Protein AF-A0AAQ5Z0P2-F1 (afdb_monomer_lite)

Secondary structure (DSSP, 8-state):
-EE--HHHHHHHHHHHT---TT--EEBP-TTSSTT---SSB-HHHHTTBTTBSS---TTT-B--HHHHHHHHHTTS----GGGPPPP-TTTT--TTTTSTTTTTSS--TTS--SS-EEE-TTSSBEEEEE--GGGTT--EEEEPSSS-BTT-GGGGGS--S--TT----STTEEEEEE--EETTTTTTS------EEEEEEEEEEETTEEEEE-TT---EEEETTSEE--TTEES-EEPPSSSTTT-TT--PPPSS---------------------------------HHHHHHHTT----EEEE-SHHHHHHHHHHTTTSEEEEEEE-TT-HHHHHHHHHHHHHHT-GGGTTEEEEEEETTT-HHHHHHHT--SSSEEEEEETTEEEEEEES--HHHHHHHHHHH-

Radius of gyration: 27.28 Å; chains: 1; bounding box: 62×67×81 Å

Organism: Amphiprion ocellaris (NCBI:txid80972)

pLDDT: mean 81.14, std 20.78, range [21.95, 98.06]

Foldseek 3Di:
DFAQDPQLQVQLCQFLVHPDNVLGFAFFQPPDDVPDTDQAGQCQRQPQEPRHPDDADPLSHWVASNVQSVVVVVVPDDGDSVPGADRQRNGNNYSCGLPPCCLPVVSDPQWDDDWAWFAHSLQQFIFIFDDDPSSVPTTGGGHDPPLGGLADQVSLPVPPDDPQVQAHRHQQKGWWFWLKGFPVCCVPDPDDSDGHTGIWGWDAPDQQWIWTDGFQFDTDTARAQAWDDTPRIPTITGHHHRRHRHGPSSGDDDPDDDDDDDDDDDDDDDDDDDDDDDDDDDDDDDDDDCVVVVVVVVQPLAEAEGQEDVVVQVCLQVLAQAKEKEWAAEPPDPLRVVQVVVLVVCSNDPVCSRYHYYYYHCVRYVNVCVVVVPDAPGKMWIHGNSDTPDIDHTNDSVVVVVVSVVRD

Structure (mmCIF, N/CA/C/O backbone):
data_AF-A0AAQ5Z0P2-F1
#
_entry.id   AF-A0AAQ5Z0P2-F1
#
loop_
_atom_site.group_PDB
_atom_site.id
_atom_site.type_symbol
_atom_site.label_atom_id
_atom_site.label_alt_id
_atom_site.label_comp_id
_atom_site.label_asym_id
_atom_site.label_entity_id
_atom_site.label_seq_id
_atom_site.pdbx_PDB_ins_code
_atom_site.Cartn_x
_atom_site.Cartn_y
_atom_site.Cartn_z
_atom_site.occupancy
_atom_site.B_iso_or_equiv
_atom_site.auth_seq_id
_atom_site.auth_comp_id
_atom_site.auth_asym_id
_atom_site.auth_atom_id
_atom_site.pdbx_PDB_model_num
ATOM 1 N N . MET A 1 1 ? 23.571 -8.687 -24.416 1.00 83.44 1 MET A N 1
ATOM 2 C CA . MET A 1 1 ? 23.560 -7.846 -25.648 1.00 83.44 1 MET A CA 1
ATOM 3 C C . MET A 1 1 ? 22.705 -6.617 -25.358 1.00 83.44 1 MET A C 1
ATOM 5 O O . MET A 1 1 ? 21.957 -6.670 -24.390 1.00 83.44 1 MET A O 1
ATOM 9 N N . ARG A 1 2 ? 22.802 -5.527 -26.126 1.00 90.94 2 ARG A N 1
ATOM 10 C CA . ARG A 1 2 ? 21.995 -4.315 -25.911 1.00 90.94 2 ARG A CA 1
ATOM 11 C C . ARG A 1 2 ? 21.384 -3.803 -27.215 1.00 90.94 2 ARG A C 1
ATOM 13 O O . ARG A 1 2 ? 22.027 -3.902 -28.257 1.00 90.94 2 ARG A O 1
ATOM 20 N N . ILE A 1 3 ? 20.170 -3.257 -27.141 1.00 92.81 3 ILE A N 1
ATOM 21 C CA . ILE A 1 3 ? 19.520 -2.519 -28.232 1.00 92.81 3 ILE A CA 1
ATOM 22 C C . ILE A 1 3 ? 19.803 -1.025 -28.041 1.00 92.81 3 ILE A C 1
ATOM 24 O O . ILE A 1 3 ? 19.466 -0.452 -27.006 1.00 92.81 3 ILE A O 1
ATOM 28 N N . TYR A 1 4 ? 20.420 -0.402 -29.044 1.00 94.44 4 TYR A N 1
ATOM 29 C CA . TYR A 1 4 ? 20.822 1.005 -29.028 1.00 94.44 4 TYR A CA 1
ATOM 30 C C . TYR A 1 4 ? 19.985 1.811 -30.021 1.00 94.44 4 TYR A C 1
ATOM 32 O O . TYR A 1 4 ? 20.430 2.115 -31.127 1.00 94.44 4 TYR A O 1
ATOM 40 N N . THR A 1 5 ? 18.756 2.138 -29.632 1.00 94.38 5 THR A N 1
ATOM 41 C CA . THR A 1 5 ? 17.872 3.032 -30.389 1.00 94.38 5 THR A CA 1
ATOM 42 C C . THR A 1 5 ? 17.560 4.292 -29.573 1.00 94.38 5 THR A C 1
ATOM 44 O O . THR A 1 5 ? 17.575 4.234 -28.338 1.00 94.38 5 THR A O 1
ATOM 47 N N . PRO A 1 6 ? 17.289 5.447 -30.218 1.00 92.94 6 PRO A N 1
ATOM 48 C CA . PRO A 1 6 ? 17.128 6.716 -29.507 1.00 92.94 6 PRO A CA 1
ATOM 49 C C . PRO A 1 6 ? 16.011 6.707 -28.457 1.00 92.94 6 PRO A C 1
ATOM 51 O O . PRO A 1 6 ? 16.208 7.235 -27.362 1.00 92.94 6 PRO A O 1
ATOM 54 N N . SER A 1 7 ? 14.865 6.082 -28.752 1.00 94.69 7 SER A N 1
ATOM 55 C CA . SER A 1 7 ? 13.728 6.064 -27.828 1.00 94.69 7 SER A CA 1
ATOM 56 C C . SER A 1 7 ? 14.004 5.164 -26.623 1.00 94.69 7 SER A C 1
ATOM 58 O O . SER A 1 7 ? 13.716 5.565 -25.497 1.00 94.69 7 SER A O 1
ATOM 60 N N . ILE A 1 8 ? 14.618 3.989 -26.827 1.00 95.69 8 ILE A N 1
ATOM 61 C CA . ILE A 1 8 ? 15.030 3.089 -25.731 1.00 95.69 8 ILE A CA 1
ATOM 62 C C . ILE A 1 8 ? 16.040 3.774 -24.805 1.00 95.69 8 ILE A C 1
ATOM 64 O O . ILE A 1 8 ? 15.852 3.756 -23.588 1.00 95.69 8 ILE A O 1
ATOM 68 N N . ILE A 1 9 ? 17.088 4.393 -25.365 1.00 95.94 9 ILE A N 1
ATOM 69 C CA . ILE A 1 9 ? 18.114 5.093 -24.575 1.00 95.94 9 ILE A CA 1
ATOM 70 C C . ILE A 1 9 ? 17.463 6.227 -23.776 1.00 95.94 9 ILE A C 1
ATOM 72 O O . ILE A 1 9 ? 17.666 6.310 -22.570 1.00 95.94 9 ILE A O 1
ATOM 76 N N . SER A 1 10 ? 16.613 7.048 -24.404 1.00 95.31 10 SER A N 1
ATOM 77 C CA . SER A 1 10 ? 15.912 8.140 -23.717 1.00 95.31 10 SER A CA 1
ATOM 78 C C . SER A 1 10 ? 14.973 7.644 -22.606 1.00 95.31 10 SER A C 1
ATOM 80 O O . SER A 1 10 ? 14.955 8.218 -21.514 1.00 95.31 10 SER A O 1
ATOM 82 N N . ALA A 1 11 ? 14.231 6.557 -22.844 1.00 95.75 11 ALA A N 1
ATOM 83 C CA . ALA A 1 11 ? 13.345 5.956 -21.849 1.00 95.75 11 ALA A CA 1
ATOM 84 C C . ALA A 1 11 ? 14.124 5.418 -20.637 1.00 95.75 11 ALA A C 1
ATOM 86 O O . ALA A 1 11 ? 13.735 5.681 -19.499 1.00 95.75 11 ALA A O 1
ATOM 87 N N . LEU A 1 12 ? 15.242 4.722 -20.864 1.00 96.31 12 LEU A N 1
ATOM 88 C CA . LEU A 1 12 ? 16.081 4.180 -19.793 1.00 96.31 12 LEU A CA 1
ATOM 89 C C . LEU A 1 12 ? 16.891 5.248 -19.050 1.00 96.31 12 LEU A C 1
ATOM 91 O O . LEU A 1 12 ? 17.013 5.164 -17.832 1.00 96.31 12 LEU A O 1
ATOM 95 N N . GLN A 1 13 ? 17.408 6.261 -19.748 1.00 96.25 13 GLN A N 1
ATOM 96 C CA . GLN A 1 13 ? 18.054 7.428 -19.136 1.00 96.25 13 GLN A CA 1
ATOM 97 C C . GLN A 1 13 ? 17.099 8.141 -18.177 1.00 96.25 13 GLN A C 1
ATOM 99 O O . GLN A 1 13 ? 17.458 8.424 -17.034 1.00 96.25 13 GLN A O 1
ATOM 104 N N . LYS A 1 14 ? 15.852 8.366 -18.613 1.00 95.44 14 LYS A N 1
ATOM 105 C CA . LYS A 1 14 ? 14.799 8.941 -17.771 1.00 95.44 14 LYS A CA 1
ATOM 106 C C . LYS A 1 14 ? 14.469 8.046 -16.573 1.00 95.44 14 LYS A C 1
ATOM 108 O O . LYS A 1 14 ? 14.323 8.570 -15.476 1.00 95.44 14 LYS A O 1
ATOM 113 N N . HIS A 1 15 ? 14.350 6.734 -16.789 1.00 95.25 15 HIS A N 1
ATOM 114 C CA . HIS A 1 15 ? 13.998 5.750 -15.759 1.00 95.25 15 HIS A CA 1
ATOM 115 C C . HIS A 1 15 ? 15.087 5.593 -14.687 1.00 95.25 15 HIS A C 1
ATOM 117 O O . HIS A 1 15 ? 14.839 5.808 -13.508 1.00 95.25 15 HIS A O 1
ATOM 123 N N . LEU A 1 16 ? 16.331 5.307 -15.077 1.00 95.25 16 LEU A N 1
ATOM 124 C CA . LEU A 1 16 ? 17.438 5.149 -14.124 1.00 95.25 16 LEU A CA 1
ATOM 125 C C . LEU A 1 16 ? 18.011 6.491 -13.627 1.00 95.25 16 LEU A C 1
ATOM 127 O O . LEU A 1 16 ? 18.981 6.489 -12.877 1.00 95.25 16 LEU A O 1
ATOM 131 N N . GLY A 1 17 ? 17.475 7.643 -14.048 1.00 95.19 17 GLY A N 1
ATOM 132 C CA . GLY A 1 17 ? 17.998 8.962 -13.666 1.00 95.19 17 GLY A CA 1
ATOM 133 C C . GLY A 1 17 ? 19.436 9.218 -14.141 1.00 95.19 17 GLY A C 1
ATOM 134 O O . GLY A 1 17 ? 20.233 9.816 -13.421 1.00 95.19 17 GLY A O 1
ATOM 135 N N . SER A 1 18 ? 19.785 8.740 -15.338 1.00 94.38 18 SER A N 1
ATOM 136 C CA . SER A 1 18 ? 21.147 8.737 -15.886 1.00 94.38 18 SER A CA 1
ATOM 137 C C . SER A 1 18 ? 21.255 9.541 -17.185 1.00 94.38 18 SER A C 1
ATOM 139 O O . SER A 1 18 ? 20.306 9.621 -17.957 1.00 94.38 18 SER A O 1
ATOM 141 N N . THR A 1 19 ? 22.436 10.097 -17.459 1.00 93.62 19 THR A N 1
ATOM 142 C CA . THR A 1 19 ? 22.782 10.768 -18.728 1.00 93.62 19 THR A CA 1
ATOM 143 C C . THR A 1 19 ? 23.712 9.944 -19.626 1.00 93.62 19 THR A C 1
ATOM 145 O O . THR A 1 19 ? 24.118 10.418 -20.685 1.00 93.62 19 THR A O 1
ATOM 148 N N . ASP A 1 20 ? 24.058 8.720 -19.219 1.00 91.50 20 ASP A N 1
ATOM 149 C CA . ASP A 1 20 ? 24.951 7.822 -19.959 1.00 91.50 20 ASP A CA 1
ATOM 150 C C . ASP A 1 20 ? 24.360 7.451 -21.341 1.00 91.50 20 ASP A C 1
ATOM 152 O O . ASP A 1 20 ? 23.259 6.891 -21.398 1.00 91.50 20 ASP A O 1
ATOM 156 N N . PRO A 1 21 ? 25.034 7.764 -22.466 1.00 83.50 21 PRO A N 1
ATOM 157 C CA . PRO A 1 21 ? 24.560 7.420 -23.806 1.00 83.50 21 PRO A CA 1
ATOM 158 C C . PRO A 1 21 ? 24.718 5.929 -24.152 1.00 83.50 21 PRO A C 1
ATOM 160 O O . PRO A 1 21 ? 24.073 5.462 -25.092 1.00 83.50 21 PRO A O 1
ATOM 163 N N . GLU A 1 22 ? 25.529 5.159 -23.417 1.00 85.81 22 GLU A N 1
ATOM 164 C CA . GLU A 1 22 ? 25.741 3.720 -23.654 1.00 85.81 22 GLU A CA 1
ATOM 165 C C . GLU A 1 22 ? 24.705 2.823 -22.944 1.00 85.81 22 GLU A C 1
ATOM 167 O O . GLU A 1 22 ? 24.773 1.585 -22.976 1.00 85.81 22 GLU A O 1
ATOM 172 N N . LEU A 1 23 ? 23.685 3.448 -22.357 1.00 88.62 23 LEU A N 1
ATOM 173 C CA . LEU A 1 23 ? 22.624 2.841 -21.561 1.00 88.62 23 LEU A CA 1
ATOM 174 C C . LEU A 1 23 ? 21.513 2.234 -22.455 1.00 88.62 23 LEU A C 1
ATOM 176 O O . LEU A 1 23 ? 20.321 2.493 -22.309 1.00 88.62 23 LEU A O 1
ATOM 180 N N . GLY A 1 24 ? 21.926 1.417 -23.429 1.00 91.31 24 GLY A N 1
ATOM 181 C CA . GLY A 1 24 ? 21.034 0.683 -24.331 1.00 91.31 24 GLY A CA 1
ATOM 182 C C . GLY A 1 24 ? 20.252 -0.436 -23.629 1.00 91.31 24 GLY A C 1
ATOM 183 O O . GLY A 1 24 ? 20.694 -0.982 -22.613 1.00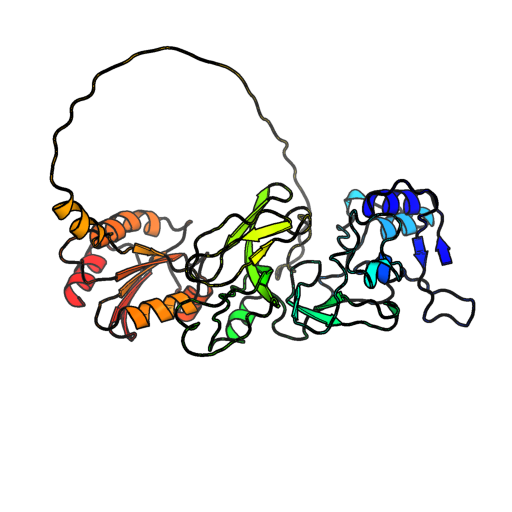 91.31 24 GLY A O 1
ATOM 184 N N . GLY A 1 25 ? 19.110 -0.815 -24.208 1.00 93.00 25 GLY A N 1
ATOM 185 C CA . GLY A 1 25 ? 18.169 -1.803 -23.667 1.00 93.00 25 GLY A CA 1
ATOM 186 C C . GLY A 1 25 ? 18.795 -3.189 -23.521 1.00 93.00 25 GLY A C 1
ATOM 187 O O . GLY A 1 25 ? 19.085 -3.813 -24.544 1.00 93.00 25 GLY A O 1
ATOM 188 N N . PRO A 1 26 ? 19.047 -3.681 -22.293 1.00 92.75 26 PRO A N 1
ATOM 189 C CA . PRO A 1 26 ? 19.775 -4.924 -22.081 1.00 92.75 26 PRO A CA 1
ATOM 190 C C . PRO A 1 26 ? 18.879 -6.134 -22.354 1.00 92.75 26 PRO A C 1
ATOM 192 O O . PRO A 1 26 ? 17.824 -6.298 -21.745 1.00 92.75 26 PRO A O 1
ATOM 195 N N . LEU A 1 27 ? 19.319 -6.990 -23.275 1.00 92.12 27 LEU A N 1
ATOM 196 C CA . LEU A 1 27 ? 18.655 -8.247 -23.605 1.00 92.12 27 LEU A CA 1
ATOM 197 C C . LEU A 1 27 ? 19.203 -9.390 -22.762 1.00 92.12 27 LEU A C 1
ATOM 199 O O . LEU A 1 27 ? 20.426 -9.557 -22.654 1.00 92.12 27 LEU A O 1
ATOM 203 N N . GLU A 1 28 ? 18.276 -10.194 -22.254 1.00 89.25 28 GLU A N 1
ATOM 204 C CA . GLU A 1 28 ? 18.535 -11.393 -21.472 1.00 89.25 28 GLU A CA 1
ATOM 205 C C . GLU A 1 28 ? 19.438 -12.377 -22.238 1.00 89.25 28 GLU A C 1
ATOM 207 O O . GLU A 1 28 ? 19.264 -12.630 -23.437 1.00 89.25 28 GLU A O 1
ATOM 212 N N . ASN A 1 29 ? 20.423 -12.935 -21.536 1.00 82.38 29 ASN A N 1
ATOM 213 C CA . ASN A 1 29 ? 21.439 -13.818 -22.100 1.00 82.38 29 ASN A CA 1
ATOM 214 C C . ASN A 1 29 ? 21.124 -15.313 -21.885 1.00 82.38 29 ASN A C 1
ATOM 216 O O . ASN A 1 29 ? 21.598 -16.156 -22.650 1.00 82.38 29 ASN A O 1
ATOM 220 N N . LEU A 1 30 ? 20.267 -15.645 -20.917 1.00 73.62 30 LEU A N 1
ATOM 221 C CA . LEU A 1 30 ? 19.877 -17.016 -20.602 1.00 73.62 30 LEU A CA 1
ATOM 222 C C . LEU A 1 30 ? 18.688 -17.503 -21.443 1.00 73.62 30 LEU A C 1
ATOM 224 O O . LEU A 1 30 ? 17.660 -16.840 -21.576 1.00 73.62 30 LEU A O 1
ATOM 228 N N . GLY A 1 31 ? 18.804 -18.727 -21.964 1.00 60.34 31 GLY A N 1
ATOM 229 C CA . GLY A 1 31 ? 17.761 -19.394 -22.759 1.00 60.34 31 GLY A CA 1
ATOM 230 C C . GLY A 1 31 ? 17.980 -19.356 -24.275 1.00 60.34 31 GLY A C 1
ATOM 231 O O . GLY A 1 31 ? 17.275 -20.055 -25.000 1.00 60.34 31 GLY A O 1
ATOM 232 N N . GLY A 1 32 ? 18.977 -18.613 -24.761 1.00 56.69 32 GLY A N 1
ATOM 233 C CA . GLY A 1 32 ? 19.493 -18.774 -26.120 1.00 56.69 32 GLY A CA 1
ATOM 234 C C . GLY A 1 32 ? 20.443 -19.974 -26.243 1.00 56.69 32 GLY A C 1
ATOM 235 O O . GLY A 1 32 ? 21.021 -20.440 -25.262 1.00 56.69 32 GLY A O 1
ATOM 236 N N . SER A 1 33 ? 20.655 -20.463 -27.470 1.00 52.47 33 SER A N 1
ATOM 237 C CA . SER A 1 33 ? 21.843 -21.277 -27.784 1.00 52.47 33 SER A CA 1
ATOM 238 C C . SER A 1 33 ? 23.120 -20.476 -27.472 1.00 52.47 33 SER A C 1
ATOM 240 O O . SER A 1 33 ? 23.062 -19.248 -27.545 1.00 52.47 33 SER A O 1
ATOM 242 N N . PRO A 1 34 ? 24.281 -21.102 -27.196 1.00 51.50 34 PRO A N 1
ATOM 243 C CA . PRO A 1 34 ? 25.523 -20.368 -26.941 1.00 51.50 34 PRO A CA 1
ATOM 244 C C . PRO A 1 34 ? 25.802 -19.312 -28.025 1.00 51.50 34 PRO A C 1
ATOM 246 O O . PRO A 1 34 ? 25.868 -19.637 -29.210 1.00 51.50 34 PRO A O 1
ATOM 249 N N . GLY A 1 35 ? 25.909 -18.041 -27.625 1.00 54.97 35 GLY A N 1
ATOM 250 C CA . GLY A 1 35 ? 26.066 -16.900 -28.540 1.00 54.97 35 GLY A CA 1
ATOM 251 C C . GLY A 1 35 ? 24.767 -16.264 -29.069 1.00 54.97 35 GLY A C 1
ATOM 252 O O . GLY A 1 35 ? 24.844 -15.327 -29.861 1.00 54.97 35 GLY A O 1
ATOM 253 N N . ARG A 1 36 ? 23.581 -16.715 -28.641 1.00 57.00 36 ARG A N 1
ATOM 254 C CA . ARG A 1 36 ? 22.281 -16.069 -28.914 1.00 57.00 36 ARG A CA 1
ATOM 255 C C . ARG A 1 36 ? 21.691 -15.476 -27.637 1.00 57.00 36 ARG A C 1
ATOM 257 O O . ARG A 1 36 ? 21.812 -16.067 -26.572 1.00 57.00 36 ARG A O 1
ATOM 264 N N . VAL A 1 37 ? 21.012 -14.339 -27.769 1.00 65.00 37 VAL A N 1
ATOM 265 C CA . VAL A 1 37 ? 20.215 -13.728 -26.694 1.00 65.00 37 VAL A CA 1
ATOM 266 C C . VAL A 1 37 ? 18.734 -14.053 -26.834 1.00 65.00 37 VAL A C 1
ATOM 268 O O . VAL A 1 37 ? 18.266 -14.462 -27.898 1.00 65.00 37 VAL A O 1
ATOM 271 N N . SER A 1 38 ? 18.016 -13.865 -25.735 1.00 75.69 38 SER A N 1
ATOM 272 C CA . SER A 1 38 ? 16.562 -13.921 -25.652 1.00 75.69 38 SER A CA 1
ATOM 273 C C . SER A 1 38 ? 15.911 -12.701 -26.321 1.00 75.69 38 SER A C 1
ATOM 275 O O . SER A 1 38 ? 16.529 -11.647 -26.470 1.00 75.69 38 SER A O 1
ATOM 277 N N . SER A 1 39 ? 14.629 -12.825 -26.666 1.00 85.88 39 SER A N 1
ATOM 278 C CA . SER A 1 39 ? 13.761 -11.713 -27.094 1.00 85.88 39 SER A CA 1
ATOM 279 C C . SER A 1 39 ? 13.186 -10.900 -25.921 1.00 85.88 39 SER A C 1
ATOM 281 O O . SER A 1 39 ? 12.260 -10.122 -26.120 1.00 85.88 39 SER A O 1
ATOM 283 N N . HIS A 1 40 ? 13.707 -11.108 -24.710 1.00 91.44 40 HIS A N 1
ATOM 284 C CA . HIS A 1 40 ? 13.240 -10.500 -23.466 1.00 91.44 40 HIS A CA 1
ATOM 285 C C . HIS A 1 40 ? 14.308 -9.585 -22.864 1.00 91.44 40 HIS A C 1
ATOM 287 O O . HIS A 1 40 ? 15.509 -9.765 -23.097 1.00 91.44 40 HIS A O 1
ATOM 293 N N . TRP A 1 41 ? 13.871 -8.643 -22.038 1.00 94.00 41 TRP A N 1
ATOM 294 C CA . TRP A 1 41 ? 14.753 -7.812 -21.236 1.00 94.00 41 TRP A CA 1
ATOM 295 C C . TRP A 1 41 ? 15.467 -8.611 -20.143 1.00 94.00 41 TRP A C 1
ATOM 297 O O . TRP A 1 41 ? 14.900 -9.523 -19.536 1.00 94.00 41 TRP A O 1
ATOM 307 N N . GLU A 1 42 ? 16.705 -8.204 -19.877 1.00 92.31 42 GLU A N 1
ATOM 308 C CA . GLU A 1 42 ? 17.522 -8.609 -18.732 1.00 92.31 42 GLU A CA 1
ATOM 309 C C . GLU A 1 42 ? 16.782 -8.319 -17.415 1.00 92.31 42 GLU A C 1
ATOM 311 O O . GLU A 1 42 ? 16.509 -7.161 -17.071 1.00 92.31 42 GLU A O 1
ATOM 316 N N . SER A 1 43 ? 16.461 -9.383 -16.673 1.00 90.75 43 SER A N 1
ATOM 317 C CA . SER A 1 43 ? 15.574 -9.290 -15.504 1.00 90.75 43 SER A CA 1
ATOM 318 C C . SER A 1 43 ? 16.176 -8.467 -14.365 1.00 90.75 43 SER A C 1
ATOM 320 O O . SER A 1 43 ? 15.432 -7.828 -13.628 1.00 90.75 43 SER A O 1
ATOM 322 N N . ARG A 1 44 ? 17.508 -8.385 -14.229 1.00 91.94 44 ARG A N 1
ATOM 323 C CA . ARG A 1 44 ? 18.126 -7.536 -13.191 1.00 91.94 44 ARG A CA 1
ATOM 324 C C . ARG A 1 44 ? 17.876 -6.043 -13.400 1.00 91.94 44 ARG A C 1
ATOM 326 O O . ARG A 1 44 ? 17.873 -5.306 -12.419 1.00 91.94 44 ARG A O 1
ATOM 333 N N . VAL A 1 45 ? 17.662 -5.593 -14.639 1.00 93.50 45 VAL A N 1
ATOM 334 C CA . VAL A 1 45 ? 17.501 -4.164 -14.975 1.00 93.50 45 VAL A CA 1
ATOM 335 C C . VAL A 1 45 ? 16.033 -3.780 -15.164 1.00 93.50 45 VAL A C 1
ATOM 337 O O . VAL A 1 45 ? 15.648 -2.682 -14.779 1.00 93.50 45 VAL A O 1
ATOM 340 N N . LEU A 1 46 ? 15.205 -4.668 -15.728 1.00 93.88 46 LEU A N 1
ATOM 341 C CA . LEU A 1 46 ? 13.821 -4.364 -16.129 1.00 93.88 46 LEU A CA 1
ATOM 342 C C . LEU A 1 46 ? 12.783 -5.314 -15.498 1.00 93.88 46 LEU A C 1
ATOM 344 O O . LEU A 1 46 ? 11.783 -5.668 -16.125 1.00 93.88 46 LEU A O 1
ATOM 348 N N . GLN A 1 47 ? 12.996 -5.727 -14.245 1.00 92.06 47 GLN A N 1
ATOM 349 C CA . GLN A 1 47 ? 12.051 -6.577 -13.514 1.00 92.06 47 GLN A CA 1
ATOM 350 C C . GLN A 1 47 ? 10.659 -5.935 -13.418 1.00 92.06 47 GLN A C 1
ATOM 352 O O . GLN A 1 47 ? 10.511 -4.752 -13.117 1.00 92.06 47 GLN A O 1
ATOM 357 N N . GLY A 1 48 ? 9.618 -6.737 -13.646 1.00 90.38 48 GLY A N 1
ATOM 358 C CA . GLY A 1 48 ? 8.233 -6.257 -13.687 1.00 90.38 48 GLY A CA 1
ATOM 359 C C . GLY A 1 48 ? 7.818 -5.654 -15.033 1.00 90.38 48 GLY A C 1
ATOM 360 O O . GLY A 1 48 ? 6.635 -5.405 -15.230 1.00 90.38 48 GLY A O 1
ATOM 361 N N . SER A 1 49 ? 8.730 -5.484 -15.994 1.00 94.00 49 SER A N 1
ATOM 362 C CA . SER A 1 49 ? 8.347 -5.250 -17.390 1.00 94.00 49 SER A CA 1
ATOM 363 C C . SER A 1 49 ? 7.578 -6.448 -17.963 1.00 94.00 49 SER A C 1
ATOM 365 O O . SER A 1 49 ? 7.931 -7.601 -17.713 1.00 94.00 49 SER A O 1
ATOM 367 N N . ILE A 1 50 ? 6.571 -6.188 -18.800 1.00 92.62 50 ILE A N 1
ATOM 368 C CA . ILE A 1 50 ? 5.856 -7.215 -19.579 1.00 92.62 50 ILE A CA 1
ATOM 369 C C . ILE A 1 50 ? 6.767 -8.008 -20.530 1.00 92.62 50 ILE A C 1
ATOM 371 O O . ILE A 1 50 ? 6.454 -9.147 -20.864 1.00 92.62 50 ILE A O 1
ATOM 375 N N . MET A 1 51 ? 7.907 -7.435 -20.925 1.00 92.94 51 MET A N 1
ATOM 376 C CA . MET A 1 51 ? 8.917 -8.086 -21.766 1.00 92.94 51 MET A CA 1
ATOM 377 C C . MET A 1 51 ? 10.116 -8.624 -20.965 1.00 92.94 51 MET A C 1
ATOM 379 O O . MET A 1 51 ? 11.116 -9.010 -21.568 1.00 92.94 51 MET A O 1
ATOM 383 N N . ALA A 1 52 ? 10.058 -8.669 -19.628 1.00 91.44 52 ALA A N 1
ATOM 384 C CA . ALA A 1 52 ? 11.090 -9.313 -18.810 1.00 91.44 52 ALA A CA 1
ATOM 385 C C . ALA A 1 52 ? 11.113 -10.840 -19.013 1.00 91.44 52 ALA A C 1
ATOM 387 O O . ALA A 1 52 ? 10.097 -11.463 -19.322 1.00 91.44 52 ALA A O 1
ATOM 388 N N . ALA A 1 53 ? 12.272 -11.471 -18.801 1.00 85.12 53 ALA A N 1
ATOM 389 C CA . ALA A 1 53 ? 12.433 -12.918 -18.995 1.00 85.12 53 ALA A CA 1
ATOM 390 C C . ALA A 1 53 ? 11.684 -13.789 -17.962 1.00 85.12 53 ALA A C 1
ATOM 392 O O . ALA A 1 53 ? 11.531 -14.998 -18.162 1.00 85.12 53 ALA A O 1
ATOM 393 N N . VAL A 1 54 ? 11.203 -13.180 -16.874 1.00 79.88 54 VAL A N 1
ATOM 394 C CA . VAL A 1 54 ? 10.315 -13.789 -15.880 1.00 79.88 54 VAL A CA 1
ATOM 395 C C . VAL A 1 54 ? 8.983 -13.052 -15.879 1.00 79.88 54 VAL A C 1
ATOM 397 O O . VAL A 1 54 ? 8.892 -11.922 -15.400 1.00 79.88 54 VAL A O 1
ATOM 400 N N . LEU A 1 55 ? 7.923 -13.726 -16.329 1.00 69.19 55 LEU A N 1
ATOM 401 C CA . LEU A 1 55 ? 6.561 -13.290 -16.035 1.00 69.19 55 LEU A CA 1
ATOM 402 C C . LEU A 1 55 ? 6.303 -13.501 -14.539 1.00 69.19 55 LEU A C 1
ATOM 404 O O . LEU A 1 55 ? 6.248 -14.633 -14.054 1.00 69.19 55 LEU A O 1
ATOM 408 N N . GLY A 1 56 ? 6.223 -12.389 -13.809 1.00 70.00 56 GLY A N 1
ATOM 409 C CA . GLY A 1 56 ? 5.902 -12.367 -12.388 1.00 70.00 56 GLY A CA 1
ATOM 410 C C . GLY A 1 56 ? 4.408 -12.544 -12.117 1.00 70.00 56 GLY A C 1
ATOM 411 O O . GLY A 1 56 ? 3.624 -12.918 -12.989 1.00 70.00 56 GLY A O 1
ATOM 412 N N . ASP A 1 57 ? 4.008 -12.229 -10.887 1.00 75.19 57 ASP A N 1
ATOM 413 C CA . ASP A 1 57 ? 2.595 -12.091 -10.544 1.00 75.19 57 ASP A CA 1
ATOM 414 C C . ASP A 1 57 ? 1.917 -11.030 -11.451 1.00 75.19 57 ASP A C 1
ATOM 416 O O . ASP A 1 57 ? 2.506 -9.961 -11.650 1.00 75.19 57 ASP A O 1
ATOM 420 N N . PRO A 1 58 ? 0.701 -11.263 -11.992 1.00 75.31 58 PRO A N 1
ATOM 421 C CA . PRO A 1 58 ? 0.056 -10.343 -12.937 1.00 75.31 58 PRO A CA 1
ATOM 422 C C . PRO A 1 58 ? -0.132 -8.911 -12.419 1.00 75.31 58 PRO A C 1
ATOM 424 O O . PRO A 1 58 ? -0.201 -7.979 -13.215 1.00 75.31 58 PRO A O 1
ATOM 427 N N . THR A 1 59 ? -0.196 -8.708 -11.101 1.00 76.38 59 THR A N 1
ATOM 428 C CA . THR A 1 59 ? -0.334 -7.379 -10.476 1.00 76.38 59 THR A CA 1
ATOM 429 C C . THR A 1 59 ? 0.987 -6.592 -10.455 1.00 76.38 59 THR A C 1
ATOM 431 O O . THR A 1 59 ? 0.999 -5.360 -10.316 1.00 76.38 59 THR A O 1
ATOM 434 N N . ALA A 1 60 ? 2.107 -7.305 -10.616 1.00 79.81 60 ALA A N 1
ATOM 435 C CA . ALA A 1 60 ? 3.461 -6.771 -10.644 1.00 79.81 60 ALA A CA 1
ATOM 436 C C . ALA A 1 60 ? 4.010 -6.534 -12.061 1.00 79.81 60 ALA A C 1
ATOM 438 O O . ALA A 1 60 ? 5.045 -5.882 -12.195 1.00 79.81 60 ALA A O 1
ATOM 439 N N . VAL A 1 61 ? 3.328 -7.027 -13.100 1.00 88.19 61 VAL A N 1
ATOM 440 C CA . VAL A 1 61 ? 3.701 -6.815 -14.507 1.00 88.19 61 VAL A CA 1
ATOM 441 C C . VAL A 1 61 ? 3.201 -5.451 -15.007 1.00 88.19 61 VAL A C 1
ATOM 443 O O . VAL A 1 61 ? 2.110 -5.008 -14.645 1.00 88.19 61 VAL A O 1
ATOM 446 N N . ARG A 1 62 ? 4.011 -4.766 -15.823 1.00 89.81 62 ARG A N 1
ATOM 447 C CA . ARG A 1 62 ? 3.785 -3.399 -16.317 1.00 89.81 62 ARG A CA 1
ATOM 448 C C . ARG A 1 62 ? 4.103 -3.282 -17.808 1.00 89.81 62 ARG A C 1
ATOM 450 O O . ARG A 1 62 ? 5.140 -3.757 -18.269 1.00 89.81 62 ARG A O 1
ATOM 457 N N . ILE A 1 63 ? 3.241 -2.592 -18.552 1.00 93.12 63 ILE A N 1
ATOM 458 C CA . ILE A 1 63 ? 3.527 -2.104 -19.908 1.00 93.12 63 ILE A CA 1
ATOM 459 C C . ILE A 1 63 ? 4.322 -0.801 -19.763 1.00 93.12 63 ILE A C 1
ATOM 461 O O . ILE A 1 63 ? 3.763 0.295 -19.704 1.00 93.12 63 ILE A O 1
ATOM 465 N N . ASP A 1 64 ? 5.632 -0.948 -19.606 1.00 94.75 64 ASP A N 1
ATOM 466 C CA . ASP A 1 64 ? 6.551 0.118 -19.212 1.00 94.75 64 ASP A CA 1
ATOM 467 C C . ASP A 1 64 ? 7.024 1.010 -20.388 1.00 94.75 64 ASP A C 1
ATOM 469 O O . ASP A 1 64 ? 6.932 0.610 -21.556 1.00 94.75 64 ASP A O 1
ATOM 473 N N . PRO A 1 65 ? 7.589 2.207 -20.112 1.00 95.62 65 PRO A N 1
ATOM 474 C CA . PRO A 1 65 ? 8.064 3.119 -21.152 1.00 95.62 65 PRO A CA 1
ATOM 475 C C . PRO A 1 65 ? 9.188 2.562 -22.035 1.00 95.62 65 PRO A C 1
ATOM 477 O O . PRO A 1 65 ? 9.290 2.973 -23.188 1.00 95.62 65 PRO A O 1
ATOM 480 N N . VAL A 1 66 ? 10.031 1.651 -21.534 1.00 95.94 66 VAL A N 1
ATOM 481 C CA . VAL A 1 66 ? 11.178 1.096 -22.278 1.00 95.94 66 VAL A CA 1
ATOM 482 C C . VAL A 1 66 ? 10.699 0.058 -23.290 1.00 95.94 66 VAL A C 1
ATOM 484 O O . VAL A 1 66 ? 11.098 0.098 -24.454 1.00 95.94 66 VAL A O 1
ATOM 487 N N . THR A 1 67 ? 9.772 -0.813 -22.889 1.00 95.56 67 THR A N 1
ATOM 488 C CA . THR A 1 67 ? 9.069 -1.728 -23.800 1.00 95.56 67 THR A CA 1
ATOM 489 C C . THR A 1 67 ? 8.304 -0.964 -24.872 1.00 95.56 67 THR A C 1
ATOM 491 O O . THR A 1 67 ? 8.414 -1.282 -26.055 1.00 95.56 67 THR A O 1
ATOM 494 N N . LEU A 1 68 ? 7.556 0.070 -24.483 1.00 96.50 68 LEU A N 1
ATOM 495 C CA . LEU A 1 68 ? 6.803 0.891 -25.429 1.00 96.50 68 LEU A CA 1
ATOM 496 C C . LEU A 1 68 ? 7.718 1.644 -26.408 1.00 96.50 68 LEU A C 1
ATOM 498 O O . LEU A 1 68 ? 7.427 1.674 -27.603 1.00 96.50 68 LEU A O 1
ATOM 502 N N . ALA A 1 69 ? 8.852 2.171 -25.941 1.00 95.44 69 ALA A N 1
ATOM 503 C CA . ALA A 1 69 ? 9.875 2.764 -26.799 1.00 95.44 69 ALA A CA 1
ATOM 504 C C . ALA A 1 69 ? 10.472 1.746 -27.788 1.00 95.44 69 ALA A C 1
ATOM 506 O O . ALA A 1 69 ? 10.611 2.049 -28.971 1.00 95.44 69 ALA A O 1
ATOM 507 N N . ALA A 1 70 ? 10.758 0.519 -27.342 1.00 94.88 70 ALA A N 1
ATOM 508 C CA . ALA A 1 70 ? 11.254 -0.540 -28.219 1.00 94.88 70 ALA A CA 1
ATOM 509 C C . ALA A 1 70 ? 10.237 -0.933 -29.302 1.00 94.88 70 ALA A C 1
ATOM 511 O O . ALA A 1 70 ? 10.615 -1.109 -30.459 1.00 94.88 70 ALA A O 1
ATOM 512 N N . LEU A 1 71 ? 8.946 -1.020 -28.956 1.00 94.88 71 LEU A N 1
ATOM 513 C CA . LEU A 1 71 ? 7.870 -1.265 -29.922 1.00 94.88 71 LEU A CA 1
ATOM 514 C C . LEU A 1 71 ? 7.745 -0.118 -30.934 1.00 94.88 71 LEU A C 1
ATOM 516 O O . LEU A 1 71 ? 7.607 -0.381 -32.128 1.00 94.88 71 LEU A O 1
ATOM 520 N N . GLN A 1 72 ? 7.847 1.135 -30.486 1.00 94.44 72 GLN A N 1
ATOM 521 C CA . GLN A 1 72 ? 7.839 2.312 -31.359 1.00 94.44 72 GLN A CA 1
ATOM 522 C C . GLN A 1 72 ? 9.009 2.284 -32.357 1.00 94.44 72 GLN A C 1
ATOM 524 O O . GLN A 1 72 ? 8.804 2.488 -33.554 1.00 94.44 72 GLN A O 1
ATOM 529 N N . ASP A 1 73 ? 10.215 1.963 -31.884 1.00 94.75 73 ASP A N 1
ATOM 530 C CA . ASP A 1 73 ? 11.435 1.932 -32.700 1.00 94.75 73 ASP A CA 1
ATOM 531 C C . ASP A 1 73 ? 11.447 0.794 -33.747 1.00 94.75 73 ASP A C 1
ATOM 533 O O . ASP A 1 73 ? 12.231 0.848 -34.694 1.00 94.75 73 ASP A O 1
ATOM 537 N N . THR A 1 74 ? 10.552 -0.203 -33.653 1.00 93.56 74 THR A N 1
ATOM 538 C CA . THR A 1 74 ? 10.351 -1.200 -34.733 1.00 93.56 74 THR A CA 1
ATOM 539 C C . THR A 1 74 ? 9.688 -0.626 -35.989 1.00 93.56 74 THR A C 1
ATOM 541 O O . THR A 1 74 ? 9.761 -1.234 -37.057 1.00 93.56 74 THR A O 1
ATOM 544 N N . GLY A 1 75 ? 8.984 0.504 -35.866 1.00 93.75 75 GLY A N 1
ATOM 545 C CA . GLY A 1 75 ? 8.145 1.069 -36.926 1.00 93.75 75 GLY A CA 1
ATOM 546 C C . GLY A 1 75 ? 6.854 0.290 -37.225 1.00 93.75 75 GLY A C 1
ATOM 547 O O . GLY A 1 75 ? 6.103 0.699 -38.107 1.00 93.75 75 GLY A O 1
ATOM 548 N N . TRP A 1 76 ? 6.563 -0.810 -36.518 1.00 93.81 76 TRP A N 1
ATOM 549 C CA . TRP A 1 76 ? 5.340 -1.608 -36.718 1.00 93.81 76 TRP A CA 1
ATOM 550 C C . TRP A 1 76 ? 4.127 -1.073 -35.946 1.00 93.81 76 TRP A C 1
ATOM 552 O O . TRP A 1 76 ? 2.992 -1.431 -36.261 1.00 93.81 76 TRP A O 1
ATOM 562 N N . TYR A 1 77 ? 4.351 -0.223 -34.940 1.00 91.69 77 TYR A N 1
ATOM 563 C CA . TYR A 1 77 ? 3.323 0.246 -34.014 1.00 91.69 77 TYR A CA 1
ATOM 564 C C . TYR A 1 77 ? 3.343 1.770 -33.874 1.00 91.69 77 TYR A C 1
ATOM 566 O O . TYR A 1 77 ? 4.399 2.382 -33.731 1.00 91.69 77 TYR A O 1
ATOM 574 N N . THR A 1 78 ? 2.161 2.385 -33.822 1.00 91.31 78 THR A N 1
ATOM 575 C CA . THR A 1 78 ? 1.998 3.739 -33.278 1.00 91.31 78 THR A CA 1
ATOM 576 C C . THR A 1 78 ? 1.743 3.621 -31.780 1.00 91.31 78 THR A C 1
ATOM 578 O O . THR A 1 78 ? 0.765 3.003 -31.365 1.00 91.31 78 THR A O 1
ATOM 581 N N . VAL A 1 79 ? 2.633 4.187 -30.966 1.00 92.06 79 VAL A N 1
ATOM 582 C CA . VAL A 1 79 ? 2.660 3.970 -29.514 1.00 92.06 79 VAL A CA 1
ATOM 583 C C . VAL A 1 79 ? 2.256 5.233 -28.755 1.00 92.06 79 VAL A C 1
ATOM 585 O O . VAL A 1 79 ? 2.739 6.326 -29.041 1.00 92.06 79 VAL A O 1
ATOM 588 N N . SER A 1 80 ? 1.393 5.079 -27.747 1.00 92.25 80 SER A N 1
ATOM 589 C CA . SER A 1 80 ? 0.975 6.164 -26.854 1.00 92.25 80 SER A CA 1
ATOM 590 C C . SER A 1 80 ? 1.752 6.103 -25.537 1.00 92.25 80 SER A C 1
ATOM 592 O O . SER A 1 80 ? 1.290 5.503 -24.570 1.00 92.25 80 SER A O 1
ATOM 594 N N . LEU A 1 81 ? 2.918 6.756 -25.465 1.00 88.19 81 LEU A N 1
ATOM 595 C CA . LEU A 1 81 ? 3.751 6.789 -24.246 1.00 88.19 81 LEU A CA 1
ATOM 596 C C . LEU A 1 81 ? 3.043 7.402 -23.018 1.00 88.19 81 LEU A C 1
ATOM 598 O O . LEU A 1 81 ? 3.439 7.138 -21.889 1.00 88.19 81 LEU A O 1
ATOM 602 N N . SER A 1 82 ? 1.972 8.175 -23.213 1.00 89.25 82 SER A N 1
ATOM 603 C CA . SER A 1 82 ? 1.097 8.670 -22.136 1.00 89.25 82 SER A CA 1
ATOM 604 C C . SER A 1 82 ? 0.253 7.584 -21.453 1.00 89.25 82 SER A C 1
ATOM 606 O O . SER A 1 82 ? -0.318 7.847 -20.400 1.00 89.25 82 SER A O 1
ATOM 608 N N . GLN A 1 83 ? 0.162 6.384 -22.038 1.00 90.19 83 GLN A N 1
ATOM 609 C CA . GLN A 1 83 ? -0.496 5.207 -21.454 1.00 90.19 83 GLN A CA 1
ATOM 610 C C . GLN A 1 83 ? 0.513 4.218 -20.844 1.00 90.19 83 GLN A C 1
ATOM 612 O O . GLN A 1 83 ? 0.121 3.137 -20.408 1.00 90.19 83 GLN A O 1
ATOM 617 N N . ALA A 1 84 ? 1.807 4.565 -20.819 1.00 92.81 84 ALA A N 1
ATOM 618 C CA . ALA A 1 84 ? 2.825 3.754 -20.167 1.00 92.81 84 ALA A CA 1
ATOM 619 C C . ALA A 1 84 ? 2.536 3.639 -18.664 1.00 92.81 84 ALA A C 1
ATOM 621 O O . ALA A 1 84 ? 2.278 4.640 -17.995 1.00 92.81 84 ALA A O 1
ATOM 622 N N . GLN A 1 85 ? 2.612 2.422 -18.135 1.00 93.31 85 GLN A N 1
ATOM 623 C CA . GLN A 1 85 ? 2.539 2.174 -16.699 1.00 93.31 85 GLN A CA 1
ATOM 624 C C . GLN A 1 85 ? 3.896 2.455 -16.055 1.00 93.31 85 GLN A C 1
ATOM 626 O O . GLN A 1 85 ? 4.942 2.272 -16.683 1.00 93.31 85 GLN A O 1
ATOM 631 N N . SER A 1 86 ? 3.894 2.873 -14.793 1.00 92.25 86 SER A N 1
ATOM 632 C CA . SER A 1 86 ? 5.128 3.218 -14.093 1.00 92.25 86 SER A CA 1
ATOM 633 C C . SER A 1 86 ? 5.963 1.969 -13.823 1.00 92.25 86 SER A C 1
ATOM 635 O O . SER A 1 86 ? 5.515 1.025 -13.164 1.00 92.25 86 SER A O 1
ATOM 637 N N . LEU A 1 87 ? 7.203 1.976 -14.308 1.00 92.69 87 LEU A N 1
ATOM 638 C CA . LEU A 1 87 ? 8.221 1.017 -13.908 1.00 92.69 87 LEU A CA 1
ATOM 639 C C . LEU A 1 87 ? 8.885 1.544 -12.637 1.00 92.69 87 LEU A C 1
ATOM 641 O O . LEU A 1 87 ? 9.445 2.630 -12.644 1.00 92.69 87 LEU A O 1
ATOM 645 N N . VAL A 1 88 ? 8.804 0.788 -11.543 1.00 92.50 88 VAL A N 1
ATOM 646 C CA . VAL A 1 88 ? 9.432 1.181 -10.267 1.00 92.50 88 VAL A CA 1
ATOM 647 C C . VAL A 1 88 ? 10.834 0.611 -10.143 1.00 92.50 88 VAL A C 1
ATOM 649 O O . VAL A 1 88 ? 11.710 1.239 -9.569 1.00 92.50 88 VAL A O 1
ATOM 652 N N . TRP A 1 89 ? 11.043 -0.606 -10.646 1.00 93.56 89 TRP A N 1
ATOM 653 C CA . TRP A 1 89 ? 12.282 -1.348 -10.461 1.00 93.56 89 TRP A CA 1
ATOM 654 C C . TRP A 1 89 ? 13.473 -0.611 -11.082 1.00 93.56 89 TRP A C 1
ATOM 656 O O . TRP A 1 89 ? 13.530 -0.451 -12.300 1.00 93.56 89 TRP A O 1
ATOM 666 N N . GLY A 1 90 ? 14.416 -0.166 -10.252 1.00 92.94 90 GLY A N 1
ATOM 667 C CA . GLY A 1 90 ? 15.588 0.592 -10.696 1.00 92.94 90 GLY A CA 1
ATOM 668 C C . GLY A 1 90 ? 15.394 2.104 -10.839 1.00 92.94 90 GLY A C 1
ATOM 669 O O . GLY A 1 90 ? 16.349 2.776 -11.221 1.00 92.94 90 GLY A O 1
ATOM 670 N N . ASP A 1 91 ? 14.202 2.648 -10.558 1.00 93.12 91 ASP A N 1
ATOM 671 C CA . ASP A 1 91 ? 13.929 4.086 -10.714 1.00 93.12 91 ASP A CA 1
ATOM 672 C C . ASP A 1 91 ? 14.952 4.943 -9.948 1.00 93.12 91 ASP A C 1
ATOM 674 O O . ASP A 1 91 ? 15.124 4.798 -8.736 1.00 93.12 91 ASP A O 1
ATOM 678 N N . GLY A 1 92 ? 15.659 5.809 -10.677 1.00 92.44 92 GLY A N 1
ATOM 679 C CA . GLY A 1 92 ? 16.679 6.712 -10.134 1.00 92.44 92 GLY A CA 1
ATOM 680 C C . GLY A 1 92 ? 17.990 6.076 -9.637 1.00 92.44 92 GLY A C 1
ATOM 681 O O . GLY A 1 92 ? 18.820 6.799 -9.090 1.00 92.44 92 GLY A O 1
ATOM 682 N N . GLU A 1 93 ? 18.217 4.769 -9.815 1.00 92.69 93 GLU A N 1
ATOM 683 C CA . GLU A 1 93 ? 19.385 4.051 -9.254 1.00 92.69 93 GLU A CA 1
ATOM 684 C C . GLU A 1 93 ? 20.682 4.189 -10.095 1.00 92.69 93 GLU A C 1
ATOM 686 O O . GLU A 1 93 ? 21.741 3.683 -9.717 1.00 92.69 93 GLU A O 1
ATOM 691 N N . GLY A 1 94 ? 20.634 4.886 -11.233 1.00 93.25 94 GLY A N 1
ATOM 692 C CA . GLY A 1 94 ? 21.786 5.184 -12.088 1.00 93.25 94 GLY A CA 1
ATOM 693 C C . GLY A 1 94 ? 22.183 4.077 -13.077 1.00 93.25 94 GLY A C 1
ATOM 694 O O . GLY A 1 94 ? 21.666 2.962 -13.075 1.00 93.25 94 GLY A O 1
ATOM 695 N N . ALA A 1 95 ? 23.153 4.388 -13.947 1.00 92.50 95 ALA A N 1
ATOM 696 C CA . ALA A 1 95 ? 23.581 3.532 -15.067 1.00 92.50 95 ALA A CA 1
ATOM 697 C C . ALA A 1 95 ? 24.067 2.122 -14.678 1.00 92.50 95 ALA A C 1
ATOM 699 O O . ALA A 1 95 ? 23.997 1.197 -15.487 1.00 92.50 95 ALA A O 1
ATOM 700 N N . MET A 1 96 ? 24.576 1.963 -13.453 1.00 91.38 96 MET A N 1
ATOM 701 C CA . MET A 1 96 ? 25.147 0.707 -12.960 1.00 91.38 96 MET A CA 1
ATOM 702 C C . MET A 1 96 ? 24.106 -0.253 -12.374 1.00 91.38 96 MET A C 1
ATOM 704 O O . MET A 1 96 ? 24.461 -1.384 -12.027 1.00 91.38 96 MET A O 1
ATOM 708 N N . PHE A 1 97 ? 22.845 0.167 -12.249 1.00 93.50 97 PHE A N 1
ATOM 709 C CA . PHE A 1 97 ? 21.782 -0.656 -11.684 1.00 93.50 97 PHE A CA 1
ATOM 710 C C . PHE A 1 97 ? 21.595 -1.974 -12.456 1.00 93.50 97 PHE A C 1
ATOM 712 O O . PHE A 1 97 ? 21.650 -2.020 -13.686 1.00 93.50 97 PHE A O 1
ATOM 719 N N . GLY A 1 98 ? 21.408 -3.070 -11.716 1.00 89.56 98 GLY A N 1
ATOM 720 C CA . GLY A 1 98 ? 21.315 -4.429 -12.258 1.00 89.56 98 GLY A CA 1
ATOM 721 C C . GLY A 1 98 ? 22.665 -5.093 -12.563 1.00 89.56 98 GLY A C 1
ATOM 722 O O . GLY A 1 98 ? 22.698 -6.262 -12.946 1.00 89.56 98 GLY A O 1
ATOM 723 N N . SER A 1 99 ? 23.791 -4.404 -12.351 1.00 89.88 99 SER A N 1
ATOM 724 C CA . SER A 1 99 ? 25.116 -5.036 -12.356 1.00 89.88 99 SER A CA 1
ATOM 725 C C . SER A 1 99 ? 25.320 -5.937 -11.129 1.00 89.88 99 SER A C 1
ATOM 727 O O . SER A 1 99 ? 24.765 -5.700 -10.053 1.00 89.88 99 SER A O 1
ATOM 729 N N . LEU A 1 100 ? 26.180 -6.955 -11.261 1.00 86.62 100 LEU A N 1
ATOM 730 C CA . LEU A 1 100 ? 26.485 -7.887 -10.166 1.00 86.62 100 LEU A CA 1
ATOM 731 C C . LEU A 1 100 ? 27.129 -7.222 -8.939 1.00 86.62 100 LEU A C 1
ATOM 733 O O . LEU A 1 100 ? 27.085 -7.817 -7.866 1.00 86.62 100 LEU A O 1
ATOM 737 N N . SER A 1 101 ? 27.719 -6.028 -9.063 1.00 84.69 101 SER A N 1
ATOM 738 C CA . SER A 1 101 ? 28.132 -5.229 -7.903 1.00 84.69 101 SER A CA 1
ATOM 739 C C . SER A 1 101 ? 26.911 -4.696 -7.155 1.00 84.69 101 SER A C 1
ATOM 741 O O . SER A 1 101 ? 26.747 -5.039 -5.987 1.00 84.69 101 SER A O 1
ATOM 743 N N . THR A 1 102 ? 25.999 -3.995 -7.847 1.00 84.31 102 THR A N 1
ATOM 744 C CA . THR A 1 102 ? 24.845 -3.312 -7.217 1.00 84.31 102 THR A CA 1
ATOM 745 C C . THR A 1 102 ? 23.892 -4.216 -6.432 1.00 84.31 102 THR A C 1
ATOM 747 O O . THR A 1 102 ? 23.181 -3.751 -5.545 1.00 84.31 102 THR A O 1
ATOM 750 N N . CYS A 1 103 ? 23.871 -5.520 -6.726 1.00 83.88 103 CYS A N 1
ATOM 751 C CA . CYS A 1 103 ? 23.049 -6.488 -5.997 1.00 83.88 103 CYS A CA 1
ATOM 752 C C . CYS A 1 103 ? 23.790 -7.254 -4.885 1.00 83.88 103 CYS A C 1
ATOM 754 O O . CYS A 1 103 ? 23.184 -8.098 -4.223 1.00 83.88 103 CYS A O 1
ATOM 756 N N . ARG A 1 104 ? 25.097 -7.014 -4.696 1.00 81.56 104 ARG A N 1
ATOM 757 C CA . ARG A 1 104 ? 25.956 -7.720 -3.721 1.00 81.56 104 ARG A CA 1
ATOM 758 C C . ARG A 1 104 ? 26.524 -6.816 -2.630 1.00 81.56 104 ARG A C 1
ATOM 760 O O . ARG A 1 104 ? 26.915 -7.327 -1.586 1.00 81.56 104 ARG A O 1
ATOM 767 N N . ASP A 1 105 ? 26.579 -5.511 -2.863 1.00 79.50 105 ASP A N 1
ATOM 768 C CA . ASP A 1 105 ? 27.169 -4.508 -1.966 1.00 79.50 105 ASP A CA 1
ATOM 769 C C . ASP A 1 105 ? 26.141 -3.765 -1.086 1.00 79.50 105 ASP A C 1
ATOM 771 O O . ASP A 1 105 ? 26.516 -2.857 -0.349 1.00 79.50 105 ASP A O 1
ATOM 775 N N . ASN A 1 106 ? 24.859 -4.156 -1.137 1.00 78.44 106 ASN A N 1
ATOM 776 C CA . ASN A 1 106 ? 23.729 -3.451 -0.508 1.00 78.44 106 ASN A CA 1
ATOM 777 C C . ASN A 1 106 ? 23.571 -1.977 -0.954 1.00 78.44 106 ASN A C 1
ATOM 779 O O . ASN A 1 106 ? 22.914 -1.202 -0.261 1.00 78.44 106 ASN A O 1
ATOM 783 N N . SER A 1 107 ? 24.121 -1.578 -2.109 1.00 81.69 107 SER A N 1
ATOM 784 C CA . SER A 1 107 ? 23.968 -0.207 -2.633 1.00 81.69 107 SER A CA 1
ATOM 785 C C . SER A 1 107 ? 22.538 0.140 -3.056 1.00 81.69 107 SER A C 1
ATOM 787 O O . SER A 1 107 ? 22.178 1.314 -3.057 1.00 81.69 107 SER A O 1
ATOM 789 N N . SER A 1 108 ? 21.719 -0.866 -3.378 1.00 88.00 108 SER A N 1
ATOM 790 C CA . SER A 1 108 ? 20.344 -0.697 -3.846 1.00 88.00 108 SER A CA 1
ATOM 791 C C . SER A 1 108 ? 19.328 -1.388 -2.941 1.00 88.00 108 SER A C 1
ATOM 793 O O . SER A 1 108 ? 19.451 -2.571 -2.622 1.00 88.00 108 SER A O 1
ATOM 795 N N . SER A 1 109 ? 18.251 -0.672 -2.611 1.00 88.06 109 SER A N 1
ATOM 796 C CA . SER A 1 109 ? 17.117 -1.190 -1.830 1.00 88.06 109 SER A CA 1
ATOM 797 C C . SER A 1 109 ? 16.082 -1.966 -2.664 1.00 88.06 109 SER A C 1
ATOM 799 O O . SER A 1 109 ? 15.016 -2.313 -2.154 1.00 88.06 109 SER A O 1
ATOM 801 N N . PHE A 1 110 ? 16.358 -2.218 -3.949 1.00 92.19 110 PHE A N 1
ATOM 802 C CA . PHE A 1 110 ? 15.595 -3.161 -4.777 1.00 92.19 110 PHE A CA 1
ATOM 803 C C . PHE A 1 110 ? 16.062 -4.610 -4.588 1.00 92.19 110 PHE A C 1
ATOM 805 O O . PHE A 1 110 ? 15.258 -5.543 -4.680 1.00 92.19 110 PHE A O 1
ATOM 812 N N . PHE A 1 111 ? 17.349 -4.798 -4.289 1.00 92.62 111 PHE A N 1
ATOM 813 C CA . PHE A 1 111 ? 17.918 -6.100 -3.970 1.00 92.62 111 PHE A CA 1
ATOM 814 C C . PHE A 1 111 ? 17.865 -6.370 -2.463 1.00 92.62 111 PHE A C 1
ATOM 816 O O . PHE A 1 111 ? 17.761 -5.462 -1.641 1.00 92.62 111 PHE A O 1
ATOM 823 N N . CYS A 1 112 ? 17.923 -7.646 -2.095 1.00 91.88 112 CYS A N 1
ATOM 824 C CA . CYS A 1 112 ? 17.949 -8.089 -0.706 1.00 91.88 112 CYS A CA 1
ATOM 825 C C . CYS A 1 112 ? 19.145 -9.010 -0.461 1.00 91.88 112 CYS A C 1
ATOM 827 O O . CYS A 1 112 ? 19.584 -9.738 -1.352 1.00 91.88 112 CYS A O 1
ATOM 829 N N . THR A 1 113 ? 19.664 -9.014 0.764 1.00 84.31 113 THR A N 1
ATOM 830 C CA . THR A 1 113 ? 20.740 -9.916 1.184 1.00 84.31 113 THR A CA 1
ATOM 831 C C . THR A 1 113 ? 20.285 -10.802 2.341 1.00 84.31 113 THR A C 1
ATOM 833 O O . THR A 1 113 ? 19.477 -10.407 3.176 1.00 84.31 113 THR A O 1
ATOM 836 N N . GLY A 1 114 ? 20.782 -12.043 2.368 1.00 76.81 114 GLY A N 1
ATOM 837 C CA . GLY A 1 114 ? 20.410 -13.046 3.371 1.00 76.81 114 GLY A CA 1
ATOM 838 C C . GLY A 1 114 ? 19.145 -13.847 3.037 1.00 76.81 114 GLY A C 1
ATOM 839 O O . GLY A 1 114 ? 18.845 -14.117 1.870 1.00 76.81 114 GLY A O 1
ATOM 840 N N . SER A 1 115 ? 18.453 -14.286 4.087 1.00 71.69 115 SER A N 1
ATOM 841 C CA . SER A 1 115 ? 17.222 -15.085 4.063 1.00 71.69 115 SER A CA 1
ATOM 842 C C . SER A 1 115 ? 16.261 -14.513 5.100 1.00 71.69 115 SER A C 1
ATOM 844 O O . SER A 1 115 ? 16.576 -14.528 6.289 1.00 71.69 115 SER A O 1
ATOM 846 N N . GLY A 1 116 ? 15.120 -13.993 4.659 1.00 81.75 116 GLY A N 1
ATOM 847 C CA . GLY A 1 116 ? 14.178 -13.303 5.532 1.00 81.75 116 GLY A CA 1
ATOM 848 C C . GLY A 1 116 ? 12.938 -12.823 4.789 1.00 81.75 116 GLY A C 1
ATOM 849 O O . GLY A 1 116 ? 12.898 -12.821 3.550 1.00 81.75 116 GLY A O 1
ATOM 850 N N . LEU A 1 117 ? 11.936 -12.425 5.570 1.00 91.25 117 LEU A N 1
ATOM 851 C CA . LEU A 1 117 ? 10.702 -11.821 5.086 1.00 91.25 117 LEU A CA 1
ATOM 852 C C . LEU A 1 117 ? 10.870 -10.308 4.950 1.00 91.25 117 LEU A C 1
ATOM 854 O O . LEU A 1 117 ? 11.511 -9.658 5.767 1.00 91.25 117 LEU A O 1
ATOM 858 N N . GLY A 1 118 ? 10.259 -9.735 3.926 1.00 93.69 118 GLY A N 1
ATOM 859 C CA . GLY A 1 118 ? 10.343 -8.316 3.613 1.00 93.69 118 GLY A CA 1
ATOM 860 C C . GLY A 1 118 ? 9.222 -7.891 2.686 1.00 93.69 118 GLY A C 1
ATOM 861 O O . GLY A 1 118 ? 8.206 -8.575 2.565 1.00 93.69 118 GLY A O 1
ATOM 862 N N . CYS A 1 119 ? 9.408 -6.764 2.012 1.00 94.31 119 CYS A N 1
ATOM 863 C CA . CYS A 1 119 ? 8.409 -6.213 1.108 1.00 94.31 119 CYS A CA 1
ATOM 864 C C . CYS A 1 119 ? 8.841 -6.329 -0.346 1.00 94.31 119 CYS A C 1
ATOM 866 O O . CYS A 1 119 ? 9.947 -5.929 -0.709 1.00 94.31 119 CYS A O 1
ATOM 868 N N . HIS A 1 120 ? 7.935 -6.821 -1.192 1.00 93.50 120 HIS A N 1
ATOM 869 C CA . HIS A 1 120 ? 8.070 -6.687 -2.639 1.00 93.50 120 HIS A CA 1
ATOM 870 C C . HIS A 1 120 ? 8.206 -5.200 -3.004 1.00 93.50 120 HIS A C 1
ATOM 872 O O . HIS A 1 120 ? 7.555 -4.362 -2.383 1.00 93.50 120 HIS A O 1
ATOM 878 N N . PHE A 1 121 ? 8.981 -4.857 -4.036 1.00 91.69 121 PHE A N 1
ATOM 879 C CA . PHE A 1 121 ? 9.322 -3.462 -4.374 1.00 91.69 121 PHE A CA 1
ATOM 880 C C . PHE A 1 121 ? 8.120 -2.552 -4.717 1.00 91.69 121 PHE A C 1
ATOM 882 O O . PHE A 1 121 ? 8.233 -1.332 -4.678 1.00 91.69 121 PHE A O 1
ATOM 889 N N . LEU A 1 122 ? 6.960 -3.141 -5.032 1.00 91.69 122 LEU A N 1
ATOM 890 C CA . LEU A 1 122 ? 5.682 -2.435 -5.233 1.00 91.69 122 LEU A CA 1
ATOM 891 C C . LEU A 1 122 ? 4.886 -2.206 -3.936 1.00 91.69 122 LEU A C 1
ATOM 893 O O . LEU A 1 122 ? 3.798 -1.642 -3.976 1.00 91.69 122 LEU A O 1
ATOM 897 N N . HIS A 1 123 ? 5.362 -2.720 -2.801 1.00 93.31 123 HIS A N 1
ATOM 898 C CA . HIS A 1 123 ? 4.715 -2.678 -1.485 1.00 93.31 123 HIS A CA 1
ATOM 899 C C . HIS A 1 123 ? 3.284 -3.256 -1.420 1.00 93.31 123 HIS A C 1
ATOM 901 O O . HIS A 1 123 ? 2.615 -3.139 -0.400 1.00 93.31 123 HIS A O 1
ATOM 907 N N . LEU A 1 124 ? 2.806 -3.939 -2.464 1.00 92.19 124 LEU A N 1
ATOM 908 C CA . LEU A 1 124 ? 1.527 -4.664 -2.454 1.00 92.19 124 LEU A CA 1
ATOM 909 C C . LEU A 1 124 ? 1.603 -5.996 -1.683 1.00 92.19 124 LEU A C 1
ATOM 911 O O . LEU A 1 124 ? 0.579 -6.484 -1.205 1.00 92.19 124 LEU A O 1
ATOM 915 N N . HIS A 1 125 ? 2.805 -6.569 -1.555 1.00 92.56 125 HIS A N 1
ATOM 916 C CA . HIS A 1 125 ? 3.020 -7.929 -1.060 1.00 92.56 125 HIS A CA 1
ATOM 917 C C . HIS A 1 125 ? 4.134 -8.010 -0.012 1.00 92.56 125 HIS A C 1
ATOM 919 O O . HIS A 1 125 ? 5.220 -7.457 -0.223 1.00 92.56 125 HIS A O 1
ATOM 925 N N . LYS A 1 126 ? 3.900 -8.792 1.048 1.00 93.56 126 LYS A N 1
ATOM 926 C CA . LYS A 1 126 ? 4.968 -9.450 1.815 1.00 93.56 126 LYS A CA 1
ATOM 927 C C . LYS A 1 126 ? 5.688 -10.454 0.911 1.00 93.56 126 LYS A C 1
ATOM 929 O O . LYS A 1 126 ? 5.068 -11.092 0.056 1.00 93.56 126 LYS A O 1
ATOM 934 N N . GLY A 1 127 ? 6.992 -10.602 1.077 1.00 92.81 127 GLY A N 1
ATOM 935 C CA . GLY A 1 127 ? 7.808 -11.455 0.225 1.00 92.81 127 GLY A CA 1
ATOM 936 C C . GLY A 1 127 ? 9.002 -12.064 0.937 1.00 92.81 127 GLY A C 1
ATOM 937 O O . GLY A 1 127 ? 9.405 -11.600 1.998 1.00 92.81 127 GLY A O 1
ATOM 938 N N . GLU A 1 128 ? 9.583 -13.093 0.334 1.00 93.25 128 GLU A N 1
ATOM 939 C CA . GLU A 1 128 ? 10.802 -13.749 0.809 1.00 93.25 128 GLU A CA 1
ATOM 940 C C . GLU A 1 128 ? 11.985 -13.346 -0.075 1.00 93.25 128 GLU A C 1
ATOM 942 O O . GLU A 1 128 ? 11.843 -13.236 -1.297 1.00 93.25 128 GLU A O 1
ATOM 947 N N . CYS A 1 129 ? 13.154 -13.130 0.531 1.00 93.75 129 CYS A N 1
ATOM 948 C CA . CYS A 1 129 ? 14.376 -12.808 -0.202 1.00 93.75 129 CYS A CA 1
ATOM 949 C C . CYS A 1 129 ? 14.869 -14.005 -1.042 1.00 93.75 129 CYS A C 1
ATOM 951 O O . CYS A 1 129 ? 15.558 -14.899 -0.546 1.00 93.75 129 CYS A O 1
ATOM 953 N N . GLN A 1 130 ? 14.529 -14.015 -2.333 1.00 92.25 130 GLN A N 1
ATOM 954 C CA . GLN A 1 130 ? 14.750 -15.138 -3.247 1.00 92.25 130 GLN A CA 1
ATOM 955 C C . GLN A 1 130 ? 15.467 -14.708 -4.537 1.00 92.25 130 GLN A C 1
ATOM 957 O O . GLN A 1 130 ? 15.354 -13.575 -5.002 1.00 92.25 130 GLN A O 1
ATOM 962 N N . THR A 1 131 ? 16.174 -15.655 -5.158 1.00 91.38 131 THR A N 1
ATOM 963 C CA . THR A 1 131 ? 16.768 -15.513 -6.500 1.00 91.38 131 THR A CA 1
ATOM 964 C C . THR A 1 131 ? 15.949 -16.284 -7.547 1.00 91.38 131 THR A C 1
ATOM 966 O O . THR A 1 131 ? 14.939 -16.917 -7.232 1.00 91.38 131 THR A O 1
ATOM 969 N N . ASP A 1 132 ? 16.354 -16.222 -8.808 1.00 88.56 132 ASP A N 1
ATOM 970 C CA . ASP A 1 132 ? 16.068 -17.225 -9.838 1.00 88.56 132 ASP A CA 1
ATOM 971 C C . ASP A 1 132 ? 17.219 -17.228 -10.856 1.00 88.56 132 ASP A C 1
ATOM 973 O O . ASP A 1 132 ? 18.206 -16.509 -10.688 1.00 88.56 132 ASP A O 1
ATOM 977 N N . ARG A 1 133 ? 17.110 -18.050 -11.906 1.00 88.38 133 ARG A N 1
ATOM 978 C CA . ARG A 1 133 ? 18.164 -18.183 -12.920 1.00 88.38 133 ARG A CA 1
ATOM 979 C C . ARG A 1 133 ? 18.527 -16.855 -13.599 1.00 88.38 133 ARG A C 1
ATOM 981 O O . ARG A 1 133 ? 19.706 -16.629 -13.834 1.00 88.38 133 ARG A O 1
ATOM 988 N N . TYR A 1 134 ? 17.552 -15.986 -13.855 1.00 88.88 134 TYR A N 1
ATOM 989 C CA . TYR A 1 134 ? 17.696 -14.719 -14.581 1.00 88.88 134 TYR A CA 1
ATOM 990 C C . TYR A 1 134 ? 18.193 -13.560 -13.712 1.00 88.88 134 TYR A C 1
ATOM 992 O O . TYR A 1 134 ? 18.551 -12.506 -14.221 1.00 88.88 134 TYR A O 1
ATOM 1000 N N . LEU A 1 135 ? 18.263 -13.750 -12.393 1.00 89.75 135 LEU A N 1
ATOM 1001 C CA . LEU A 1 135 ? 18.877 -12.779 -11.490 1.00 89.75 135 LEU A CA 1
ATOM 1002 C C . LEU A 1 135 ? 20.391 -13.008 -11.306 1.00 89.75 135 LEU A C 1
ATOM 1004 O O . LEU A 1 135 ? 21.021 -12.260 -10.566 1.00 89.75 135 LEU A O 1
ATOM 1008 N N . GLU A 1 136 ? 20.993 -14.026 -11.938 1.00 88.62 136 GLU A N 1
ATOM 1009 C CA . GLU A 1 136 ? 22.431 -14.370 -11.836 1.00 88.62 136 GLU A CA 1
ATOM 1010 C C . GLU A 1 136 ? 22.978 -14.383 -10.382 1.00 88.62 136 GLU A C 1
ATOM 1012 O O . GLU A 1 136 ? 24.106 -13.976 -10.085 1.00 88.62 136 GLU A O 1
ATOM 1017 N N . GLY A 1 137 ? 22.153 -14.854 -9.440 1.00 88.38 137 GLY A N 1
ATOM 1018 C CA . GLY A 1 137 ? 22.476 -14.925 -8.011 1.00 88.38 137 GLY A CA 1
ATOM 1019 C C . GLY A 1 137 ? 22.164 -13.660 -7.199 1.00 88.38 137 GLY A C 1
ATOM 1020 O O . GLY A 1 137 ? 22.207 -13.728 -5.968 1.00 88.38 137 GLY A O 1
ATOM 1021 N N . CYS A 1 138 ? 21.786 -12.547 -7.837 1.00 92.00 138 CYS A N 1
ATOM 1022 C CA . CYS A 1 138 ? 21.104 -11.437 -7.166 1.00 92.00 138 CYS A CA 1
ATOM 1023 C C . CYS A 1 138 ? 19.776 -11.926 -6.554 1.00 92.00 138 CYS A C 1
ATOM 1025 O O . CYS A 1 138 ? 19.181 -12.902 -7.026 1.00 92.00 138 CYS A O 1
ATOM 1027 N N . ARG A 1 139 ? 19.288 -11.260 -5.505 1.00 92.62 139 ARG A N 1
ATOM 1028 C CA . ARG A 1 139 ? 18.033 -11.621 -4.825 1.00 92.62 139 ARG A CA 1
ATOM 1029 C C . ARG A 1 139 ? 17.124 -10.411 -4.686 1.00 92.62 139 ARG A C 1
ATOM 1031 O O . ARG A 1 139 ? 17.605 -9.295 -4.521 1.00 92.62 139 ARG A O 1
ATOM 1038 N N . MET A 1 140 ? 15.821 -10.653 -4.698 1.00 93.12 140 MET A N 1
ATOM 1039 C CA . MET A 1 140 ? 14.783 -9.663 -4.409 1.00 93.12 140 MET A CA 1
ATOM 1040 C C . MET A 1 140 ? 13.698 -10.293 -3.531 1.00 93.12 140 MET A C 1
ATOM 1042 O O . MET A 1 140 ? 13.551 -11.517 -3.504 1.00 93.12 140 MET A O 1
ATOM 1046 N N . TYR A 1 141 ? 12.901 -9.475 -2.847 1.00 93.38 141 TYR A N 1
ATOM 1047 C CA . TYR A 1 141 ? 11.721 -9.968 -2.136 1.00 93.38 141 TYR A CA 1
ATOM 1048 C C . TYR A 1 141 ? 10.630 -10.358 -3.132 1.00 93.38 141 TYR A C 1
ATOM 1050 O O . TYR A 1 141 ? 10.007 -9.486 -3.738 1.00 93.38 141 TYR A O 1
ATOM 1058 N N . LYS A 1 142 ? 10.396 -11.661 -3.309 1.00 91.75 142 LYS A N 1
ATOM 1059 C CA . LYS A 1 142 ? 9.342 -12.204 -4.183 1.00 91.75 142 LYS A CA 1
ATOM 1060 C C . LYS A 1 142 ? 8.068 -12.484 -3.384 1.00 91.75 142 LYS A C 1
ATOM 1062 O O . LYS A 1 142 ? 8.203 -12.932 -2.247 1.00 91.75 142 LYS A O 1
ATOM 1067 N N . PRO A 1 143 ? 6.854 -12.259 -3.927 1.00 91.62 143 PRO A N 1
ATOM 1068 C CA . PRO A 1 143 ? 5.614 -12.439 -3.170 1.00 91.62 143 PRO A CA 1
ATOM 1069 C C . PRO A 1 143 ? 5.465 -13.866 -2.621 1.00 91.62 143 PRO A C 1
ATOM 1071 O O . PRO A 1 143 ? 5.739 -14.837 -3.330 1.00 91.62 143 PRO A O 1
ATOM 1074 N N . LEU A 1 144 ? 5.015 -14.002 -1.368 1.00 88.25 144 LEU A N 1
ATOM 1075 C CA . LEU A 1 144 ? 4.716 -15.321 -0.787 1.00 88.25 144 LEU A CA 1
ATOM 1076 C C . LEU A 1 144 ? 3.460 -15.920 -1.438 1.00 88.25 144 LEU A C 1
ATOM 1078 O O . LEU A 1 144 ? 2.541 -15.193 -1.814 1.00 88.25 144 LEU A O 1
ATOM 1082 N N . LYS A 1 145 ? 3.396 -17.255 -1.520 1.00 78.38 145 LYS A N 1
ATOM 1083 C CA . LYS A 1 145 ? 2.359 -17.989 -2.273 1.00 78.38 145 LYS A CA 1
ATOM 1084 C C . LYS A 1 145 ? 0.936 -17.963 -1.689 1.00 78.38 145 LYS A C 1
ATOM 1086 O O . LYS A 1 145 ? 0.048 -18.491 -2.340 1.00 78.38 145 LYS A O 1
ATOM 1091 N N . ASN A 1 146 ? 0.732 -17.408 -0.495 1.00 79.38 146 ASN A N 1
ATOM 1092 C CA . ASN A 1 146 ? -0.565 -17.142 0.145 1.00 79.38 146 ASN A CA 1
ATOM 1093 C C . ASN A 1 146 ? -0.353 -16.081 1.237 1.00 79.38 146 ASN A C 1
ATOM 1095 O O . ASN A 1 146 ? 0.728 -16.042 1.830 1.00 79.38 146 ASN A O 1
ATOM 1099 N N . GLY A 1 147 ? -1.363 -15.262 1.543 1.00 78.31 147 GLY A N 1
ATOM 1100 C CA . GLY A 1 147 ? -1.318 -14.337 2.684 1.00 78.31 147 GLY A CA 1
ATOM 1101 C C . GLY A 1 147 ? -0.324 -13.178 2.545 1.00 78.31 147 GLY A C 1
ATOM 1102 O O . GLY A 1 147 ? -0.051 -12.474 3.519 1.00 78.31 147 GLY A O 1
ATOM 1103 N N . SER A 1 148 ? 0.261 -12.991 1.358 1.00 89.25 148 SER A N 1
ATOM 1104 C CA . SER A 1 148 ? 1.239 -11.935 1.098 1.00 89.25 148 SER A CA 1
ATOM 1105 C C . SER A 1 148 ? 0.579 -10.604 0.785 1.00 89.25 148 SER A C 1
ATOM 1107 O O . SER A 1 148 ? 1.163 -9.558 1.062 1.00 89.25 148 SER A O 1
ATOM 1109 N N . GLU A 1 149 ? -0.610 -10.631 0.192 1.00 92.56 149 GLU A N 1
ATOM 1110 C CA . GLU A 1 149 ? -1.333 -9.466 -0.293 1.00 92.56 149 GLU A CA 1
ATOM 1111 C C . GLU A 1 149 ? -1.789 -8.603 0.883 1.00 92.56 149 GLU A C 1
ATOM 1113 O O . GLU A 1 149 ? -2.825 -8.869 1.491 1.00 92.56 149 GLU A O 1
ATOM 1118 N N . CYS A 1 150 ? -1.062 -7.521 1.171 1.00 93.00 150 CYS A N 1
ATOM 1119 C CA . CYS A 1 150 ? -1.491 -6.548 2.178 1.00 93.00 150 CYS A CA 1
ATOM 1120 C C . CYS A 1 150 ? -2.842 -5.915 1.820 1.00 93.00 150 CYS A C 1
ATOM 1122 O O . CYS A 1 150 ? -3.556 -5.422 2.688 1.00 93.00 150 CYS A O 1
ATOM 1124 N N . TRP A 1 151 ? -3.203 -5.946 0.536 1.00 91.38 151 TRP A N 1
ATOM 1125 C CA . TRP A 1 151 ? -4.412 -5.338 0.008 1.00 91.38 151 TRP A CA 1
ATOM 1126 C C . TRP A 1 151 ? -5.683 -6.203 0.108 1.00 91.38 151 TRP A C 1
ATOM 1128 O O . TRP A 1 151 ? -6.776 -5.674 -0.102 1.00 91.38 151 TRP A O 1
ATOM 1138 N N . LYS A 1 152 ? -5.572 -7.500 0.441 1.00 89.50 152 LYS A N 1
ATOM 1139 C CA . LYS A 1 152 ? -6.722 -8.417 0.570 1.00 89.50 152 LYS A CA 1
ATOM 1140 C C . LYS A 1 152 ? -7.178 -8.553 2.017 1.00 89.50 152 LYS A C 1
ATOM 1142 O O . LYS A 1 152 ? -6.435 -9.045 2.860 1.00 89.50 152 LYS A O 1
ATOM 1147 N N . LYS A 1 153 ? -8.435 -8.200 2.291 1.00 82.88 153 LYS A N 1
ATOM 1148 C CA . LYS A 1 153 ? -9.039 -8.273 3.634 1.00 82.88 153 LYS A CA 1
ATOM 1149 C C . LYS A 1 153 ? -9.182 -9.707 4.149 1.00 82.88 153 LYS A C 1
ATOM 1151 O O . LYS A 1 153 ? -9.153 -9.914 5.358 1.00 82.88 153 LYS A O 1
ATOM 1156 N N . GLU A 1 154 ? -9.290 -10.698 3.260 1.00 83.50 154 GLU A N 1
ATOM 1157 C CA . GLU A 1 154 ? -9.306 -12.116 3.656 1.00 83.50 154 GLU A CA 1
ATOM 1158 C C . GLU A 1 154 ? -8.049 -12.526 4.453 1.00 83.50 154 GLU A C 1
ATOM 1160 O O . GLU A 1 154 ? -8.124 -13.397 5.321 1.00 83.50 154 GLU A O 1
ATOM 1165 N N . ASN A 1 155 ? -6.908 -11.866 4.215 1.00 84.62 155 ASN A N 1
ATOM 1166 C CA . ASN A 1 155 ? -5.633 -12.195 4.855 1.00 84.62 155 ASN A CA 1
ATOM 1167 C C . ASN A 1 155 ? -5.576 -11.816 6.351 1.00 84.62 155 ASN A C 1
ATOM 1169 O O . ASN A 1 155 ? -4.792 -12.415 7.086 1.00 84.62 155 ASN A O 1
ATOM 1173 N N . THR A 1 156 ? -6.469 -10.942 6.844 1.00 71.62 156 THR A N 1
ATOM 1174 C CA . THR A 1 156 ? -6.623 -10.613 8.282 1.00 71.62 156 THR A CA 1
ATOM 1175 C C . THR A 1 156 ? -6.916 -11.851 9.149 1.00 71.62 156 THR A C 1
ATOM 1177 O O . THR A 1 156 ? -6.705 -11.840 10.359 1.00 71.62 156 THR A O 1
ATOM 1180 N N . GLY A 1 157 ? -7.424 -12.936 8.549 1.00 58.16 157 GLY A N 1
ATOM 1181 C CA . GLY A 1 157 ? -7.752 -14.190 9.234 1.00 58.16 157 GLY A CA 1
ATOM 1182 C C . GLY A 1 157 ? -6.649 -15.254 9.256 1.00 58.16 157 GLY A C 1
ATOM 1183 O O . GLY A 1 157 ? -6.895 -16.328 9.800 1.00 58.16 157 GLY A O 1
ATOM 1184 N N . LEU A 1 158 ? -5.470 -15.010 8.670 1.00 54.69 158 LEU A N 1
ATOM 1185 C CA . LEU A 1 158 ? -4.393 -16.014 8.588 1.00 54.69 158 LEU A CA 1
ATOM 1186 C C . LEU A 1 158 ? -3.423 -15.996 9.783 1.00 54.69 158 LEU A C 1
ATOM 1188 O O . LEU A 1 158 ? -2.659 -16.943 9.952 1.00 54.69 158 LEU A O 1
ATOM 1192 N N . SER A 1 159 ? -3.499 -14.974 10.638 1.00 50.81 159 SER A N 1
ATOM 1193 C CA . SER A 1 159 ? -2.785 -14.888 11.922 1.00 50.81 159 SER A CA 1
ATOM 1194 C C . SER A 1 159 ? -3.680 -14.307 13.040 1.00 50.81 159 SER A C 1
ATOM 1196 O O . SER A 1 159 ? -3.420 -13.203 13.516 1.00 50.81 159 SER A O 1
ATOM 1198 N N . PRO A 1 160 ? -4.782 -14.983 13.445 1.00 44.94 160 PRO A N 1
ATOM 1199 C CA . PRO A 1 160 ? -5.730 -14.445 14.434 1.00 44.94 160 PRO A CA 1
ATOM 1200 C C . PRO A 1 160 ? -5.265 -14.581 15.887 1.00 44.94 160 PRO A C 1
ATOM 1202 O O . PRO A 1 160 ? -5.874 -13.991 16.778 1.00 44.94 160 PRO A O 1
ATOM 1205 N N . GLU A 1 161 ? -4.249 -15.408 16.112 1.00 46.84 161 GLU A N 1
ATOM 1206 C CA . GLU A 1 161 ? -3.607 -15.664 17.394 1.00 46.84 161 GLU A CA 1
ATOM 1207 C C . GLU A 1 161 ? -2.193 -15.068 17.277 1.00 46.84 161 GLU A C 1
ATOM 1209 O O . GLU A 1 161 ? -1.470 -15.376 16.331 1.00 46.84 161 GLU A O 1
ATOM 1214 N N . ASP A 1 162 ? -1.863 -14.149 18.188 1.00 53.28 162 ASP A N 1
ATOM 1215 C CA . ASP A 1 162 ? -0.557 -13.486 18.336 1.00 53.28 162 ASP A CA 1
ATOM 1216 C C . ASP A 1 162 ? -0.064 -12.564 17.189 1.00 53.28 162 ASP A C 1
ATOM 1218 O O . ASP A 1 162 ? 1.136 -12.485 16.918 1.00 53.28 162 ASP A O 1
ATOM 1222 N N . ASP A 1 163 ? -0.942 -11.755 16.569 1.00 67.31 163 ASP A N 1
ATOM 1223 C CA . ASP A 1 163 ? -0.477 -10.556 15.837 1.00 67.31 163 ASP A CA 1
ATOM 1224 C C . ASP A 1 163 ? -0.102 -9.398 16.786 1.00 67.31 163 ASP A C 1
ATOM 1226 O O . ASP A 1 163 ? -0.776 -8.364 16.910 1.00 67.31 163 ASP A O 1
ATOM 1230 N N . ASP A 1 164 ? 1.041 -9.576 17.441 1.00 79.56 164 ASP A N 1
ATOM 1231 C CA . ASP A 1 164 ? 1.726 -8.526 18.192 1.00 79.56 164 ASP A CA 1
ATOM 1232 C C . ASP A 1 164 ? 2.426 -7.496 17.291 1.00 79.56 164 ASP A C 1
ATOM 1234 O O . ASP A 1 164 ? 2.887 -6.475 17.798 1.00 79.56 164 ASP A O 1
ATOM 1238 N N . SER A 1 165 ? 2.471 -7.712 15.971 1.00 86.81 165 SER A N 1
ATOM 1239 C CA . SER A 1 165 ? 3.062 -6.774 15.004 1.00 86.81 165 SER A CA 1
ATOM 1240 C C . SER A 1 165 ? 2.080 -5.719 14.482 1.00 86.81 165 SER A C 1
ATOM 1242 O O . SER A 1 165 ? 2.500 -4.717 13.893 1.00 86.81 165 SER A O 1
ATOM 1244 N N . GLY A 1 166 ? 0.784 -5.905 14.751 1.00 88.75 166 GLY A N 1
ATOM 1245 C CA . GLY A 1 166 ? -0.267 -4.915 14.543 1.00 88.75 166 GLY A CA 1
ATOM 1246 C C . GLY A 1 166 ? -0.668 -4.714 13.083 1.00 88.75 166 GLY A C 1
ATOM 1247 O O . GLY A 1 166 ? -0.988 -3.584 12.695 1.00 88.75 166 GLY A O 1
ATOM 1248 N N . GLU A 1 167 ? -0.613 -5.766 12.271 1.00 91.19 167 GLU A N 1
ATOM 1249 C CA . GLU A 1 167 ? -0.932 -5.704 10.850 1.00 91.19 167 GLU A CA 1
ATOM 1250 C C . GLU A 1 167 ? -2.403 -5.314 10.608 1.00 91.19 167 GLU A C 1
ATOM 1252 O O . GLU A 1 167 ? -3.315 -5.625 11.376 1.00 91.19 167 GLU A O 1
ATOM 1257 N N . ILE A 1 168 ? -2.644 -4.607 9.505 1.00 90.06 168 ILE A N 1
ATOM 1258 C CA . ILE A 1 168 ? -3.982 -4.324 8.982 1.00 90.06 168 ILE A CA 1
ATOM 1259 C C . ILE A 1 168 ? -3.971 -4.623 7.486 1.00 90.06 168 ILE A C 1
ATOM 1261 O O . ILE A 1 168 ? -3.108 -4.124 6.758 1.00 90.06 168 ILE A O 1
ATOM 1265 N N . PHE A 1 169 ? -4.965 -5.371 7.008 1.00 90.19 169 PHE A N 1
ATOM 1266 C CA . PHE A 1 169 ? -5.140 -5.691 5.592 1.00 90.19 169 PHE A CA 1
ATOM 1267 C C . PHE A 1 169 ? -6.373 -4.983 5.018 1.00 90.19 169 PHE A C 1
ATOM 1269 O O . PHE A 1 169 ? -7.435 -4.946 5.637 1.00 90.19 169 PHE A O 1
ATOM 1276 N N . GLY A 1 170 ? -6.241 -4.427 3.815 1.00 88.75 170 GLY A N 1
ATOM 1277 C CA . GLY A 1 170 ? -7.268 -3.599 3.177 1.00 88.75 170 GLY A CA 1
ATOM 1278 C C . GLY A 1 170 ? -6.733 -2.895 1.933 1.00 88.75 170 GLY A C 1
ATOM 1279 O O . GLY A 1 170 ? -5.528 -2.823 1.737 1.00 88.75 170 GLY A O 1
ATOM 1280 N N . SER A 1 171 ? -7.591 -2.355 1.067 1.00 89.44 171 SER A N 1
ATOM 1281 C CA . SER A 1 171 ? -7.171 -1.751 -0.215 1.00 89.44 171 SER A CA 1
ATOM 1282 C C . SER A 1 171 ? -6.140 -0.615 -0.073 1.00 89.44 171 SER A C 1
ATOM 1284 O O . SER A 1 171 ? -5.311 -0.388 -0.963 1.00 89.44 171 SER A O 1
ATOM 1286 N N . ASP A 1 172 ? -6.167 0.078 1.062 1.00 90.81 172 ASP A N 1
ATOM 1287 C CA . ASP A 1 172 ? -5.234 1.121 1.481 1.00 90.81 172 ASP A CA 1
ATOM 1288 C C . ASP A 1 172 ? -4.083 0.597 2.361 1.00 90.81 172 ASP A C 1
ATOM 1290 O O . ASP A 1 172 ? -3.319 1.395 2.893 1.00 90.81 172 ASP A O 1
ATOM 1294 N N . SER A 1 173 ? -3.886 -0.715 2.480 1.00 93.50 173 SER A N 1
ATOM 1295 C CA . SER A 1 173 ? -2.729 -1.318 3.146 1.00 93.50 173 SER A CA 1
ATOM 1296 C C . SER A 1 173 ? -1.598 -1.666 2.186 1.00 93.50 173 SER A C 1
ATOM 1298 O O . SER A 1 173 ? -1.801 -2.028 1.021 1.00 93.50 173 SER A O 1
ATOM 1300 N N . ARG A 1 174 ? -0.370 -1.533 2.685 1.00 94.31 174 ARG A N 1
ATOM 1301 C CA . ARG A 1 174 ? 0.889 -1.794 1.982 1.00 94.31 174 ARG A CA 1
ATOM 1302 C C . ARG A 1 174 ? 1.881 -2.463 2.929 1.00 94.31 174 ARG A C 1
ATOM 1304 O O . ARG A 1 174 ? 1.742 -2.376 4.144 1.00 94.31 174 ARG A O 1
ATOM 1311 N N . CYS A 1 175 ? 2.874 -3.133 2.363 1.00 95.00 175 CYS A N 1
ATOM 1312 C CA . CYS A 1 175 ? 3.962 -3.743 3.108 1.00 95.00 175 CYS A CA 1
ATOM 1313 C C . CYS A 1 175 ? 5.009 -2.689 3.484 1.00 95.00 175 CYS A C 1
ATOM 1315 O O . CYS A 1 175 ? 5.528 -1.984 2.614 1.00 95.00 175 CYS A O 1
ATOM 1317 N N . PHE A 1 176 ? 5.369 -2.648 4.761 1.00 95.38 176 PHE A N 1
ATOM 1318 C CA . PHE A 1 176 ? 6.472 -1.877 5.326 1.00 95.38 176 PHE A CA 1
ATOM 1319 C C . PHE A 1 176 ? 7.454 -2.821 6.016 1.00 95.38 176 PHE A C 1
ATOM 1321 O O . PHE A 1 176 ? 7.050 -3.859 6.535 1.00 95.38 176 PHE A O 1
ATOM 1328 N N . PHE A 1 177 ? 8.734 -2.458 6.060 1.00 94.62 177 PHE A N 1
ATOM 1329 C CA . PHE A 1 177 ? 9.664 -3.136 6.960 1.00 94.62 177 PHE A CA 1
ATOM 1330 C C . PHE A 1 177 ? 9.392 -2.668 8.389 1.00 94.62 177 PHE A C 1
ATOM 1332 O O . PHE A 1 177 ? 9.223 -1.471 8.632 1.00 94.62 177 PHE A O 1
ATOM 1339 N N . SER A 1 178 ? 9.318 -3.607 9.324 1.00 94.81 178 SER A N 1
ATOM 1340 C CA . SER A 1 178 ? 8.871 -3.356 10.689 1.00 94.81 178 SER A CA 1
ATOM 1341 C C . SER A 1 178 ? 9.520 -4.320 11.667 1.00 94.81 178 SER A C 1
ATOM 1343 O O . SER A 1 178 ? 9.645 -5.507 11.372 1.00 94.81 178 SER A O 1
ATOM 1345 N N . SER A 1 179 ? 9.890 -3.811 12.838 1.00 93.38 179 SER A N 1
ATOM 1346 C CA . SER A 1 179 ? 10.256 -4.603 14.018 1.00 93.38 179 SER A CA 1
ATOM 1347 C C . SER A 1 179 ? 9.263 -4.421 15.172 1.00 93.38 179 SER A C 1
ATOM 1349 O O . SER A 1 179 ? 9.620 -4.653 16.327 1.00 93.38 179 SER A O 1
ATOM 1351 N N . LEU A 1 180 ? 8.038 -3.958 14.877 1.00 91.62 180 LEU A N 1
ATOM 1352 C CA . LEU A 1 180 ? 7.041 -3.666 15.905 1.00 91.62 180 LEU A CA 1
ATOM 1353 C C . LEU A 1 180 ? 6.590 -4.917 16.666 1.00 91.62 180 LEU A C 1
ATOM 1355 O O . LEU A 1 180 ? 6.198 -5.913 16.059 1.00 91.62 180 LEU A O 1
ATOM 1359 N N . ILE A 1 181 ? 6.570 -4.806 17.995 1.00 88.50 181 ILE A N 1
ATOM 1360 C CA . ILE A 1 181 ? 6.000 -5.783 18.930 1.00 88.50 181 ILE A CA 1
ATOM 1361 C C . ILE A 1 181 ? 5.156 -5.033 19.969 1.00 88.50 181 ILE A C 1
ATOM 1363 O O . ILE A 1 181 ? 5.582 -4.016 20.517 1.00 88.50 181 ILE A O 1
ATOM 1367 N N . ARG A 1 182 ? 3.941 -5.506 20.249 1.00 85.31 182 ARG A N 1
ATOM 1368 C CA . ARG A 1 182 ? 3.006 -4.879 21.194 1.00 85.31 182 ARG A CA 1
ATOM 1369 C C . ARG A 1 182 ? 3.542 -4.931 22.634 1.00 85.31 182 ARG A C 1
ATOM 1371 O O . ARG A 1 182 ? 3.825 -6.003 23.167 1.00 85.31 182 ARG A O 1
ATOM 1378 N N . GLN A 1 183 ? 3.582 -3.780 23.313 1.00 79.50 183 GLN A N 1
ATOM 1379 C CA . GLN A 1 183 ? 4.179 -3.623 24.659 1.00 79.50 183 GLN A CA 1
ATOM 1380 C C . GLN A 1 183 ? 3.564 -4.512 25.756 1.00 79.50 183 GLN A C 1
ATOM 1382 O O . GLN A 1 183 ? 4.212 -4.807 26.754 1.00 79.50 183 GLN A O 1
ATOM 1387 N N . ASN A 1 184 ? 2.316 -4.962 25.594 1.00 67.06 184 ASN A N 1
ATOM 1388 C CA . ASN A 1 184 ? 1.667 -5.840 26.574 1.00 67.06 184 ASN A CA 1
ATOM 1389 C C . ASN A 1 184 ? 2.140 -7.306 26.499 1.00 67.06 184 ASN A C 1
ATOM 1391 O O . ASN A 1 184 ? 1.837 -8.071 27.413 1.00 67.06 184 ASN A O 1
ATOM 139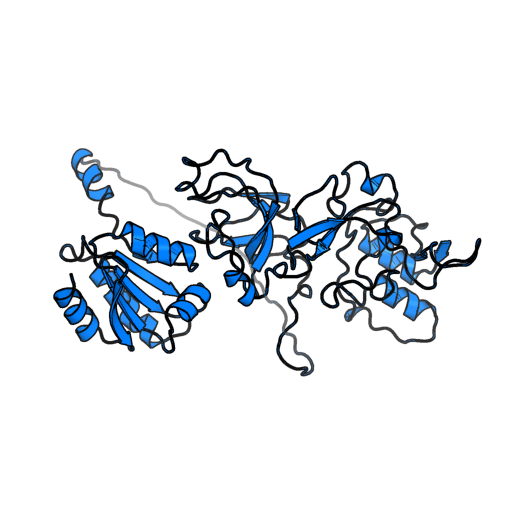5 N N . HIS A 1 185 ? 2.849 -7.707 25.438 1.00 60.59 185 HIS A N 1
ATOM 1396 C CA . HIS A 1 185 ? 3.347 -9.075 25.234 1.00 60.59 185 HIS A CA 1
ATOM 1397 C C . HIS A 1 185 ? 4.886 -9.186 25.298 1.00 60.59 185 HIS A C 1
ATOM 1399 O O . HIS A 1 185 ? 5.402 -10.274 25.565 1.00 60.59 185 HIS A O 1
ATOM 1405 N N . SER A 1 186 ? 5.631 -8.076 25.168 1.00 52.47 186 SER A N 1
ATOM 1406 C CA . SER A 1 186 ? 7.109 -8.058 25.192 1.00 52.47 186 SER A CA 1
ATOM 1407 C C . SER A 1 186 ? 7.736 -8.605 26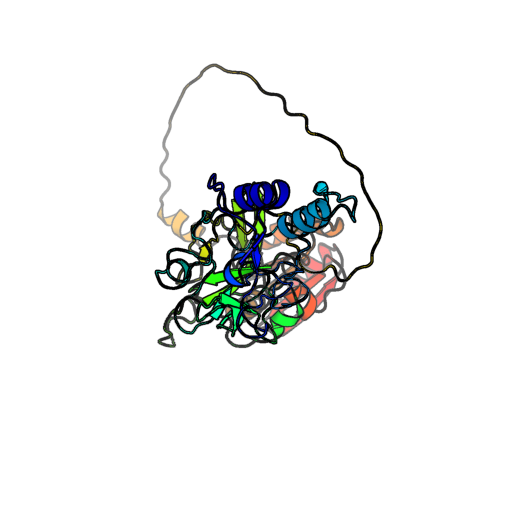.486 1.00 52.47 186 SER A C 1
ATOM 1409 O O . SER A 1 186 ? 8.873 -9.071 26.476 1.00 52.47 186 SER A O 1
ATOM 1411 N N . GLN A 1 187 ? 6.999 -8.619 27.604 1.00 51.75 187 GLN A N 1
ATOM 1412 C CA . GLN A 1 187 ? 7.501 -9.105 28.897 1.00 51.75 187 GLN A CA 1
ATOM 1413 C C . GLN A 1 187 ? 7.519 -10.635 29.067 1.00 51.75 187 GLN A C 1
ATOM 1415 O O . GLN A 1 187 ? 8.133 -11.111 30.022 1.00 51.75 187 GLN A O 1
ATOM 1420 N N . PHE A 1 188 ? 6.855 -11.414 28.202 1.00 50.06 188 PHE A N 1
ATOM 1421 C CA . PHE A 1 188 ? 6.665 -12.858 28.437 1.00 50.06 188 PHE A CA 1
ATOM 1422 C C . PHE A 1 188 ? 7.543 -13.794 27.601 1.00 50.06 188 PHE A C 1
ATOM 1424 O O . PHE A 1 188 ? 7.727 -14.946 27.997 1.00 50.06 188 PHE A O 1
ATOM 1431 N N . ILE A 1 189 ? 8.088 -13.343 26.469 1.00 49.22 189 ILE A N 1
ATOM 1432 C CA . ILE A 1 189 ? 8.881 -14.190 25.568 1.00 49.22 189 ILE A CA 1
ATOM 1433 C C . ILE A 1 189 ? 10.060 -13.383 25.022 1.00 49.22 189 ILE A C 1
ATOM 1435 O O . ILE A 1 189 ? 9.882 -12.275 24.528 1.00 49.22 189 ILE A O 1
ATOM 1439 N N . GLY A 1 190 ? 11.264 -13.962 25.067 1.00 45.22 190 GLY A N 1
ATOM 1440 C CA . GLY A 1 190 ? 12.485 -13.382 24.496 1.00 45.22 190 GLY A CA 1
ATOM 1441 C C . GLY A 1 190 ? 12.515 -13.424 22.965 1.00 45.22 190 GLY A C 1
ATOM 1442 O O . GLY A 1 190 ? 13.420 -14.026 22.388 1.00 45.22 190 GLY A O 1
ATOM 1443 N N . PHE A 1 191 ? 11.518 -12.827 22.309 1.00 50.16 191 PHE A N 1
ATOM 1444 C CA . PHE A 1 191 ? 11.492 -12.675 20.859 1.00 50.16 191 PHE A CA 1
ATOM 1445 C C . PHE A 1 191 ? 12.613 -11.739 20.402 1.00 50.16 191 PHE A C 1
ATOM 1447 O O . PHE A 1 191 ? 12.757 -10.617 20.883 1.00 50.16 191 PHE A O 1
ATOM 1454 N N . SER A 1 192 ? 13.395 -12.199 19.426 1.00 51.06 192 SER A N 1
ATOM 1455 C CA . SER A 1 192 ? 14.258 -11.313 18.653 1.00 51.06 192 SER A CA 1
ATOM 1456 C C . SER A 1 192 ? 13.368 -10.470 17.743 1.00 51.06 192 SER A C 1
ATOM 1458 O O . SER A 1 192 ? 12.582 -11.026 16.980 1.00 51.06 192 SER A O 1
ATOM 1460 N N . SER A 1 193 ? 13.474 -9.144 17.827 1.00 65.12 193 SER A N 1
ATOM 1461 C CA . SER A 1 193 ? 12.716 -8.199 17.001 1.00 65.12 193 SER A CA 1
ATOM 1462 C C . SER A 1 193 ? 13.292 -8.114 15.580 1.00 65.12 193 SER A C 1
ATOM 1464 O O . SER A 1 193 ? 13.852 -7.096 15.165 1.00 65.12 193 SER A O 1
ATOM 1466 N N . SER A 1 194 ? 13.184 -9.217 14.831 1.00 83.44 194 SER A N 1
ATOM 1467 C CA . SER A 1 194 ? 13.557 -9.283 13.418 1.00 83.44 194 SER A CA 1
ATOM 1468 C C . SER A 1 194 ? 12.789 -8.233 12.613 1.00 83.44 194 SER A C 1
ATOM 1470 O O . SER A 1 194 ? 11.571 -8.106 12.713 1.00 83.44 194 SER A O 1
ATOM 1472 N N . VAL A 1 195 ? 13.517 -7.459 11.804 1.00 90.31 195 VAL A N 1
ATOM 1473 C CA . VAL A 1 195 ? 12.907 -6.513 10.865 1.00 90.31 195 VAL A CA 1
ATOM 1474 C C . VAL A 1 195 ? 12.347 -7.310 9.692 1.00 90.31 195 VAL A C 1
ATOM 1476 O O . VAL A 1 195 ? 13.106 -7.908 8.930 1.00 90.31 195 VAL A O 1
ATOM 1479 N N . GLU A 1 196 ? 11.028 -7.306 9.543 1.00 92.19 196 GLU A N 1
ATOM 1480 C CA . GLU A 1 196 ? 10.305 -8.116 8.561 1.00 92.19 196 GLU A CA 1
ATOM 1481 C C . GLU A 1 196 ? 9.270 -7.288 7.795 1.00 92.19 196 GLU A C 1
ATOM 1483 O O . GLU A 1 196 ? 8.891 -6.191 8.205 1.00 92.19 196 GLU A O 1
ATOM 1488 N N . GLY A 1 197 ? 8.792 -7.811 6.665 1.00 93.44 197 GLY A N 1
ATOM 1489 C CA . GLY A 1 197 ? 7.689 -7.204 5.920 1.00 93.44 197 GLY A CA 1
ATOM 1490 C C . GLY A 1 197 ? 6.352 -7.394 6.635 1.00 93.44 197 GLY A C 1
ATOM 1491 O O . GLY A 1 197 ? 5.919 -8.530 6.816 1.00 93.44 197 GLY A O 1
ATOM 1492 N N . ARG A 1 198 ? 5.686 -6.295 7.002 1.00 94.00 198 ARG A N 1
ATOM 1493 C CA . ARG A 1 198 ? 4.397 -6.251 7.715 1.00 94.00 198 ARG A CA 1
ATOM 1494 C C . ARG A 1 198 ? 3.414 -5.313 7.013 1.00 94.00 198 ARG A C 1
ATOM 1496 O O . ARG A 1 198 ? 3.817 -4.301 6.440 1.00 94.00 198 ARG A O 1
ATOM 1503 N N . CYS A 1 199 ? 2.133 -5.657 7.013 1.00 94.56 199 CYS A N 1
ATOM 1504 C CA . CYS A 1 199 ? 1.085 -4.927 6.308 1.00 94.56 199 CYS A CA 1
ATOM 1505 C C . CYS A 1 199 ? 0.453 -3.845 7.191 1.00 94.56 199 CYS A C 1
ATOM 1507 O O . CYS A 1 199 ? -0.170 -4.162 8.197 1.00 94.56 199 CYS A O 1
ATOM 1509 N N . TYR A 1 200 ? 0.544 -2.577 6.789 1.00 94.94 200 TYR A N 1
ATOM 1510 C CA . TYR A 1 200 ? -0.092 -1.453 7.487 1.00 94.94 200 TYR A CA 1
ATOM 1511 C C . TYR A 1 200 ? -0.850 -0.559 6.515 1.00 94.94 200 TYR A C 1
ATOM 1513 O O . TYR A 1 200 ? -0.502 -0.475 5.333 1.00 94.94 200 TYR A O 1
ATOM 1521 N N . ARG A 1 201 ? -1.862 0.153 7.016 1.00 93.75 201 ARG A N 1
ATOM 1522 C CA . ARG A 1 201 ? -2.587 1.149 6.220 1.00 93.75 201 ARG A CA 1
ATOM 1523 C C . ARG A 1 201 ? -1.685 2.330 5.905 1.00 93.75 201 ARG A C 1
ATOM 1525 O O . ARG A 1 201 ? -0.877 2.733 6.739 1.00 93.75 201 ARG A O 1
ATOM 1532 N N . HIS A 1 202 ? -1.868 2.920 4.732 1.00 93.62 202 HIS A N 1
ATOM 1533 C CA . HIS A 1 202 ? -1.191 4.136 4.296 1.00 93.62 202 HIS A CA 1
ATOM 1534 C C . HIS A 1 202 ? -2.183 5.109 3.656 1.00 93.62 202 HIS A C 1
ATOM 1536 O O . HIS A 1 202 ? -3.181 4.708 3.059 1.00 93.62 202 HIS A O 1
ATOM 1542 N N . ARG A 1 203 ? -1.875 6.403 3.728 1.00 92.38 203 ARG A N 1
ATOM 1543 C CA . ARG A 1 203 ? -2.530 7.435 2.920 1.00 92.38 203 ARG A CA 1
ATOM 1544 C C . ARG A 1 203 ? -1.514 8.465 2.455 1.00 92.38 203 ARG A C 1
ATOM 1546 O O . ARG A 1 203 ? -0.746 8.993 3.260 1.00 92.38 203 ARG A O 1
ATOM 1553 N N . CYS A 1 204 ? -1.519 8.765 1.162 1.00 92.06 204 CYS A N 1
ATOM 1554 C CA . CYS A 1 204 ? -0.651 9.785 0.589 1.00 92.06 204 CYS A CA 1
ATOM 1555 C C . CYS A 1 204 ? -1.148 11.186 0.972 1.00 92.06 204 CYS A C 1
ATOM 1557 O O . CYS A 1 204 ? -2.312 11.523 0.761 1.00 92.06 204 CYS A O 1
ATOM 1559 N N . THR A 1 205 ? -0.256 12.010 1.520 1.00 91.62 205 THR A N 1
ATOM 1560 C CA . THR A 1 205 ? -0.494 13.430 1.840 1.00 91.62 205 THR A CA 1
ATOM 1561 C C . THR A 1 205 ? 0.234 14.372 0.873 1.00 91.62 205 THR A C 1
ATOM 1563 O O . THR A 1 205 ? 0.036 15.586 0.916 1.00 91.62 205 THR A O 1
ATOM 1566 N N . GLY A 1 206 ? 1.055 13.821 -0.026 1.00 87.69 206 GLY A N 1
ATOM 1567 C CA . GLY A 1 206 ? 1.693 14.505 -1.148 1.00 87.69 206 GLY A CA 1
ATOM 1568 C C . GLY A 1 206 ? 2.715 13.600 -1.853 1.00 87.69 206 GLY A C 1
ATOM 1569 O O . GLY A 1 206 ? 2.882 12.444 -1.454 1.00 87.69 206 GLY A O 1
ATOM 1570 N N . PRO A 1 207 ? 3.432 14.108 -2.871 1.00 83.12 207 PRO A N 1
ATOM 1571 C CA . PRO A 1 207 ? 4.525 13.377 -3.509 1.00 83.12 207 PRO A CA 1
ATOM 1572 C C . PRO A 1 207 ? 5.582 12.979 -2.474 1.00 83.12 207 PRO A C 1
ATOM 1574 O O . PRO A 1 207 ? 6.086 13.834 -1.744 1.00 83.12 207 PRO A O 1
ATOM 1577 N N . ASN A 1 208 ? 5.880 11.682 -2.382 1.00 80.56 208 ASN A N 1
ATOM 1578 C CA . ASN A 1 208 ? 6.775 11.097 -1.370 1.00 80.56 208 ASN A CA 1
ATOM 1579 C C . ASN A 1 208 ? 6.444 11.480 0.097 1.00 80.56 208 ASN A C 1
ATOM 1581 O O . ASN A 1 208 ? 7.329 11.519 0.951 1.00 80.56 208 ASN A O 1
ATOM 1585 N N . ARG A 1 209 ? 5.175 11.785 0.409 1.00 89.19 209 ARG A N 1
ATOM 1586 C CA . ARG A 1 209 ? 4.704 12.083 1.772 1.00 89.19 209 ARG A CA 1
ATOM 1587 C C . ARG A 1 209 ? 3.450 11.285 2.086 1.00 89.19 209 ARG A C 1
ATOM 1589 O O . ARG A 1 209 ? 2.479 11.323 1.328 1.00 89.19 209 ARG A O 1
ATOM 1596 N N . TYR A 1 210 ? 3.460 10.579 3.208 1.00 93.38 210 TYR A N 1
ATOM 1597 C CA . TYR A 1 210 ? 2.353 9.726 3.613 1.00 93.38 210 TYR A CA 1
ATOM 1598 C C . TYR A 1 210 ? 2.271 9.554 5.125 1.00 93.38 210 TYR A C 1
ATOM 1600 O O . TYR A 1 210 ? 3.235 9.753 5.866 1.00 93.38 210 TYR A O 1
ATOM 1608 N N . GLN A 1 211 ? 1.076 9.177 5.559 1.00 95.31 211 GLN A N 1
ATOM 1609 C CA . GLN A 1 211 ? 0.797 8.733 6.915 1.00 95.31 211 GLN A CA 1
ATOM 1610 C C . GLN A 1 211 ? 0.475 7.249 6.900 1.00 95.31 211 GLN A C 1
ATOM 1612 O O . GLN A 1 211 ? -0.097 6.752 5.928 1.00 95.31 211 GLN A O 1
ATOM 1617 N N . ILE A 1 212 ? 0.818 6.569 7.985 1.00 95.75 212 ILE A N 1
ATOM 1618 C CA . ILE A 1 212 ? 0.533 5.156 8.212 1.00 95.75 212 ILE A CA 1
ATOM 1619 C C . ILE A 1 212 ? -0.399 4.972 9.409 1.00 95.75 212 ILE A C 1
ATOM 1621 O O . ILE A 1 212 ? -0.480 5.841 10.280 1.00 95.75 212 ILE A O 1
ATOM 1625 N N . GLN A 1 213 ? -1.094 3.839 9.456 1.00 93.94 213 GLN A N 1
ATOM 1626 C CA . GLN A 1 213 ? -1.851 3.398 10.624 1.00 93.94 213 GLN A CA 1
ATOM 1627 C C . GLN A 1 213 ? -1.597 1.907 10.880 1.00 93.94 213 GLN A C 1
ATOM 1629 O O . GLN A 1 213 ? -1.733 1.071 9.984 1.00 93.94 213 GLN A O 1
ATOM 1634 N N . VAL A 1 214 ? -1.248 1.611 12.130 1.00 92.81 214 VAL A N 1
ATOM 1635 C CA . VAL A 1 214 ? -1.050 0.276 12.707 1.00 92.81 214 VAL A CA 1
ATOM 1636 C C . VAL A 1 214 ? -2.275 -0.063 13.556 1.00 92.81 214 VAL A C 1
ATOM 1638 O O . VAL A 1 214 ? -2.970 0.832 14.043 1.00 92.81 214 VAL A O 1
ATOM 1641 N N . CYS A 1 215 ? -2.555 -1.346 13.758 1.00 89.50 215 CYS A N 1
ATOM 1642 C CA . CYS A 1 215 ? -3.645 -1.799 14.617 1.00 89.50 215 CYS A CA 1
ATOM 1643 C C . CYS A 1 215 ? -3.518 -1.213 16.041 1.00 89.50 215 CYS A C 1
ATOM 1645 O O . CYS A 1 215 ? -2.557 -1.477 16.761 1.00 89.50 215 CYS A O 1
ATOM 1647 N N . GLY A 1 216 ? -4.480 -0.404 16.475 1.00 83.25 216 GLY A N 1
ATOM 1648 C CA . GLY A 1 216 ? -4.454 0.309 17.758 1.00 83.25 216 GLY A CA 1
ATOM 1649 C C . GLY A 1 216 ? -3.721 1.653 17.760 1.00 83.25 216 GLY A C 1
ATOM 1650 O O . GLY A 1 216 ? -3.572 2.254 18.825 1.00 83.25 216 GLY A O 1
ATOM 1651 N N . SER A 1 217 ? -3.279 2.155 16.602 1.00 88.38 217 SER A N 1
ATOM 1652 C CA . SER A 1 217 ? -2.698 3.494 16.474 1.00 88.38 217 SER A CA 1
ATOM 1653 C C . SER A 1 217 ? -3.656 4.489 15.811 1.00 88.38 217 SER A C 1
ATOM 1655 O O . SER A 1 217 ? -4.544 4.149 15.024 1.00 88.38 217 SER A O 1
ATOM 1657 N N . GLY A 1 218 ? -3.428 5.776 16.084 1.00 87.75 218 GLY A N 1
ATOM 1658 C CA . GLY A 1 218 ? -3.878 6.834 15.180 1.00 87.75 218 GLY A CA 1
ATOM 1659 C C . GLY A 1 218 ? -3.061 6.839 13.883 1.00 87.75 218 GLY A C 1
ATOM 1660 O O . GLY A 1 218 ? -2.115 6.066 13.729 1.00 87.75 218 GLY A O 1
ATOM 1661 N N . TRP A 1 219 ? -3.397 7.749 12.971 1.00 92.56 219 TRP A N 1
ATOM 1662 C CA . TRP A 1 219 ? -2.542 8.055 11.824 1.00 92.56 219 TRP A CA 1
ATOM 1663 C C . TRP A 1 219 ? -1.253 8.740 12.293 1.00 92.56 219 TRP A C 1
ATOM 1665 O O . TRP A 1 219 ? -1.323 9.720 13.038 1.00 92.56 219 TRP A O 1
ATOM 1675 N N . VAL A 1 220 ? -0.100 8.246 11.844 1.00 95.19 220 VAL A N 1
ATOM 1676 C CA . VAL A 1 220 ? 1.234 8.777 12.173 1.00 95.19 220 VAL A CA 1
ATOM 1677 C C . VAL A 1 220 ? 1.972 9.113 10.879 1.00 95.19 220 VAL A C 1
ATOM 1679 O O . VAL A 1 220 ? 1.888 8.363 9.908 1.00 95.19 220 VAL A O 1
ATOM 1682 N N . ASP A 1 221 ? 2.679 10.243 10.833 1.00 95.19 221 ASP A N 1
ATOM 1683 C CA . ASP A 1 221 ? 3.532 10.589 9.692 1.00 95.19 221 ASP A CA 1
ATOM 1684 C C . ASP A 1 221 ? 4.711 9.609 9.571 1.00 95.19 221 ASP A C 1
ATOM 1686 O O . ASP A 1 221 ? 5.365 9.271 10.559 1.00 95.19 221 ASP A O 1
ATOM 1690 N N . CYS A 1 222 ? 4.983 9.155 8.345 1.00 94.31 222 CYS A N 1
ATOM 1691 C CA . CYS A 1 222 ? 6.121 8.296 8.025 1.00 94.31 222 CYS A CA 1
ATOM 1692 C C . CYS A 1 222 ? 7.065 9.092 7.104 1.00 94.31 222 CYS A C 1
ATOM 1694 O O . CYS A 1 222 ? 6.730 9.310 5.934 1.00 94.31 222 CYS A O 1
ATOM 1696 N N . PRO A 1 223 ? 8.204 9.609 7.601 1.00 93.12 223 PRO A N 1
ATOM 1697 C CA . PRO A 1 223 ? 9.140 10.359 6.771 1.00 93.12 223 PRO A CA 1
ATOM 1698 C C . PRO A 1 223 ? 9.814 9.408 5.777 1.00 93.12 223 PRO A C 1
ATOM 1700 O O . PRO A 1 223 ? 10.477 8.464 6.190 1.00 93.12 223 PRO A O 1
ATOM 1703 N N . ALA A 1 224 ? 9.651 9.640 4.473 1.00 90.94 224 ALA A N 1
ATOM 1704 C CA . ALA A 1 224 ? 10.210 8.773 3.433 1.00 90.94 224 ALA A CA 1
ATOM 1705 C C . ALA A 1 224 ? 11.733 8.582 3.589 1.00 90.94 224 ALA A C 1
ATOM 1707 O O . ALA A 1 224 ? 12.467 9.552 3.778 1.00 90.94 224 ALA A O 1
ATOM 1708 N N . GLY A 1 225 ? 12.189 7.326 3.556 1.00 90.88 225 GLY A N 1
ATOM 1709 C CA . GLY A 1 225 ? 13.579 6.937 3.827 1.00 90.88 225 GLY A CA 1
ATOM 1710 C C . GLY A 1 225 ? 13.989 6.949 5.308 1.00 90.88 225 GLY A C 1
ATOM 1711 O O . GLY A 1 225 ? 15.115 6.574 5.623 1.00 90.88 225 GLY A O 1
ATOM 1712 N N . GLY A 1 226 ? 13.107 7.376 6.216 1.00 93.25 226 GLY A N 1
ATOM 1713 C CA . GLY A 1 226 ? 13.331 7.412 7.661 1.00 93.25 226 GLY A CA 1
ATOM 1714 C C . GLY A 1 226 ? 12.611 6.296 8.423 1.00 93.25 226 GLY A C 1
ATOM 1715 O O . GLY A 1 226 ? 12.197 5.282 7.861 1.00 93.25 226 GLY A O 1
ATOM 1716 N N . THR A 1 227 ? 12.448 6.499 9.730 1.00 95.69 227 THR A N 1
ATOM 1717 C CA . THR A 1 227 ? 11.779 5.559 10.641 1.00 95.69 227 THR A CA 1
ATOM 1718 C C . THR A 1 227 ? 10.762 6.264 11.530 1.00 95.69 227 THR A C 1
ATOM 1720 O O . THR A 1 227 ? 10.968 7.421 11.898 1.00 95.69 227 THR A O 1
ATOM 1723 N N . THR A 1 228 ? 9.716 5.543 11.934 1.00 95.06 228 THR A N 1
ATOM 1724 C CA . THR A 1 228 ? 8.658 6.029 12.831 1.00 95.06 228 THR A CA 1
ATOM 1725 C C . THR A 1 228 ? 8.415 5.041 13.976 1.00 95.06 228 THR A C 1
ATOM 1727 O O . THR A 1 228 ? 8.266 3.838 13.753 1.00 95.06 228 THR A O 1
ATOM 1730 N N . GLU A 1 229 ? 8.344 5.564 15.203 1.00 95.12 229 GLU A N 1
ATOM 1731 C CA . GLU A 1 229 ? 7.871 4.854 16.400 1.00 95.12 229 GLU A CA 1
ATOM 1732 C C . GLU A 1 229 ? 6.338 4.901 16.491 1.00 95.12 229 GLU A C 1
ATOM 1734 O O . GLU A 1 229 ? 5.714 5.902 16.127 1.00 95.12 229 GLU A O 1
ATOM 1739 N N . ILE A 1 230 ? 5.718 3.845 17.027 1.00 93.94 230 ILE A N 1
ATOM 1740 C CA . ILE A 1 230 ? 4.262 3.757 17.191 1.00 93.94 230 ILE A CA 1
ATOM 1741 C C . ILE A 1 230 ? 3.911 3.554 18.666 1.00 93.94 230 ILE A C 1
ATOM 1743 O O . ILE A 1 230 ? 4.320 2.588 19.306 1.00 93.94 230 ILE A O 1
ATOM 1747 N N . LYS A 1 231 ? 3.099 4.461 19.217 1.00 90.25 231 LYS A N 1
ATOM 1748 C CA . LYS A 1 231 ? 2.655 4.404 20.616 1.00 90.25 231 LYS A CA 1
ATOM 1749 C C . LYS A 1 231 ? 1.909 3.092 20.909 1.00 90.25 231 LYS A C 1
ATOM 1751 O O . LYS A 1 231 ? 0.919 2.794 20.248 1.00 90.25 231 LYS A O 1
ATOM 1756 N N . GLY A 1 232 ? 2.344 2.370 21.945 1.00 85.38 232 GLY A N 1
ATOM 1757 C CA . GLY A 1 232 ? 1.810 1.055 22.335 1.00 85.38 232 GLY A CA 1
ATOM 1758 C C . GLY A 1 232 ? 2.606 -0.137 21.786 1.00 85.38 232 GLY A C 1
ATOM 1759 O O . GLY A 1 232 ? 2.301 -1.281 22.129 1.00 85.38 232 GLY A O 1
ATOM 1760 N N . TYR A 1 233 ? 3.639 0.128 20.984 1.00 90.19 233 TYR A N 1
ATOM 1761 C CA . TYR A 1 233 ? 4.562 -0.862 20.441 1.00 90.19 233 TYR A CA 1
ATOM 1762 C C . TYR A 1 233 ? 6.009 -0.521 20.828 1.00 90.19 233 TYR A C 1
ATOM 1764 O O . TYR A 1 233 ? 6.364 0.640 21.036 1.00 90.19 233 TYR A O 1
ATOM 1772 N N . GLU A 1 234 ? 6.840 -1.547 20.948 1.00 90.94 234 GLU A N 1
ATOM 1773 C CA . GLU A 1 234 ? 8.301 -1.466 20.915 1.00 90.94 234 GLU A CA 1
ATOM 1774 C C . GLU A 1 234 ? 8.781 -1.725 19.482 1.00 90.94 234 GLU A C 1
ATOM 1776 O O . GLU A 1 234 ? 8.115 -2.441 18.739 1.00 90.94 234 GLU A O 1
ATOM 1781 N N . GLY A 1 235 ? 9.930 -1.168 19.094 1.00 92.12 235 GLY A N 1
ATOM 1782 C CA . GLY A 1 235 ? 10.484 -1.302 17.741 1.00 92.12 235 GLY A CA 1
ATOM 1783 C C . GLY A 1 235 ? 10.161 -0.121 16.820 1.00 92.12 235 GLY A C 1
ATOM 1784 O O . GLY A 1 235 ? 9.710 0.934 17.265 1.00 92.12 235 GLY A O 1
ATOM 1785 N N . LEU A 1 236 ? 10.433 -0.290 15.522 1.00 95.19 236 LEU A N 1
ATOM 1786 C CA . LEU A 1 236 ? 10.337 0.770 14.512 1.00 95.19 236 LEU A CA 1
ATOM 1787 C C . LEU A 1 236 ? 9.640 0.284 13.239 1.00 95.19 236 LEU A C 1
ATOM 1789 O O . LEU A 1 236 ? 9.811 -0.865 12.829 1.00 95.19 236 LEU A O 1
ATOM 1793 N N . ILE A 1 237 ? 8.943 1.199 12.563 1.00 95.81 237 ILE A N 1
ATOM 1794 C CA . ILE A 1 237 ? 8.589 1.060 11.145 1.00 95.81 237 ILE A CA 1
ATOM 1795 C C . ILE A 1 237 ? 9.613 1.819 10.308 1.00 95.81 237 ILE A C 1
ATOM 1797 O O . ILE A 1 237 ? 9.937 2.968 10.606 1.00 95.81 237 ILE A O 1
ATOM 1801 N N . PHE A 1 238 ? 10.085 1.188 9.237 1.00 94.88 238 PHE A N 1
ATOM 1802 C CA . PHE A 1 238 ? 11.003 1.760 8.259 1.00 94.88 238 PHE A CA 1
ATOM 1803 C C . PHE A 1 238 ? 10.199 2.227 7.041 1.00 94.88 238 PHE A C 1
ATOM 1805 O O . PHE A 1 238 ? 9.575 1.427 6.339 1.00 94.88 238 PHE A O 1
ATOM 1812 N N . CYS A 1 239 ? 10.189 3.538 6.814 1.00 94.31 239 CYS A N 1
ATOM 1813 C CA . CYS A 1 239 ? 9.377 4.208 5.806 1.00 94.31 239 CYS A CA 1
ATOM 1814 C C . CYS A 1 239 ? 10.053 4.116 4.421 1.00 94.31 239 CYS A C 1
ATOM 1816 O O . CYS A 1 239 ? 11.135 4.681 4.244 1.00 94.31 239 CYS A O 1
ATOM 1818 N N . PRO A 1 240 ? 9.445 3.462 3.410 1.00 90.56 240 PRO A N 1
ATOM 1819 C CA . PRO A 1 240 ? 9.993 3.396 2.055 1.00 90.56 240 PRO A CA 1
ATOM 1820 C C . PRO A 1 240 ? 10.325 4.776 1.473 1.00 90.56 240 PRO A C 1
ATOM 1822 O O . PRO A 1 240 ? 9.498 5.692 1.534 1.00 90.56 240 PRO A O 1
ATOM 1825 N N . ASP A 1 241 ? 11.504 4.925 0.866 1.00 84.88 241 ASP A N 1
ATOM 1826 C CA . ASP A 1 241 ? 11.803 6.118 0.071 1.00 84.88 241 ASP A CA 1
ATOM 1827 C C . ASP A 1 241 ? 11.193 6.020 -1.337 1.00 84.88 241 ASP A C 1
ATOM 1829 O O . ASP A 1 241 ? 11.100 4.935 -1.913 1.00 84.88 241 ASP A O 1
ATOM 1833 N N . ARG A 1 242 ? 10.761 7.169 -1.867 1.00 71.62 242 ARG A N 1
ATOM 1834 C CA . ARG A 1 242 ? 10.387 7.482 -3.265 1.00 71.62 242 ARG A CA 1
ATOM 1835 C C . ARG A 1 242 ? 9.404 6.567 -4.006 1.00 71.62 242 ARG A C 1
ATOM 1837 O O . ARG A 1 242 ? 9.119 6.835 -5.164 1.00 71.62 242 ARG A O 1
ATOM 1844 N N . ARG A 1 243 ? 8.815 5.548 -3.375 1.00 76.94 243 ARG A N 1
ATOM 1845 C CA . ARG A 1 243 ? 8.024 4.518 -4.088 1.00 76.94 243 ARG A CA 1
ATOM 1846 C C . ARG A 1 243 ? 6.522 4.547 -3.801 1.00 76.94 243 ARG A C 1
ATOM 1848 O O . ARG A 1 243 ? 5.724 4.423 -4.724 1.00 76.94 243 ARG A O 1
ATOM 1855 N N . LEU A 1 244 ? 6.117 4.746 -2.544 1.00 83.69 244 LEU A N 1
ATOM 1856 C CA . LEU A 1 244 ? 4.734 4.483 -2.107 1.00 83.69 244 LEU A CA 1
ATOM 1857 C C . LEU A 1 244 ? 3.689 5.503 -2.601 1.00 83.69 244 LEU A C 1
ATOM 1859 O O . LEU A 1 244 ? 2.535 5.152 -2.810 1.00 83.69 244 LEU A O 1
ATOM 1863 N N . CYS A 1 245 ? 4.097 6.764 -2.763 1.00 87.12 245 CYS A N 1
ATOM 1864 C CA . CYS A 1 245 ? 3.221 7.897 -3.096 1.00 87.12 245 CYS A CA 1
ATOM 1865 C C . CYS A 1 245 ? 3.797 8.766 -4.224 1.00 87.12 245 CYS A C 1
ATOM 1867 O O . CYS A 1 245 ? 3.622 9.985 -4.235 1.00 87.12 245 CYS A O 1
ATOM 1869 N N . LEU A 1 246 ? 4.538 8.139 -5.141 1.00 85.62 246 LEU A N 1
ATOM 1870 C CA . LEU A 1 246 ? 5.020 8.761 -6.377 1.00 85.62 246 LEU A CA 1
ATOM 1871 C C . LEU A 1 246 ? 4.181 8.319 -7.589 1.00 85.62 246 LEU A C 1
ATOM 1873 O O . LEU A 1 246 ? 3.890 9.127 -8.466 1.00 85.62 246 LEU A O 1
ATOM 1877 N N . TYR A 1 247 ? 3.736 7.059 -7.593 1.00 85.88 247 TYR A N 1
ATOM 1878 C CA . TYR A 1 247 ? 3.090 6.412 -8.732 1.00 85.88 247 TYR A CA 1
ATOM 1879 C C . TYR A 1 247 ? 1.627 6.070 -8.439 1.00 85.88 247 TYR A C 1
ATOM 1881 O O . TYR A 1 247 ? 1.315 5.106 -7.739 1.00 85.88 247 TYR A O 1
ATOM 1889 N N . LEU A 1 248 ? 0.714 6.872 -8.988 1.00 81.38 248 LEU A N 1
ATOM 1890 C CA . LEU A 1 248 ? -0.731 6.728 -8.767 1.00 81.38 248 LEU A CA 1
ATOM 1891 C C . LEU A 1 248 ? -1.335 5.490 -9.458 1.00 81.38 248 LEU A C 1
ATOM 1893 O O . LEU A 1 248 ? -2.420 5.053 -9.086 1.00 81.38 248 LEU A O 1
ATOM 1897 N N . ASP A 1 249 ? -0.636 4.900 -10.432 1.00 84.00 249 ASP A N 1
ATOM 1898 C CA . ASP A 1 249 ? -1.020 3.661 -11.120 1.00 84.00 249 ASP A CA 1
ATOM 1899 C C . ASP A 1 249 ? -0.598 2.381 -10.364 1.00 84.00 249 ASP A C 1
ATOM 1901 O O . ASP A 1 249 ? -0.913 1.265 -10.789 1.00 84.00 249 ASP A O 1
ATOM 1905 N N . ILE A 1 250 ? 0.088 2.497 -9.220 1.00 85.75 250 ILE A N 1
ATOM 1906 C CA . ILE A 1 250 ? 0.375 1.358 -8.331 1.00 85.75 250 ILE A CA 1
ATOM 1907 C C . ILE A 1 250 ? -0.779 1.181 -7.349 1.00 85.75 250 ILE A C 1
ATOM 1909 O O . ILE A 1 250 ? -0.721 1.507 -6.159 1.00 85.75 250 ILE A O 1
ATOM 1913 N N . THR A 1 251 ? -1.859 0.626 -7.881 1.00 80.81 251 THR A N 1
ATOM 1914 C CA . THR A 1 251 ? -3.033 0.226 -7.113 1.00 80.81 251 THR A CA 1
ATOM 1915 C C . THR A 1 251 ? -3.146 -1.300 -7.052 1.00 80.81 251 THR A C 1
ATOM 1917 O O . THR A 1 251 ? -2.610 -1.998 -7.918 1.00 80.81 251 THR A O 1
ATOM 1920 N N . PRO A 1 252 ? -3.810 -1.848 -6.017 1.00 81.25 252 PRO A N 1
ATOM 1921 C CA . PRO A 1 252 ? -4.283 -3.224 -6.040 1.00 81.25 252 PRO A CA 1
ATOM 1922 C C . PRO A 1 252 ? -5.196 -3.462 -7.251 1.00 81.25 252 PRO A C 1
ATOM 1924 O O . PRO A 1 252 ? -5.872 -2.524 -7.679 1.00 81.25 252 PRO A O 1
ATOM 1927 N N . PRO A 1 253 ? -5.295 -4.697 -7.769 1.00 72.50 253 PRO A N 1
ATOM 1928 C CA . PRO A 1 253 ? -6.273 -5.027 -8.798 1.00 72.50 253 PRO A CA 1
ATOM 1929 C C . PRO A 1 253 ? -7.685 -4.704 -8.315 1.00 72.50 253 PRO A C 1
ATOM 1931 O O . PRO A 1 253 ? -8.130 -5.225 -7.290 1.00 72.50 253 PRO A O 1
ATOM 1934 N N . SER A 1 254 ? -8.410 -3.873 -9.059 1.00 58.31 254 SER A N 1
ATOM 1935 C CA . SER A 1 254 ? -9.817 -3.627 -8.776 1.00 58.31 254 SER A CA 1
ATOM 1936 C C . SER A 1 254 ? -10.632 -4.878 -9.094 1.00 58.31 254 SER A C 1
ATOM 1938 O O . SER A 1 254 ? -10.739 -5.299 -10.246 1.00 58.31 254 SER A O 1
ATOM 1940 N N . THR A 1 255 ? -11.288 -5.449 -8.085 1.00 41.66 255 THR A N 1
ATOM 1941 C CA . THR A 1 255 ? -12.324 -6.482 -8.251 1.00 41.66 255 THR A CA 1
ATOM 1942 C C . THR A 1 255 ? -13.639 -5.877 -8.764 1.00 41.66 255 THR A C 1
ATOM 1944 O O . THR A 1 255 ? -14.718 -6.132 -8.236 1.00 41.66 255 THR A O 1
ATOM 1947 N N . SER A 1 256 ? -13.557 -5.062 -9.820 1.00 32.81 256 SER A N 1
ATOM 1948 C CA . SER A 1 256 ? -14.708 -4.492 -10.521 1.00 32.81 256 SER A CA 1
ATOM 1949 C C . SER A 1 256 ? -14.340 -3.996 -11.927 1.00 32.81 256 SER A C 1
ATOM 1951 O O . SER A 1 256 ? -13.481 -3.133 -12.086 1.00 32.81 256 SER A O 1
ATOM 1953 N N . ASN A 1 257 ? -15.042 -4.583 -12.898 1.00 29.83 257 ASN A N 1
ATOM 1954 C CA . ASN A 1 257 ? -15.259 -4.274 -14.317 1.00 29.83 257 ASN A CA 1
ATOM 1955 C C . ASN A 1 257 ? -14.609 -3.046 -14.989 1.00 29.83 257 ASN A C 1
ATOM 1957 O O . ASN A 1 257 ? -14.636 -1.918 -14.510 1.00 29.83 257 ASN A O 1
ATOM 1961 N N . VAL A 1 258 ? -14.209 -3.293 -16.240 1.00 32.94 258 VAL A N 1
ATOM 1962 C CA . VAL A 1 258 ? -13.878 -2.312 -17.282 1.00 32.94 258 VAL A CA 1
ATOM 1963 C C . VAL A 1 258 ? -15.034 -1.332 -17.542 1.00 32.94 258 VAL A C 1
ATOM 1965 O O . VAL A 1 258 ? -16.105 -1.756 -17.972 1.00 32.94 258 VAL A O 1
ATOM 1968 N N . SER A 1 259 ? -14.772 -0.025 -17.429 1.00 26.64 259 SER A N 1
ATOM 1969 C CA . SER A 1 259 ? -15.496 1.015 -18.182 1.00 26.64 259 SER A CA 1
ATOM 1970 C C . SER A 1 259 ? -14.674 2.307 -18.346 1.00 26.64 259 SER A C 1
ATOM 1972 O O . SER A 1 259 ? -14.575 3.120 -17.433 1.00 26.64 259 SER A O 1
ATOM 1974 N N . SER A 1 260 ? -14.082 2.455 -19.534 1.00 27.00 260 SER A N 1
ATOM 1975 C CA . SER A 1 260 ? -13.881 3.700 -20.305 1.00 27.00 260 SER A CA 1
ATOM 1976 C C . SER A 1 260 ? -13.821 5.080 -19.603 1.00 27.00 260 SER A C 1
ATOM 1978 O O . SER A 1 260 ? -14.841 5.639 -19.214 1.00 27.00 260 SER A O 1
ATOM 1980 N N . SER A 1 261 ? -12.625 5.682 -19.689 1.00 26.83 261 SER A N 1
ATOM 1981 C CA . SER A 1 261 ? -12.338 7.067 -20.138 1.00 26.83 261 SER A CA 1
ATOM 1982 C C . SER A 1 261 ?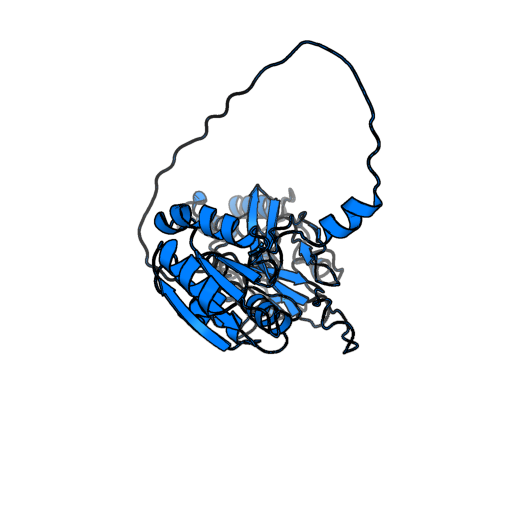 -12.930 8.306 -19.428 1.00 26.83 261 SER A C 1
ATOM 1984 O O . SER A 1 261 ? -14.097 8.639 -19.595 1.00 26.83 261 SER A O 1
ATOM 1986 N N . SER A 1 262 ? -11.996 9.085 -18.857 1.00 27.08 262 SER A N 1
ATOM 1987 C CA . SER A 1 262 ? -11.844 10.558 -18.941 1.00 27.08 262 SER A CA 1
ATOM 1988 C C . SER A 1 262 ? -12.979 11.503 -18.517 1.00 27.08 262 SER A C 1
ATOM 1990 O O . SER A 1 262 ? -13.980 11.617 -19.211 1.00 27.08 262 SER A O 1
ATOM 1992 N N . GLU A 1 263 ? -12.662 12.404 -17.578 1.00 24.22 263 GLU A N 1
ATOM 1993 C CA . GLU A 1 263 ? -12.391 13.806 -17.951 1.00 24.22 263 GLU A CA 1
ATOM 1994 C C . GLU A 1 263 ? -11.533 14.545 -16.905 1.00 24.22 263 GLU A C 1
ATOM 1996 O O . GLU A 1 263 ? -11.403 14.122 -15.757 1.00 24.22 263 GLU A O 1
ATOM 2001 N N . SER A 1 264 ? -10.876 15.622 -17.340 1.00 26.69 264 SER A N 1
ATOM 2002 C CA . SER A 1 264 ? -9.879 16.393 -16.583 1.00 26.69 264 SER A CA 1
ATOM 2003 C C . SER A 1 264 ? -10.388 17.782 -16.197 1.00 26.69 264 SER A C 1
ATOM 2005 O O . SER A 1 264 ? -11.000 18.447 -17.029 1.00 26.69 264 SER A O 1
ATOM 2007 N N . SER A 1 265 ? -9.998 18.311 -15.033 1.00 27.38 265 SER A N 1
ATOM 2008 C CA . SER A 1 265 ? -10.102 19.754 -14.757 1.00 27.38 265 SER A CA 1
ATOM 2009 C C . SER A 1 265 ? -8.923 20.274 -13.934 1.00 27.38 265 SER A C 1
ATOM 2011 O O . SER A 1 265 ? -8.504 19.641 -12.966 1.00 27.38 265 SER A O 1
ATOM 2013 N N . ALA A 1 266 ? -8.385 21.423 -14.346 1.00 26.95 266 ALA A N 1
ATOM 2014 C CA . ALA A 1 266 ? -7.119 21.972 -13.872 1.00 26.95 266 ALA A CA 1
ATOM 2015 C C . ALA A 1 266 ? -7.213 22.766 -12.552 1.00 26.95 266 ALA A C 1
ATOM 2017 O O . ALA A 1 266 ? -8.286 23.077 -12.041 1.00 26.95 266 ALA A O 1
ATOM 2018 N N . GLN A 1 267 ? -6.035 23.102 -12.022 1.00 27.23 267 GLN A N 1
ATOM 2019 C CA . GLN A 1 267 ? -5.825 23.904 -10.817 1.00 27.23 267 GLN A CA 1
ATOM 2020 C C . GLN A 1 267 ? -6.299 25.357 -10.972 1.00 27.23 267 GLN A C 1
ATOM 2022 O O . GLN A 1 267 ? -6.257 25.920 -12.063 1.00 27.23 267 GLN A O 1
ATOM 2027 N N . ASN A 1 268 ? -6.569 26.015 -9.841 1.00 23.98 268 ASN A N 1
ATOM 2028 C CA . ASN A 1 268 ? -6.255 27.436 -9.692 1.00 23.98 268 ASN A CA 1
ATOM 2029 C C . ASN A 1 268 ? -5.892 27.750 -8.232 1.00 23.98 268 ASN A C 1
ATOM 2031 O O . ASN A 1 268 ? -6.654 27.447 -7.316 1.00 23.98 268 ASN A O 1
ATOM 2035 N N . VAL A 1 269 ? -4.716 28.346 -8.019 1.00 25.22 269 VAL A N 1
ATOM 2036 C CA . VAL A 1 269 ? -4.205 28.786 -6.709 1.00 25.22 269 VAL A CA 1
ATOM 2037 C C . VAL A 1 269 ? -3.851 30.265 -6.827 1.00 25.22 269 VAL A C 1
ATOM 2039 O O . VAL A 1 269 ? -3.206 30.659 -7.793 1.00 25.22 269 VAL A O 1
ATOM 2042 N N . SER A 1 270 ? -4.240 31.076 -5.843 1.00 21.95 270 SER A N 1
ATOM 2043 C CA . SER A 1 270 ? -3.894 32.501 -5.766 1.00 21.95 270 SER A CA 1
ATOM 2044 C C . SER A 1 270 ? -3.323 32.837 -4.386 1.00 21.95 270 SER A C 1
ATOM 2046 O O . SER A 1 270 ? -3.723 32.237 -3.389 1.00 21.95 270 SER A O 1
ATOM 2048 N N . TRP A 1 271 ? -2.388 33.788 -4.330 1.00 22.27 271 TRP A N 1
ATOM 2049 C CA . TRP A 1 271 ? -1.584 34.135 -3.148 1.00 22.27 271 TRP A CA 1
ATOM 2050 C C . TRP A 1 271 ? -1.536 35.654 -2.892 1.00 22.27 271 TRP A C 1
ATOM 2052 O O . TRP A 1 271 ? -1.662 36.430 -3.836 1.00 22.27 271 TRP A O 1
ATOM 2062 N N . SER A 1 272 ? -1.186 36.024 -1.642 1.00 24.06 272 SER A N 1
ATOM 2063 C CA . SER A 1 272 ? -0.631 37.331 -1.187 1.00 24.06 272 SER A CA 1
ATOM 2064 C C . SER A 1 272 ? -1.626 38.451 -0.785 1.00 24.06 272 SER A C 1
ATOM 2066 O O . SER A 1 272 ? -2.720 38.493 -1.341 1.00 24.06 272 SER A O 1
ATOM 2068 N N . PRO A 1 273 ? -1.241 39.452 0.061 1.00 33.03 273 PRO A N 1
ATOM 2069 C CA . PRO A 1 273 ? -0.222 39.456 1.143 1.00 33.03 273 PRO A CA 1
ATOM 2070 C C . PRO A 1 273 ? -0.556 40.255 2.460 1.00 33.03 273 PRO A C 1
ATOM 2072 O O . PRO A 1 273 ? -1.401 41.136 2.480 1.00 33.03 273 PRO A O 1
ATOM 2075 N N . LEU A 1 274 ? 0.230 39.990 3.527 1.00 23.80 274 LEU A N 1
ATOM 2076 C CA . LEU A 1 274 ? 0.776 40.888 4.600 1.00 23.80 274 LEU A CA 1
ATOM 2077 C C . LEU A 1 274 ? -0.084 41.886 5.457 1.00 23.80 274 LEU A C 1
ATOM 2079 O O . LEU A 1 274 ? -0.476 42.927 4.959 1.00 23.80 274 LEU A O 1
ATOM 2083 N N . ARG A 1 275 ? -0.147 41.620 6.795 1.00 24.98 275 ARG A N 1
ATOM 2084 C CA . ARG A 1 275 ? 0.203 42.440 8.027 1.00 24.98 275 ARG A CA 1
ATOM 2085 C C . ARG A 1 275 ? -0.096 43.976 8.142 1.00 24.98 275 ARG A C 1
ATOM 2087 O O . ARG A 1 275 ? -0.157 44.635 7.117 1.00 24.98 275 ARG A O 1
ATOM 2094 N N . PRO A 1 276 ? 0.005 44.628 9.346 1.00 37.66 276 PRO A N 1
ATOM 2095 C CA . PRO A 1 276 ? -0.142 44.204 10.775 1.00 37.66 276 PRO A CA 1
ATOM 2096 C C . PRO A 1 276 ? -0.895 45.231 11.704 1.00 37.66 276 PRO A C 1
ATOM 2098 O O . PRO A 1 276 ? -1.164 46.334 11.255 1.00 37.66 276 PRO A O 1
ATOM 2101 N N . SER A 1 277 ? -1.099 44.942 13.016 1.00 25.97 277 SER A N 1
ATOM 2102 C CA . SER A 1 277 ? -0.664 45.796 14.181 1.00 25.97 277 SER A CA 1
ATOM 2103 C C . SER A 1 277 ? -1.261 45.418 15.571 1.00 25.97 277 SER A C 1
ATOM 2105 O O . SER A 1 277 ? -2.459 45.194 15.656 1.00 25.97 277 SER A O 1
ATOM 2107 N N . THR A 1 278 ? -0.406 45.405 16.620 1.00 26.02 278 THR A N 1
ATOM 2108 C CA . THR A 1 278 ? -0.584 45.773 18.073 1.00 26.02 278 THR A CA 1
ATOM 2109 C C . THR A 1 278 ? -1.937 45.582 18.805 1.00 26.02 278 THR A C 1
ATOM 2111 O O . THR A 1 278 ? -2.962 46.021 18.312 1.00 26.02 278 THR A O 1
ATOM 2114 N N . GLU A 1 279 ? -2.008 45.026 20.029 1.00 28.14 279 GLU A N 1
ATOM 2115 C CA . GLU A 1 279 ? -1.608 45.672 21.313 1.00 28.14 279 GLU A CA 1
ATOM 2116 C C . GLU A 1 279 ? -1.371 44.686 22.503 1.00 28.14 279 GLU A C 1
ATOM 2118 O O . GLU A 1 279 ? -1.513 43.473 22.364 1.00 28.14 279 GLU A O 1
ATOM 2123 N N . SER A 1 280 ? -0.961 45.217 23.669 1.00 25.73 280 SER A N 1
ATOM 2124 C CA . SER A 1 280 ? -0.417 44.502 24.848 1.00 25.73 280 SER A CA 1
ATOM 2125 C C . SER A 1 280 ? -1.370 44.337 26.054 1.00 25.73 280 SER A C 1
ATOM 2127 O O . SER A 1 280 ? -2.345 45.069 26.197 1.00 25.73 280 SER A O 1
ATOM 2129 N N . THR A 1 281 ? -0.873 43.560 27.045 1.00 27.36 281 THR A N 1
ATOM 2130 C CA . THR A 1 281 ? -1.109 43.646 28.521 1.00 27.36 281 THR A CA 1
ATOM 2131 C C . THR A 1 281 ? -2.436 43.081 29.084 1.00 27.36 281 THR A C 1
ATOM 2133 O O . THR A 1 281 ? -3.423 43.018 28.369 1.00 27.36 281 THR A O 1
ATOM 2136 N N . VAL A 1 282 ? -2.549 42.600 30.342 1.00 28.64 282 VAL A N 1
ATOM 2137 C CA . VAL A 1 282 ? -1.612 42.486 31.502 1.00 28.64 282 VAL A CA 1
ATOM 2138 C C . VAL A 1 282 ? -1.675 41.059 32.113 1.00 28.64 282 VAL A C 1
ATOM 2140 O O . VAL A 1 282 ? -2.643 40.339 31.892 1.00 28.64 282 VAL A O 1
ATOM 2143 N N . ALA A 1 283 ? -0.683 40.647 32.919 1.00 30.05 283 ALA A N 1
ATOM 2144 C CA . ALA A 1 283 ? -0.742 39.433 33.751 1.00 30.05 283 ALA A CA 1
ATOM 2145 C C . ALA A 1 283 ? -1.558 39.615 35.051 1.00 30.05 283 ALA A C 1
ATOM 2147 O O . ALA A 1 283 ? -1.578 40.698 35.633 1.00 30.05 283 ALA A O 1
ATOM 2148 N N . THR A 1 284 ? -2.114 38.528 35.598 1.00 30.38 284 THR A N 1
ATOM 2149 C CA . THR A 1 284 ? -2.280 38.365 37.058 1.00 30.38 284 THR A CA 1
ATOM 2150 C C . THR A 1 284 ? -2.348 36.886 37.434 1.00 30.38 284 THR A C 1
ATOM 2152 O O . THR A 1 284 ? -3.051 36.101 36.807 1.00 30.38 284 THR A O 1
ATOM 2155 N N . SER A 1 285 ? -1.574 36.503 38.450 1.00 31.70 285 SER A N 1
ATOM 2156 C CA . SER A 1 285 ? -1.497 35.137 38.975 1.00 31.70 285 SER A CA 1
ATOM 2157 C C . SER A 1 285 ? -2.466 34.957 40.140 1.00 31.70 285 SER A C 1
ATOM 2159 O O . SER A 1 285 ? -2.511 35.815 41.019 1.00 31.70 285 SER A O 1
ATOM 2161 N N . LEU A 1 286 ? -3.155 33.815 40.200 1.00 37.03 286 LEU A N 1
ATOM 2162 C CA . LEU A 1 286 ? -3.689 33.274 41.450 1.00 37.03 286 LEU A CA 1
ATOM 2163 C C . LEU A 1 286 ? -3.456 31.762 41.497 1.00 37.03 286 LEU A C 1
ATOM 2165 O O . LEU A 1 286 ? -4.014 30.997 40.713 1.00 37.03 286 LEU A O 1
ATOM 2169 N N . CYS A 1 287 ? -2.612 31.343 42.440 1.00 36.91 287 CYS A N 1
ATOM 2170 C CA . CYS A 1 287 ? -2.347 29.943 42.733 1.00 36.91 287 CYS A CA 1
ATOM 2171 C C . CYS A 1 287 ? -3.623 29.218 43.176 1.00 36.91 287 CYS A C 1
ATOM 2173 O O . CYS A 1 287 ? -4.191 29.560 44.211 1.00 36.91 287 CYS A O 1
ATOM 2175 N N . PHE A 1 288 ? -3.966 28.127 42.494 1.00 36.41 288 PHE A N 1
ATOM 2176 C CA . PHE A 1 288 ? -4.663 27.007 43.121 1.00 36.41 288 PHE A CA 1
ATOM 2177 C C . PHE A 1 288 ? -3.820 25.737 43.001 1.00 36.41 288 PHE A C 1
ATOM 2179 O O . PHE A 1 288 ? -3.041 25.553 42.067 1.00 36.41 288 PHE A O 1
ATOM 2186 N N . THR A 1 289 ? -3.894 24.914 44.040 1.00 37.94 289 THR A N 1
ATOM 2187 C CA . THR A 1 289 ? -2.911 23.882 44.371 1.00 37.94 289 THR A CA 1
ATOM 2188 C C . THR A 1 289 ? -2.887 22.727 43.365 1.00 37.94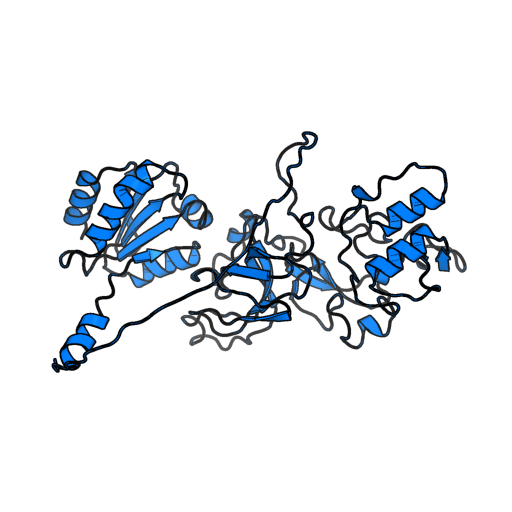 289 THR A C 1
ATOM 2190 O O . THR A 1 289 ? -3.889 22.052 43.129 1.00 37.94 289 THR A O 1
ATOM 2193 N N . ALA A 1 290 ? -1.694 22.422 42.838 1.00 38.72 290 ALA A N 1
ATOM 2194 C CA . ALA A 1 290 ? -1.469 21.363 41.844 1.00 38.72 290 ALA A CA 1
ATOM 2195 C C . ALA A 1 290 ? -1.905 19.946 42.292 1.00 38.72 290 ALA A C 1
ATOM 2197 O O . ALA A 1 290 ? -2.069 19.057 41.458 1.00 38.72 290 ALA A O 1
ATOM 2198 N N . ALA A 1 291 ? -2.138 19.740 43.593 1.00 38.47 291 ALA A N 1
ATOM 2199 C CA . ALA A 1 291 ? -2.604 18.478 44.164 1.00 38.47 291 ALA A CA 1
ATOM 2200 C C . ALA A 1 291 ? -4.030 18.075 43.730 1.00 38.47 291 ALA A C 1
ATOM 2202 O O . ALA A 1 291 ? -4.330 16.885 43.703 1.00 38.47 291 ALA A O 1
ATOM 2203 N N . VAL A 1 292 ? -4.901 19.025 43.354 1.00 36.16 292 VAL A N 1
ATOM 2204 C CA . VAL A 1 292 ? -6.263 18.701 42.872 1.00 36.16 292 VAL A CA 1
ATOM 2205 C C . VAL A 1 292 ? -6.259 18.351 41.375 1.00 36.16 292 VAL A C 1
ATOM 2207 O O . VAL A 1 292 ? -6.975 17.446 40.945 1.00 36.16 292 VAL A O 1
ATOM 2210 N N . CYS A 1 293 ? -5.385 18.979 40.579 1.00 35.62 293 CYS A N 1
ATOM 2211 C CA . CYS A 1 293 ? -5.241 18.672 39.149 1.00 35.62 293 CYS A CA 1
ATOM 2212 C C . CYS A 1 293 ? -4.709 17.254 38.878 1.00 35.62 293 CYS A C 1
ATOM 2214 O O . CYS A 1 293 ? -5.091 16.645 37.882 1.00 35.62 293 CYS A O 1
ATOM 2216 N N . LEU A 1 294 ? -3.864 16.707 39.758 1.00 32.97 294 LEU A N 1
ATOM 2217 C CA . LEU A 1 294 ? -3.273 15.371 39.586 1.00 32.97 294 LEU A CA 1
ATOM 2218 C C . LEU A 1 294 ? -4.284 14.216 39.705 1.00 32.97 294 LEU A C 1
ATOM 2220 O O . LEU A 1 294 ? -4.070 13.171 39.099 1.00 32.97 294 LEU A O 1
ATOM 2224 N N . LEU A 1 295 ? -5.405 14.409 40.411 1.00 38.09 295 LEU A N 1
ATOM 2225 C CA . LEU A 1 295 ? -6.517 13.447 40.424 1.00 38.09 295 LEU A CA 1
ATOM 2226 C C . LEU A 1 295 ? -7.522 13.704 39.290 1.00 38.09 295 LEU A C 1
ATOM 2228 O O . LEU A 1 295 ? -8.045 12.750 38.717 1.00 38.09 295 LEU A O 1
ATOM 2232 N N . ALA A 1 296 ? -7.736 14.963 38.894 1.00 37.84 296 ALA A N 1
ATOM 2233 C CA . ALA A 1 296 ? -8.559 15.293 37.725 1.00 37.84 296 ALA A CA 1
ATOM 2234 C C . ALA A 1 296 ? -7.964 14.743 36.409 1.00 37.84 296 ALA A C 1
ATOM 2236 O O . ALA A 1 296 ? -8.704 14.309 35.529 1.00 37.84 296 ALA A O 1
ATOM 2237 N N . ALA A 1 297 ? -6.632 14.673 36.299 1.00 39.50 297 ALA A N 1
ATOM 2238 C CA . ALA A 1 297 ? -5.929 14.095 35.150 1.00 39.50 297 ALA A CA 1
ATOM 2239 C C . ALA A 1 297 ? -6.152 12.577 34.959 1.00 39.50 297 ALA A C 1
ATOM 2241 O O . ALA A 1 297 ? -5.870 12.056 33.881 1.00 39.50 297 ALA A O 1
ATOM 2242 N N . LEU A 1 298 ? -6.681 11.863 35.963 1.00 37.34 298 LEU A N 1
ATOM 2243 C CA . LEU A 1 298 ? -7.076 10.451 35.845 1.00 37.34 298 LEU A CA 1
ATOM 2244 C C . LEU A 1 298 ? -8.532 10.259 35.379 1.00 37.34 298 LEU A C 1
ATOM 2246 O O . LEU A 1 298 ? -8.921 9.135 35.070 1.00 37.34 298 LEU A O 1
ATOM 2250 N N . MET A 1 299 ? -9.319 11.335 35.258 1.00 37.34 299 MET A N 1
ATOM 2251 C CA . MET A 1 299 ? -10.658 11.324 34.648 1.00 37.34 299 MET A CA 1
ATOM 2252 C C . MET A 1 299 ? -10.652 11.907 33.226 1.00 37.34 299 MET A C 1
ATOM 2254 O O . MET A 1 299 ? -11.547 12.654 32.835 1.00 37.34 299 MET A O 1
ATOM 2258 N N . VAL A 1 300 ? -9.658 11.538 32.409 1.00 38.69 300 VAL A N 1
ATOM 2259 C CA . VAL A 1 300 ? -9.757 11.731 30.954 1.00 38.69 300 VAL A CA 1
ATOM 2260 C C . VAL A 1 300 ? -10.818 10.767 30.422 1.00 38.69 300 VAL A C 1
ATOM 2262 O O . VAL A 1 300 ? -10.566 9.574 30.243 1.00 38.69 300 VAL A O 1
ATOM 2265 N N . PHE A 1 301 ? -12.021 11.308 30.216 1.00 45.56 301 PHE A N 1
ATOM 2266 C CA . PHE A 1 301 ? -13.219 10.606 29.761 1.00 45.56 301 PHE A CA 1
ATOM 2267 C C . PHE A 1 301 ? -12.925 9.684 28.571 1.00 45.56 301 PHE A C 1
ATOM 2269 O O . PHE A 1 301 ? -12.466 10.112 27.509 1.00 45.56 301 PHE A O 1
ATOM 2276 N N . TYR A 1 302 ? -13.138 8.387 28.788 1.00 53.50 302 TYR A N 1
ATOM 2277 C CA . TYR A 1 302 ? -12.407 7.332 28.088 1.00 53.50 302 TYR A CA 1
ATOM 2278 C C . TYR A 1 302 ? -13.081 6.917 26.771 1.00 53.50 302 TYR A C 1
ATOM 2280 O O . TYR A 1 302 ? -13.521 5.780 26.595 1.00 53.50 302 TYR A O 1
ATOM 2288 N N . ARG A 1 303 ? -13.153 7.865 25.831 1.00 61.66 303 ARG A N 1
ATOM 2289 C CA . ARG A 1 303 ? -13.556 7.637 24.438 1.00 61.66 303 ARG A CA 1
ATOM 2290 C C . ARG A 1 303 ? -12.406 6.973 23.674 1.00 61.66 303 ARG A C 1
ATOM 2292 O O . ARG A 1 303 ? -11.565 7.658 23.090 1.00 61.66 303 ARG A O 1
ATOM 2299 N N . LYS A 1 304 ? -12.366 5.638 23.659 1.00 68.56 304 LYS A N 1
ATOM 2300 C CA . LYS A 1 304 ? -11.462 4.890 22.766 1.00 68.56 304 LYS A CA 1
ATOM 2301 C C . LYS A 1 304 ? -12.036 4.903 21.334 1.00 68.56 304 LYS A C 1
ATOM 2303 O O . LYS A 1 304 ? -13.252 4.845 21.139 1.00 68.56 304 LYS A O 1
ATOM 2308 N N . ARG A 1 305 ? -11.167 4.985 20.324 1.00 81.31 305 ARG A N 1
ATOM 2309 C CA . ARG A 1 305 ? -11.491 4.722 18.908 1.00 81.31 305 ARG A CA 1
ATOM 2310 C C . ARG A 1 305 ? -10.851 3.387 18.556 1.00 81.31 305 ARG A C 1
ATOM 2312 O O . ARG A 1 305 ? -9.707 3.195 18.939 1.00 81.31 305 ARG A O 1
ATOM 2319 N N . CYS A 1 306 ? -11.569 2.503 17.871 1.00 82.75 306 CYS A N 1
ATOM 2320 C CA . CYS A 1 306 ? -11.014 1.226 17.426 1.00 82.75 306 CYS A CA 1
ATOM 2321 C C . CYS A 1 306 ? -10.653 1.264 15.940 1.00 82.75 306 CYS A C 1
ATOM 2323 O O . CYS A 1 306 ? -11.358 1.897 15.155 1.00 82.75 306 CYS A O 1
ATOM 2325 N N . SER A 1 307 ? -9.595 0.550 15.571 1.00 82.00 307 SER A N 1
ATOM 2326 C CA . SER A 1 307 ? -9.021 0.498 14.220 1.00 82.00 307 SER A CA 1
ATOM 2327 C C . SER A 1 307 ? -8.886 -0.920 13.646 1.00 82.00 307 SER A C 1
ATOM 2329 O O . SER A 1 307 ? -8.658 -1.062 12.450 1.00 82.00 307 SER A O 1
ATOM 2331 N N . CYS A 1 308 ? -9.009 -1.956 14.482 1.00 82.81 308 CYS A N 1
ATOM 2332 C CA . CYS A 1 308 ? -8.789 -3.358 14.119 1.00 82.81 308 CYS A CA 1
ATOM 2333 C C . CYS A 1 308 ? -9.412 -4.318 15.152 1.00 82.81 308 CYS A C 1
ATOM 2335 O O . CYS A 1 308 ? -9.639 -3.965 16.316 1.00 82.81 308 CYS A O 1
ATOM 2337 N N . LYS A 1 309 ? -9.622 -5.575 14.759 1.00 84.06 309 LYS A N 1
ATOM 2338 C CA . LYS A 1 309 ? -10.202 -6.645 15.585 1.00 84.06 309 LYS A CA 1
ATOM 2339 C C . LYS A 1 309 ? -9.357 -6.992 16.813 1.00 84.06 309 LYS A C 1
ATOM 2341 O O . LYS A 1 309 ? -9.928 -7.186 17.884 1.00 84.06 309 LYS A O 1
ATOM 2346 N N . ALA A 1 310 ? -8.029 -7.042 16.695 1.00 80.38 310 ALA A N 1
ATOM 2347 C CA . ALA A 1 310 ? -7.164 -7.375 17.831 1.00 80.38 310 ALA A CA 1
ATOM 2348 C C . ALA A 1 310 ? -7.246 -6.308 18.941 1.00 80.38 310 ALA A C 1
ATOM 2350 O O . ALA A 1 310 ? -7.395 -6.642 20.117 1.00 80.38 310 ALA A O 1
ATOM 2351 N N . GLU A 1 311 ? -7.266 -5.020 18.575 1.00 83.69 311 GLU A N 1
ATOM 2352 C CA . GLU A 1 311 ? -7.541 -3.928 19.517 1.00 83.69 311 GLU A CA 1
ATOM 2353 C C . GLU A 1 311 ? -8.937 -4.064 20.140 1.00 83.69 311 GLU A C 1
ATOM 2355 O O . GLU A 1 311 ? -9.069 -3.971 21.360 1.00 83.69 311 GLU A O 1
ATOM 2360 N N . PHE A 1 312 ? -9.970 -4.334 19.334 1.00 88.06 312 PHE A N 1
ATOM 2361 C CA . PHE A 1 312 ? -11.340 -4.513 19.823 1.00 88.06 312 PHE A CA 1
ATOM 2362 C C . PHE A 1 312 ? -11.424 -5.612 20.893 1.00 88.06 312 PHE A C 1
ATOM 2364 O O . PHE A 1 312 ? -11.995 -5.406 21.966 1.00 88.06 312 PHE A O 1
ATOM 2371 N N . GLN A 1 313 ? -10.803 -6.765 20.633 1.00 87.12 313 GLN A N 1
ATOM 2372 C CA . GLN A 1 313 ? -10.751 -7.886 21.572 1.00 87.12 313 GLN A CA 1
ATOM 2373 C C . GLN A 1 313 ? -9.925 -7.553 22.826 1.00 87.12 313 GLN A C 1
ATOM 2375 O O . GLN A 1 313 ? -10.356 -7.898 23.930 1.00 87.12 313 GLN A O 1
ATOM 2380 N N . SER A 1 314 ? -8.805 -6.829 22.695 1.00 83.56 314 SER A N 1
ATOM 2381 C CA . SER A 1 314 ? -8.023 -6.351 23.848 1.00 83.56 314 SER A CA 1
ATOM 2382 C C . SER A 1 314 ? -8.847 -5.411 24.728 1.00 83.56 314 SER A C 1
ATOM 2384 O O . SER A 1 314 ? -8.914 -5.617 25.935 1.00 83.56 314 SER A O 1
ATOM 2386 N N . ILE A 1 315 ? -9.580 -4.456 24.143 1.00 86.56 315 ILE A N 1
ATOM 2387 C CA . ILE A 1 315 ? -10.463 -3.537 24.882 1.00 86.56 315 ILE A CA 1
ATOM 2388 C C . ILE A 1 315 ? -11.548 -4.306 25.648 1.00 86.56 315 ILE A C 1
ATOM 2390 O O . ILE A 1 315 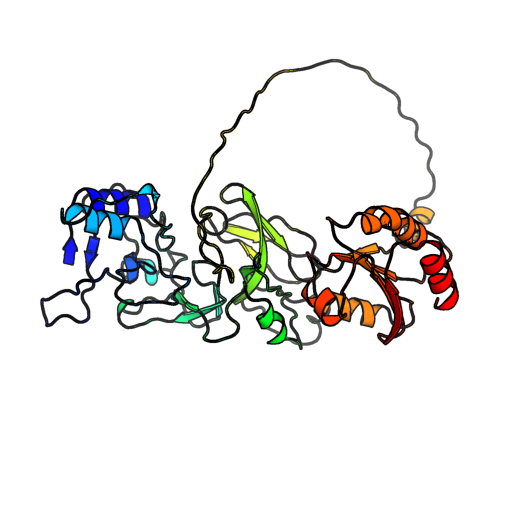? -11.792 -4.006 26.817 1.00 86.56 315 ILE A O 1
ATOM 2394 N N . LEU A 1 316 ? -12.180 -5.312 25.031 1.00 89.44 316 LEU A N 1
ATOM 2395 C CA . LEU A 1 316 ? -13.188 -6.142 25.704 1.00 89.44 316 LEU A CA 1
ATOM 2396 C C . LEU A 1 316 ? -12.606 -6.998 26.845 1.00 89.44 316 LEU A C 1
ATOM 2398 O O . LEU A 1 316 ? -13.306 -7.243 27.828 1.00 89.44 316 LEU A O 1
ATOM 2402 N N . LYS A 1 317 ? -11.344 -7.435 26.733 1.00 86.75 317 LYS A N 1
ATOM 2403 C CA . LYS A 1 317 ? -10.618 -8.197 27.764 1.00 86.75 317 LYS A CA 1
ATOM 2404 C C . LYS A 1 317 ? -10.158 -7.293 28.917 1.00 86.75 317 LYS A C 1
ATOM 2406 O O . LYS A 1 317 ? -10.418 -7.603 30.077 1.00 86.75 317 LYS A O 1
ATOM 2411 N N . GLU A 1 318 ? -9.545 -6.152 28.600 1.00 84.94 318 GLU A N 1
ATOM 2412 C CA . GLU A 1 318 ? -9.090 -5.113 29.541 1.00 84.94 318 GLU A CA 1
ATOM 2413 C C . GLU A 1 318 ? -10.239 -4.486 30.345 1.00 84.94 318 GLU A C 1
ATOM 2415 O O . GLU A 1 318 ? -10.042 -4.073 31.487 1.00 84.94 318 GLU A O 1
ATOM 2420 N N . ALA A 1 319 ? -11.445 -4.414 29.771 1.00 87.69 319 ALA A N 1
ATOM 2421 C CA . ALA A 1 319 ? -12.627 -3.891 30.452 1.00 87.69 319 ALA A CA 1
ATOM 2422 C C . ALA A 1 319 ? -12.994 -4.682 31.720 1.00 87.69 319 ALA A C 1
ATOM 2424 O O . ALA A 1 319 ? -13.543 -4.108 32.666 1.00 87.69 319 ALA A O 1
ATOM 2425 N N . GLY A 1 320 ? -12.721 -5.992 31.742 1.00 86.12 320 GLY A N 1
ATOM 2426 C CA . GLY A 1 320 ? -13.140 -6.891 32.815 1.00 86.12 320 GLY A CA 1
ATOM 2427 C C . GLY A 1 320 ? -14.642 -6.771 33.104 1.00 86.12 320 GLY A C 1
ATOM 2428 O O . GLY A 1 320 ? -15.479 -6.953 32.218 1.00 86.12 320 GLY A O 1
ATOM 2429 N N . GLY A 1 321 ? -14.976 -6.418 34.349 1.00 87.75 321 GLY A N 1
ATOM 2430 C CA . GLY A 1 321 ? -16.356 -6.223 34.809 1.00 87.75 321 GLY A CA 1
ATOM 2431 C C . GLY A 1 321 ? -17.040 -4.928 34.353 1.00 87.75 321 GLY A C 1
ATOM 2432 O O . GLY A 1 321 ? -18.235 -4.763 34.615 1.00 87.75 321 GLY A O 1
ATOM 2433 N N . LYS A 1 322 ? -16.327 -4.003 33.696 1.00 92.31 322 LYS A N 1
ATOM 2434 C CA . LYS A 1 322 ? -16.907 -2.745 33.203 1.00 92.31 322 LYS A CA 1
ATOM 2435 C C . LYS A 1 322 ? -17.830 -2.996 32.012 1.00 92.31 322 LYS A C 1
ATOM 2437 O O . LYS A 1 322 ? -17.582 -3.875 31.188 1.00 92.31 322 LYS A O 1
ATOM 2442 N N . LEU A 1 323 ? -18.885 -2.191 31.906 1.00 94.75 323 LEU A N 1
ATOM 2443 C CA . LEU A 1 323 ? -19.706 -2.138 30.699 1.00 94.75 323 LEU A CA 1
ATOM 2444 C C . LEU A 1 323 ? -18.899 -1.461 29.579 1.00 94.75 323 LEU A C 1
ATOM 2446 O O . LEU A 1 323 ? -18.326 -0.394 29.795 1.00 94.75 323 LEU A O 1
ATOM 2450 N N . VAL A 1 324 ? -18.889 -2.049 28.386 1.00 95.50 324 VAL A N 1
ATOM 2451 C CA . VAL A 1 324 ? -18.372 -1.431 27.158 1.00 95.50 324 VAL A CA 1
ATOM 2452 C C . VAL A 1 324 ? -19.546 -1.168 26.226 1.00 95.50 324 VAL A C 1
ATOM 2454 O O . VAL A 1 324 ? -20.269 -2.101 25.869 1.00 95.50 324 VAL A O 1
ATOM 2457 N N . VAL A 1 325 ? -19.737 0.085 25.822 1.00 95.88 325 VAL A N 1
ATOM 2458 C CA . VAL A 1 325 ? -20.755 0.480 24.840 1.00 95.88 325 VAL A CA 1
ATOM 2459 C C . VAL A 1 325 ? -20.059 0.939 23.567 1.00 95.88 325 VAL A C 1
ATOM 2461 O O . VAL A 1 325 ? -19.167 1.785 23.610 1.00 95.88 325 VAL A O 1
ATOM 2464 N N . VAL A 1 326 ? -20.451 0.351 22.440 1.00 96.75 326 VAL A N 1
ATOM 2465 C CA . VAL A 1 326 ? -19.769 0.497 21.151 1.00 96.75 326 VAL A CA 1
ATOM 2466 C C . VAL A 1 326 ? -20.694 1.168 20.139 1.00 96.75 326 VAL A C 1
ATOM 2468 O O . VAL A 1 326 ? -21.712 0.579 19.789 1.00 96.75 326 VAL A O 1
ATOM 2471 N N . ASP A 1 327 ? -20.333 2.363 19.666 1.00 96.56 327 ASP A N 1
ATOM 2472 C CA . ASP A 1 327 ? -20.959 3.074 18.539 1.00 96.56 327 ASP A CA 1
ATOM 2473 C C . ASP A 1 327 ? -20.303 2.635 17.221 1.00 96.56 327 ASP A C 1
ATOM 2475 O O . ASP A 1 327 ? -19.181 3.051 16.911 1.00 96.56 327 ASP A O 1
ATOM 2479 N N . PHE A 1 328 ? -20.990 1.784 16.455 1.00 97.19 328 PHE A N 1
ATOM 2480 C CA . PHE A 1 328 ? -20.618 1.446 15.081 1.00 97.19 328 PHE A CA 1
ATOM 2481 C C . PHE A 1 328 ? -21.165 2.513 14.132 1.00 97.19 328 PHE A C 1
ATOM 2483 O O . PHE A 1 328 ? -22.370 2.575 13.873 1.00 97.19 328 PHE A O 1
ATOM 2490 N N . THR A 1 329 ? -20.265 3.348 13.621 1.00 95.75 329 THR A N 1
ATOM 2491 C CA . THR A 1 329 ? -20.541 4.621 12.941 1.00 95.75 329 THR A CA 1
ATOM 2492 C C . THR A 1 329 ? -19.992 4.619 11.510 1.00 95.75 329 THR A C 1
ATOM 2494 O O . THR A 1 329 ? -19.211 3.744 11.152 1.00 95.75 329 THR A O 1
ATOM 2497 N N . ALA A 1 330 ? -20.322 5.638 10.712 1.00 93.75 330 ALA A N 1
ATOM 2498 C CA . ALA A 1 330 ? -19.601 5.939 9.472 1.00 93.75 330 ALA A CA 1
ATOM 2499 C C . ALA A 1 330 ? -19.534 7.452 9.211 1.00 93.75 330 ALA A C 1
ATOM 2501 O O . ALA A 1 330 ? -20.471 8.186 9.555 1.00 93.75 330 ALA A O 1
ATOM 2502 N N . THR A 1 331 ? -18.477 7.933 8.555 1.00 92.25 331 THR A N 1
ATOM 2503 C CA . THR A 1 331 ? -18.302 9.369 8.236 1.00 92.25 331 THR A CA 1
ATOM 2504 C C . THR A 1 331 ? -19.355 9.929 7.269 1.00 92.25 331 THR A C 1
ATOM 2506 O O . THR A 1 331 ? -19.651 11.129 7.290 1.00 92.25 331 THR A O 1
ATOM 2509 N N . TRP A 1 332 ? -19.968 9.082 6.444 1.00 92.31 332 TRP A N 1
ATOM 2510 C CA . TRP A 1 332 ? -21.031 9.435 5.496 1.00 92.31 332 TRP A CA 1
ATOM 2511 C C . TRP A 1 332 ? -22.449 9.305 6.086 1.00 92.31 332 TRP A C 1
ATOM 2513 O O . TRP A 1 332 ? -23.404 9.855 5.539 1.00 92.31 332 TRP A O 1
ATOM 2523 N N . CYS A 1 333 ? -22.603 8.646 7.236 1.00 95.38 333 CYS A N 1
ATOM 2524 C CA . CYS A 1 333 ? -23.896 8.369 7.859 1.00 95.38 333 CYS A CA 1
ATOM 2525 C C . CYS A 1 333 ? -24.496 9.609 8.559 1.00 95.38 333 CYS A C 1
ATOM 2527 O O . CYS A 1 333 ? -24.012 10.065 9.597 1.00 95.38 333 CYS A O 1
ATOM 2529 N N . GLY A 1 334 ? -25.601 10.137 8.019 1.00 96.44 334 GLY A N 1
ATOM 2530 C CA . GLY A 1 334 ? -26.334 11.280 8.588 1.00 96.44 334 GLY A CA 1
ATOM 2531 C C . GLY A 1 334 ? -26.820 11.062 10.033 1.00 96.44 334 GLY A C 1
ATOM 2532 O O . GLY A 1 334 ? -26.448 11.847 10.907 1.00 96.44 334 GLY A O 1
ATOM 2533 N N . PRO A 1 335 ? -27.576 9.986 10.334 1.00 97.00 335 PRO A N 1
ATOM 2534 C CA . PRO A 1 335 ? -28.037 9.693 11.695 1.00 97.00 335 PRO A CA 1
ATOM 2535 C C . PRO A 1 335 ? -26.895 9.502 12.707 1.00 97.00 335 PRO A C 1
ATOM 2537 O O . PRO A 1 335 ? -27.021 9.888 13.866 1.00 97.00 335 PRO A O 1
ATOM 2540 N N . CYS A 1 336 ? -25.742 8.984 12.270 1.00 96.31 336 CYS A N 1
ATOM 2541 C CA . CYS A 1 336 ? -24.550 8.835 13.107 1.00 96.31 336 CYS A CA 1
ATOM 2542 C C . CYS A 1 336 ? -23.986 10.192 13.555 1.00 96.31 336 CYS A C 1
ATOM 2544 O O . CYS A 1 336 ? -23.590 10.353 14.710 1.00 96.31 336 CYS A O 1
ATOM 2546 N N . LYS A 1 337 ? -24.000 11.197 12.666 1.00 94.69 337 LYS A N 1
ATOM 2547 C CA . LYS A 1 337 ? -23.621 12.583 13.000 1.00 94.69 337 LYS A CA 1
ATOM 2548 C C . LYS A 1 337 ? -24.600 13.233 13.979 1.00 94.69 337 LYS A C 1
ATOM 2550 O O . LYS A 1 337 ? -24.180 14.065 14.771 1.00 94.69 337 LYS A O 1
ATOM 2555 N N . GLN A 1 338 ? -25.878 12.846 13.941 1.00 94.75 338 GLN A N 1
ATOM 2556 C CA . GLN A 1 338 ? -26.909 13.366 14.845 1.00 94.75 338 GLN A CA 1
ATOM 2557 C C . GLN A 1 338 ? -26.782 12.809 16.270 1.00 94.75 338 GLN A C 1
ATOM 2559 O O . GLN A 1 338 ? -26.861 13.580 17.220 1.00 94.75 338 GLN A O 1
ATOM 2564 N N . ILE A 1 339 ? -26.565 11.496 16.439 1.00 96.38 339 ILE A N 1
ATOM 2565 C CA . ILE A 1 339 ? -26.443 10.885 17.779 1.00 96.38 339 ILE A CA 1
ATOM 2566 C C . ILE A 1 339 ? -25.029 10.961 18.370 1.00 96.38 339 ILE A C 1
ATOM 2568 O O . ILE A 1 339 ? -24.880 10.910 19.589 1.00 96.38 339 ILE A O 1
ATOM 2572 N N . GLY A 1 340 ? -23.995 11.129 17.537 1.00 93.25 340 GLY A N 1
ATOM 2573 C CA . GLY A 1 340 ? -22.596 11.220 17.971 1.00 93.25 340 GLY A CA 1
ATOM 2574 C C . GLY A 1 340 ? -22.353 12.187 19.142 1.00 93.25 340 GLY A C 1
ATOM 2575 O O . GLY A 1 340 ? -21.768 11.755 20.133 1.00 93.25 340 GLY A O 1
ATOM 2576 N N . PRO A 1 341 ? -22.839 13.444 19.100 1.00 94.31 341 PRO A N 1
ATOM 2577 C CA . PRO A 1 341 ? -22.701 14.389 20.211 1.00 94.31 341 PRO A CA 1
ATOM 2578 C C . PRO A 1 341 ? -23.351 13.924 21.521 1.00 94.31 341 PRO A C 1
ATOM 2580 O O . PRO A 1 341 ? -22.805 14.179 22.590 1.00 94.31 341 PRO A O 1
ATOM 2583 N N . GLU A 1 342 ? -24.481 13.210 21.466 1.00 93.94 342 GLU A N 1
ATOM 2584 C CA . GLU A 1 342 ? -25.128 12.681 22.674 1.00 93.94 342 GLU A CA 1
ATOM 2585 C C . GLU A 1 342 ? -24.376 11.458 23.219 1.00 93.94 342 GLU A C 1
ATOM 2587 O O . GLU A 1 342 ? -24.200 11.350 24.427 1.00 93.94 342 GLU A O 1
ATOM 2592 N N . PHE A 1 343 ? -23.846 10.583 22.356 1.00 94.50 343 PHE A N 1
ATOM 2593 C CA . PHE A 1 343 ? -22.952 9.494 22.779 1.00 94.50 343 PHE A CA 1
ATOM 2594 C C . PHE A 1 343 ? -21.681 10.037 23.459 1.00 94.50 343 PHE A C 1
ATOM 2596 O O . PHE A 1 343 ? -21.270 9.543 24.509 1.00 94.50 343 PHE A O 1
ATOM 2603 N N . GLU A 1 344 ? -21.091 11.101 22.907 1.00 92.44 344 GLU A N 1
ATOM 2604 C CA . GLU A 1 344 ? -19.937 11.789 23.496 1.00 92.44 344 GLU A CA 1
ATOM 2605 C C . GLU A 1 344 ? -20.290 12.446 24.840 1.00 92.44 344 GLU A C 1
ATOM 2607 O O . GLU A 1 344 ? -19.565 12.253 25.815 1.00 92.44 344 GLU A O 1
ATOM 2612 N N . LYS A 1 345 ? -21.434 13.131 24.939 1.00 92.00 345 LYS A N 1
ATOM 2613 C CA . LYS A 1 345 ? -21.948 13.706 26.192 1.00 92.00 345 LYS A CA 1
ATOM 2614 C C . LYS A 1 345 ? -22.202 12.636 27.257 1.00 92.00 345 LYS A C 1
ATOM 2616 O O . LYS A 1 345 ? -21.757 12.800 28.387 1.00 92.00 345 LYS A O 1
ATOM 2621 N N . LEU A 1 346 ? -22.845 11.519 26.906 1.00 92.31 346 LEU A N 1
ATOM 2622 C CA . LEU A 1 346 ? -23.077 10.387 27.814 1.00 92.31 346 LEU A CA 1
ATOM 2623 C C . LEU A 1 346 ? -21.763 9.786 28.337 1.00 92.31 346 LEU A C 1
ATOM 2625 O O . LEU A 1 346 ? -21.712 9.385 29.500 1.00 92.31 346 LEU A O 1
ATOM 2629 N N . SER A 1 347 ? -20.697 9.784 27.527 1.00 91.56 347 SER A N 1
ATOM 2630 C CA . SER A 1 347 ? -19.352 9.354 27.949 1.00 91.56 347 SER A CA 1
ATOM 2631 C C . SER A 1 347 ? -18.651 10.305 28.925 1.00 91.56 347 SER A C 1
ATOM 2633 O O . SER A 1 347 ? -17.673 9.919 29.563 1.00 91.56 347 SER A O 1
ATOM 2635 N N . GLN A 1 348 ? -19.153 11.537 29.053 1.00 90.31 348 GLN A N 1
ATOM 2636 C CA . GLN A 1 348 ? -18.621 12.579 29.936 1.00 90.31 348 GLN A CA 1
ATOM 2637 C C . GLN A 1 348 ? -19.395 12.705 31.259 1.00 90.31 348 GLN A C 1
ATOM 2639 O O . GLN A 1 348 ? -19.018 13.493 32.125 1.00 90.31 348 GLN A O 1
ATOM 2644 N N . LEU A 1 349 ? -20.475 11.940 31.439 1.00 89.62 349 LEU A N 1
ATOM 2645 C CA . LEU A 1 349 ? -21.293 11.996 32.649 1.00 89.62 349 LEU A CA 1
ATOM 2646 C C . LEU A 1 349 ? -20.626 11.245 33.825 1.00 89.62 349 LEU A C 1
ATOM 2648 O O . LEU A 1 349 ? -20.224 10.089 33.649 1.00 89.62 349 LEU A O 1
ATOM 2652 N N . PRO A 1 350 ? -20.527 11.838 35.036 1.00 89.12 350 PRO A N 1
ATOM 2653 C CA . PRO A 1 350 ? -19.887 11.201 36.193 1.00 89.12 350 PRO A CA 1
ATOM 2654 C C . PRO A 1 350 ? -20.475 9.834 36.565 1.00 89.12 350 PRO A C 1
ATOM 2656 O O . PRO A 1 350 ? -19.738 8.919 36.940 1.00 89.12 350 PRO A O 1
ATOM 2659 N N . GLU A 1 351 ? -21.786 9.652 36.409 1.00 89.25 351 GLU A N 1
ATOM 2660 C CA . GLU A 1 351 ? -22.500 8.395 36.658 1.00 89.25 351 GLU A CA 1
ATOM 2661 C C . GLU A 1 351 ? -22.173 7.271 35.658 1.00 89.25 351 GLU A C 1
ATOM 2663 O O . GLU A 1 351 ? -22.539 6.117 35.895 1.00 89.25 351 GLU A O 1
ATOM 2668 N N . ASN A 1 352 ? -21.467 7.599 34.571 1.00 90.31 352 ASN A N 1
ATOM 2669 C CA . ASN A 1 352 ? -20.970 6.673 33.555 1.00 90.31 352 ASN A CA 1
ATOM 2670 C C . ASN A 1 352 ? -19.435 6.519 33.600 1.00 90.31 352 ASN A C 1
ATOM 2672 O O . ASN A 1 352 ? -18.863 5.859 32.739 1.00 90.31 352 ASN A O 1
ATOM 2676 N N . SER A 1 353 ? -18.755 7.057 34.620 1.00 88.12 353 SER A N 1
ATOM 2677 C CA . SER A 1 353 ? -17.288 6.970 34.789 1.00 88.12 353 SER A CA 1
ATOM 2678 C C . SER A 1 353 ? -16.720 5.540 34.862 1.00 88.12 353 SER A C 1
ATOM 2680 O O . SER A 1 353 ? -15.528 5.334 34.628 1.00 88.12 353 SER A O 1
ATOM 2682 N N . ASN A 1 354 ? -17.558 4.536 35.149 1.00 88.19 354 ASN A N 1
ATOM 2683 C CA . ASN A 1 354 ? -17.192 3.114 35.126 1.00 88.19 354 ASN A CA 1
ATOM 2684 C C . ASN A 1 354 ? -17.606 2.379 33.828 1.00 88.19 354 ASN A C 1
ATOM 2686 O O . ASN A 1 354 ? -17.538 1.151 33.763 1.00 88.19 354 ASN A O 1
ATOM 2690 N N . VAL A 1 355 ? -18.038 3.112 32.799 1.00 92.44 355 VAL A N 1
ATOM 2691 C CA . VAL A 1 355 ? -18.429 2.596 31.479 1.00 92.44 355 VAL A CA 1
ATOM 2692 C C . VAL A 1 355 ? -17.382 3.017 30.445 1.00 92.44 355 VAL A C 1
ATOM 2694 O O . VAL A 1 355 ? -16.918 4.155 30.436 1.00 92.44 355 VAL A O 1
ATOM 2697 N N . ILE A 1 356 ? -16.997 2.099 29.561 1.00 92.62 356 ILE A N 1
ATOM 2698 C CA . ILE A 1 356 ? -16.076 2.367 28.452 1.00 92.62 356 ILE A CA 1
ATOM 2699 C C . ILE A 1 356 ? -16.899 2.681 27.204 1.00 92.62 356 ILE A C 1
ATOM 2701 O O . ILE A 1 356 ? -17.705 1.859 26.770 1.00 92.62 356 ILE A O 1
ATOM 2705 N N . PHE A 1 357 ? -16.667 3.848 26.606 1.00 94.44 357 PHE A N 1
ATOM 2706 C CA . PHE A 1 357 ? -17.319 4.260 25.366 1.00 94.44 357 PHE A CA 1
ATOM 2707 C C . PHE A 1 357 ? -16.340 4.080 24.206 1.00 94.44 357 PHE A C 1
ATOM 2709 O O . PHE A 1 357 ? -15.291 4.726 24.145 1.00 94.44 357 PHE A O 1
ATOM 2716 N N . LEU A 1 358 ? -16.678 3.177 23.292 1.00 94.00 358 LEU A N 1
ATOM 2717 C CA . LEU A 1 358 ? -15.872 2.834 22.128 1.00 94.00 358 LEU A CA 1
ATOM 2718 C C . LEU A 1 358 ? -16.573 3.320 20.861 1.00 94.00 358 LEU A C 1
ATOM 2720 O O . LEU A 1 358 ? -17.768 3.093 20.689 1.00 94.00 358 LEU A O 1
ATOM 2724 N N . LYS A 1 359 ? -15.833 3.955 19.954 1.00 92.94 359 LYS A N 1
ATOM 2725 C CA . LYS A 1 359 ? -16.331 4.308 18.619 1.00 92.94 359 LYS A CA 1
ATOM 2726 C C . LYS A 1 359 ? -15.575 3.521 17.555 1.00 92.94 359 LYS A C 1
ATOM 2728 O O . LYS A 1 359 ? -14.343 3.528 17.544 1.00 92.94 359 LYS A O 1
ATOM 2733 N N . VAL A 1 360 ? -16.315 2.842 16.686 1.00 93.31 360 VAL A N 1
ATOM 2734 C CA . VAL A 1 360 ? -15.793 2.005 15.601 1.00 93.31 360 VAL A CA 1
ATOM 2735 C C . VAL A 1 360 ? -16.338 2.569 14.300 1.00 93.31 360 VAL A C 1
ATOM 2737 O O . VAL A 1 360 ? -17.539 2.483 14.047 1.00 93.31 360 VAL A O 1
ATOM 2740 N N . ASP A 1 361 ? -15.477 3.183 13.495 1.00 92.88 361 ASP A N 1
ATOM 2741 C CA . ASP A 1 361 ? -15.871 3.579 12.146 1.00 92.88 361 ASP A CA 1
ATOM 2742 C C . ASP A 1 361 ? -15.805 2.350 11.235 1.00 92.88 361 ASP A C 1
ATOM 2744 O O . ASP A 1 361 ? -14.772 1.683 11.169 1.00 92.88 361 ASP A O 1
ATOM 2748 N N . VAL A 1 362 ? -16.924 1.999 10.600 1.00 90.88 362 VAL A N 1
ATOM 2749 C CA . VAL A 1 362 ? -17.032 0.758 9.817 1.00 90.88 362 VAL A CA 1
ATOM 2750 C C . VAL A 1 362 ? -16.218 0.796 8.525 1.00 90.88 362 VAL A C 1
ATOM 2752 O O . VAL A 1 362 ? -15.891 -0.276 8.021 1.00 90.88 362 VAL A O 1
ATOM 2755 N N . ASP A 1 363 ? -15.877 1.993 8.029 1.00 86.50 363 ASP A N 1
ATOM 2756 C CA . ASP A 1 363 ? -15.010 2.190 6.864 1.00 86.50 363 ASP A CA 1
ATOM 2757 C C . ASP A 1 363 ? -13.519 2.100 7.269 1.00 86.50 363 ASP A C 1
ATOM 2759 O O . ASP A 1 363 ? -12.654 1.764 6.458 1.00 86.50 363 ASP A O 1
ATOM 2763 N N . GLU A 1 364 ? -13.187 2.412 8.531 1.00 84.12 364 GLU A N 1
ATOM 2764 C CA . GLU A 1 364 ? -11.813 2.321 9.043 1.00 84.12 364 GLU A CA 1
ATOM 2765 C C . GLU A 1 364 ? -11.474 0.948 9.635 1.00 84.12 364 GLU A C 1
ATOM 2767 O O . GLU A 1 364 ? -10.339 0.507 9.476 1.00 84.12 364 GLU A O 1
ATOM 2772 N N . ALA A 1 365 ? -12.423 0.300 10.313 1.00 86.00 365 ALA A N 1
ATOM 2773 C CA . ALA A 1 365 ? -12.247 -0.928 11.091 1.00 86.00 365 ALA A CA 1
ATOM 2774 C C . ALA A 1 365 ? -13.219 -2.021 10.600 1.00 86.00 365 ALA A C 1
ATOM 2776 O O . ALA A 1 365 ? -14.063 -2.541 11.339 1.00 86.00 365 ALA A O 1
ATOM 2777 N N . GLU A 1 366 ? -13.146 -2.319 9.302 1.00 82.88 366 GLU A N 1
ATOM 2778 C CA . GLU A 1 366 ? -14.092 -3.199 8.603 1.00 82.88 366 GLU A CA 1
ATOM 2779 C C . GLU A 1 366 ? -14.000 -4.672 9.046 1.00 82.88 366 GLU A C 1
ATOM 2781 O O . GLU A 1 366 ? -14.975 -5.422 8.985 1.00 82.88 366 GLU A O 1
ATOM 2786 N N . ASP A 1 367 ? -12.847 -5.091 9.564 1.00 82.31 367 ASP A N 1
ATOM 2787 C CA . ASP A 1 367 ? -12.658 -6.395 10.198 1.00 82.31 367 ASP A CA 1
ATOM 2788 C C . ASP A 1 367 ? -13.457 -6.508 11.512 1.00 82.31 367 ASP A C 1
ATOM 2790 O O . ASP A 1 367 ? -14.094 -7.536 11.765 1.00 82.31 367 ASP A O 1
ATOM 2794 N N . VAL A 1 368 ? -13.514 -5.433 12.310 1.00 88.81 368 VAL A N 1
ATOM 2795 C CA . VAL A 1 368 ? -14.367 -5.327 13.505 1.00 88.81 368 VAL A CA 1
ATOM 2796 C C . VAL A 1 368 ? -15.842 -5.322 13.116 1.00 88.81 368 VAL A C 1
ATOM 2798 O O . VAL A 1 368 ? -16.635 -6.036 13.736 1.00 88.81 368 VAL A O 1
ATOM 2801 N N . SER A 1 369 ? -16.231 -4.538 12.104 1.00 89.94 369 SER A N 1
ATOM 2802 C CA . SER A 1 369 ? -17.634 -4.425 11.678 1.00 89.94 369 SER A CA 1
ATOM 2803 C C . SER A 1 369 ? -18.158 -5.753 11.111 1.00 89.94 369 SER A C 1
ATOM 2805 O O . SER A 1 369 ? -19.247 -6.196 11.491 1.00 89.94 369 SER A O 1
ATOM 2807 N N . SER A 1 370 ? -17.335 -6.451 10.323 1.00 87.19 370 SER A N 1
ATOM 2808 C CA . SER A 1 370 ? -17.600 -7.801 9.813 1.00 87.19 370 SER A CA 1
ATOM 2809 C C . SER A 1 370 ? -17.692 -8.827 10.944 1.00 87.19 370 SER A C 1
ATOM 2811 O O . SER A 1 370 ? -18.677 -9.562 11.029 1.00 87.19 370 SER A O 1
ATOM 2813 N N . HIS A 1 371 ? -16.723 -8.841 11.868 1.00 87.56 371 HIS A N 1
ATOM 2814 C CA . HIS A 1 371 ? -16.726 -9.739 13.030 1.00 87.56 371 HIS A CA 1
ATOM 2815 C C . HIS A 1 371 ? -17.948 -9.527 13.940 1.00 87.56 371 HIS A C 1
ATOM 2817 O O . HIS A 1 371 ? -18.504 -10.485 14.479 1.00 87.56 371 HIS A O 1
ATOM 2823 N N . CYS A 1 372 ? -18.400 -8.280 14.090 1.00 91.44 372 CYS A N 1
ATOM 2824 C CA . CYS A 1 372 ? -19.569 -7.934 14.897 1.00 91.44 372 CYS A CA 1
ATOM 2825 C C . CYS A 1 372 ? -20.910 -8.119 14.165 1.00 91.44 372 CYS A C 1
ATOM 2827 O O . CYS A 1 372 ? -21.957 -8.063 14.821 1.00 91.44 372 CYS A O 1
ATOM 2829 N N . GLY A 1 373 ? -20.893 -8.369 12.850 1.00 92.44 373 GLY A N 1
ATOM 2830 C CA . GLY A 1 373 ? -22.080 -8.578 12.019 1.00 92.44 373 GLY A CA 1
ATOM 2831 C C . GLY A 1 373 ? -22.891 -7.306 11.759 1.00 92.44 373 GLY A C 1
ATOM 2832 O O . GLY A 1 373 ? -24.122 -7.369 11.722 1.00 92.44 373 GLY A O 1
ATOM 2833 N N . ILE A 1 374 ? -22.227 -6.154 11.631 1.00 95.62 374 ILE A N 1
ATOM 2834 C CA . ILE A 1 374 ? -22.877 -4.849 11.443 1.00 95.62 374 ILE A CA 1
ATOM 2835 C C . ILE A 1 374 ? -23.477 -4.741 10.035 1.00 95.62 374 ILE A C 1
ATOM 2837 O O . ILE A 1 374 ? -22.825 -5.052 9.044 1.00 95.62 374 ILE A O 1
ATOM 2841 N N . LYS A 1 375 ? -24.739 -4.297 9.952 1.00 92.94 375 LYS A N 1
ATOM 2842 C CA . LYS A 1 375 ? -25.504 -4.174 8.691 1.00 92.94 375 LYS A CA 1
ATOM 2843 C C . LYS A 1 375 ? -26.088 -2.780 8.440 1.00 92.94 375 LYS A C 1
ATOM 2845 O O . LYS A 1 375 ? -26.635 -2.526 7.373 1.00 92.94 375 LYS A O 1
ATOM 2850 N N . SER A 1 376 ? -26.025 -1.900 9.433 1.00 94.12 376 SER A N 1
ATOM 2851 C CA . SER A 1 376 ? -26.624 -0.564 9.407 1.00 94.12 376 SER A CA 1
ATOM 2852 C C . SER A 1 376 ? -25.964 0.317 10.458 1.00 94.12 376 SER A C 1
ATOM 2854 O O . SER A 1 376 ? -25.606 -0.178 11.528 1.00 94.12 376 SER A O 1
ATOM 2856 N N . MET A 1 377 ? -25.856 1.617 10.191 1.00 96.31 377 MET A N 1
ATOM 2857 C CA . MET A 1 377 ? -25.236 2.575 11.106 1.00 96.31 377 MET A CA 1
ATOM 2858 C C . MET A 1 377 ? -26.228 3.709 11.448 1.00 96.31 377 MET A C 1
ATOM 2860 O O . MET A 1 377 ? -26.989 4.131 10.574 1.00 96.31 377 MET A O 1
ATOM 2864 N N . PRO A 1 378 ? -26.238 4.217 12.696 1.00 97.00 378 PRO A N 1
ATOM 2865 C CA . PRO A 1 378 ? -25.450 3.728 13.822 1.00 97.00 378 PRO A CA 1
ATOM 2866 C C . PRO A 1 378 ? -26.004 2.395 14.351 1.00 97.00 378 PRO A C 1
ATOM 2868 O O . PRO A 1 378 ? -27.211 2.150 14.294 1.00 97.00 378 PRO A O 1
ATOM 2871 N N . THR A 1 379 ? -25.130 1.538 14.872 1.00 98.06 379 THR A N 1
ATOM 2872 C CA . THR A 1 379 ? -25.514 0.361 15.670 1.00 98.06 379 THR A CA 1
ATOM 2873 C C . THR A 1 379 ? -24.771 0.402 16.994 1.00 98.06 379 THR A C 1
ATOM 2875 O O . THR A 1 379 ? -23.565 0.625 17.016 1.00 98.06 379 THR A O 1
ATOM 2878 N N . PHE A 1 380 ? -25.486 0.171 18.091 1.00 97.69 380 PHE A N 1
ATOM 2879 C CA . PHE A 1 380 ? -24.944 0.200 19.442 1.00 97.69 380 PHE A CA 1
ATOM 2880 C C . PHE A 1 380 ? -24.882 -1.208 20.013 1.00 97.69 380 PHE A C 1
ATOM 2882 O O . PHE A 1 380 ? -25.914 -1.864 20.148 1.00 97.69 380 PHE A O 1
ATOM 2889 N N . HIS A 1 381 ? -23.686 -1.675 20.369 1.00 97.38 381 HIS A N 1
ATOM 2890 C CA . HIS A 1 381 ? -23.507 -2.929 21.108 1.00 97.38 381 HIS A CA 1
ATOM 2891 C C . HIS A 1 381 ? -23.123 -2.660 22.562 1.00 97.38 381 HIS A C 1
ATOM 2893 O O . HIS A 1 381 ? -22.365 -1.738 22.852 1.00 97.38 381 HIS A O 1
ATOM 2899 N N . PHE A 1 382 ? -23.598 -3.520 23.460 1.00 97.50 382 PHE A N 1
ATOM 2900 C CA . PHE A 1 382 ? -23.298 -3.493 24.889 1.00 97.50 382 PHE A CA 1
ATOM 2901 C C . PHE A 1 382 ? -22.588 -4.792 25.262 1.00 97.50 382 PHE A C 1
ATOM 2903 O O . PHE A 1 382 ? -23.135 -5.872 25.023 1.00 97.50 382 PHE A O 1
ATOM 2910 N N . TYR A 1 383 ? -21.400 -4.702 25.855 1.00 96.06 383 TYR A N 1
ATOM 2911 C CA . TYR A 1 383 ? -20.602 -5.847 26.300 1.00 96.06 383 TYR A CA 1
ATOM 2912 C C . TYR A 1 383 ? -20.245 -5.734 27.784 1.00 96.06 383 TYR A C 1
ATOM 2914 O O . TYR A 1 383 ? -20.004 -4.637 28.280 1.00 96.06 383 TYR A O 1
ATOM 2922 N N . LYS A 1 384 ? -20.159 -6.864 28.489 1.00 94.44 384 LYS A N 1
ATOM 2923 C CA . LYS A 1 384 ? -19.659 -6.945 29.875 1.00 94.44 384 LYS A CA 1
ATOM 2924 C C . LYS A 1 384 ? -18.986 -8.303 30.063 1.00 94.44 384 LYS A C 1
ATOM 2926 O O . LYS A 1 384 ? -19.528 -9.301 29.591 1.00 94.44 384 LYS A O 1
ATOM 2931 N N . ASN A 1 385 ? -17.810 -8.359 30.695 1.00 90.94 385 ASN A N 1
ATOM 2932 C CA . ASN A 1 385 ? -16.989 -9.580 30.770 1.00 90.94 385 ASN A CA 1
ATOM 2933 C C . ASN A 1 385 ? -16.749 -10.237 29.386 1.00 90.94 385 ASN A C 1
ATOM 2935 O O . ASN A 1 385 ? -16.862 -11.450 29.236 1.00 90.94 385 ASN A O 1
ATOM 2939 N N . GLY A 1 386 ? -16.519 -9.430 28.342 1.00 87.31 386 GLY A N 1
ATOM 2940 C CA . GLY A 1 386 ? -16.355 -9.889 26.953 1.00 87.31 386 GLY A CA 1
ATOM 2941 C C . GLY A 1 386 ? -17.625 -10.388 26.237 1.00 87.31 386 GLY A C 1
ATOM 2942 O O . GLY A 1 386 ? -17.629 -10.483 25.011 1.00 87.31 386 GLY A O 1
ATOM 2943 N N . ALA A 1 387 ? -18.725 -10.657 26.947 1.00 93.00 387 ALA A N 1
ATOM 2944 C CA . ALA A 1 387 ? -19.972 -11.148 26.359 1.00 93.00 387 ALA A CA 1
ATOM 2945 C C . ALA A 1 387 ? -20.872 -10.001 25.865 1.00 93.00 387 ALA A C 1
ATOM 2947 O O . ALA A 1 387 ? -21.058 -9.008 26.571 1.00 93.00 387 ALA A O 1
ATOM 2948 N N . LYS A 1 388 ? -21.475 -10.147 24.674 1.00 95.75 388 LYS A N 1
ATOM 2949 C CA . LYS A 1 388 ? -22.457 -9.190 24.128 1.00 95.75 388 LYS A CA 1
ATOM 2950 C C . LYS A 1 388 ? -23.804 -9.357 24.840 1.00 95.75 388 LYS A C 1
ATOM 2952 O O . LYS A 1 388 ? -24.472 -10.369 24.655 1.00 95.75 388 LYS A O 1
ATOM 2957 N N . LEU A 1 389 ? -24.205 -8.355 25.620 1.00 96.31 389 LEU A N 1
ATOM 2958 C CA . LEU A 1 389 ? -25.461 -8.326 26.376 1.00 96.31 389 LEU A CA 1
ATOM 2959 C C . LEU A 1 389 ? -26.648 -7.848 25.534 1.00 96.31 389 LEU A C 1
ATOM 2961 O O . LEU A 1 389 ? -27.757 -8.359 25.672 1.00 96.31 389 LEU A O 1
ATOM 2965 N N . HIS A 1 390 ? -26.430 -6.836 24.691 1.00 96.62 390 HIS A N 1
ATOM 2966 C CA . HIS A 1 390 ? -27.494 -6.195 23.922 1.00 96.62 390 HIS A CA 1
ATOM 2967 C C . HIS A 1 390 ? -26.965 -5.565 22.628 1.00 96.62 390 HIS A C 1
ATOM 2969 O O . HIS A 1 390 ? -25.774 -5.268 22.498 1.00 96.62 390 HIS A O 1
ATOM 2975 N N . THR A 1 391 ? -27.867 -5.372 21.668 1.00 96.75 391 THR A N 1
ATOM 2976 C CA . THR A 1 391 ? -27.629 -4.644 20.422 1.00 96.75 391 THR A CA 1
ATOM 2977 C C . THR A 1 391 ? -28.915 -3.955 19.971 1.00 96.75 391 THR A C 1
ATOM 2979 O O . THR A 1 391 ? -29.990 -4.551 20.065 1.00 96.75 391 THR A O 1
ATOM 2982 N N . PHE A 1 392 ? -28.807 -2.721 19.480 1.00 96.88 392 PHE A N 1
ATOM 2983 C CA . PHE A 1 392 ? -29.872 -2.048 18.736 1.00 96.88 392 PHE A CA 1
ATOM 2984 C C . PHE A 1 392 ? -29.279 -1.149 17.644 1.00 96.88 392 PHE A C 1
ATOM 2986 O O . PHE A 1 392 ? -28.130 -0.717 17.736 1.00 96.88 392 PHE A O 1
ATOM 2993 N N . SER A 1 393 ? -30.070 -0.842 16.617 1.00 96.38 393 SER A N 1
ATOM 2994 C CA . SER A 1 393 ? -29.664 0.013 15.496 1.00 96.38 393 SER A CA 1
ATOM 2995 C C . SER A 1 393 ? -30.550 1.253 15.392 1.00 96.38 393 SER A C 1
ATOM 2997 O O . SER A 1 393 ? -31.722 1.224 15.768 1.00 96.38 393 SER A O 1
ATOM 2999 N N . GLY A 1 394 ? -29.994 2.333 14.845 1.00 94.81 394 GLY A N 1
ATOM 3000 C CA . GLY A 1 394 ? -30.672 3.613 14.650 1.00 94.81 394 GLY A CA 1
ATOM 3001 C C . GLY A 1 394 ? -30.304 4.675 15.691 1.00 94.81 394 GLY A C 1
ATOM 3002 O O . GLY A 1 394 ? -29.913 4.386 16.822 1.00 94.81 394 GLY A O 1
ATOM 3003 N N . ALA A 1 395 ? -30.423 5.941 15.290 1.00 96.06 395 ALA A N 1
ATOM 3004 C CA . ALA A 1 395 ? -30.108 7.100 16.119 1.00 96.06 395 ALA A CA 1
ATOM 3005 C C . ALA A 1 395 ? -31.235 7.386 17.132 1.00 96.06 395 ALA A C 1
ATOM 3007 O O . ALA A 1 395 ? -32.025 8.308 16.949 1.00 96.06 395 ALA A O 1
ATOM 3008 N N . ASN A 1 396 ? -31.319 6.581 18.197 1.00 96.19 396 ASN A N 1
ATOM 3009 C CA . ASN A 1 396 ? -32.296 6.745 19.278 1.00 96.19 396 ASN A CA 1
ATOM 3010 C C . ASN A 1 396 ? -31.607 7.077 20.625 1.00 96.19 396 ASN A C 1
ATOM 3012 O O . ASN A 1 396 ? -31.194 6.162 21.342 1.00 96.19 396 ASN A O 1
ATOM 3016 N N . PRO A 1 397 ? -31.502 8.371 20.998 1.00 95.19 397 PRO A N 1
ATOM 3017 C CA . PRO A 1 397 ? -30.918 8.805 22.270 1.00 95.19 397 PRO A CA 1
ATOM 3018 C C . PRO A 1 397 ? -31.595 8.228 23.519 1.00 95.19 397 PRO A C 1
ATOM 3020 O O . PRO A 1 397 ? -30.912 7.902 24.487 1.00 95.19 397 PRO A O 1
ATOM 3023 N N . ALA A 1 398 ? -32.923 8.070 23.501 1.00 95.38 398 ALA A N 1
ATOM 3024 C CA . ALA A 1 398 ? -33.667 7.552 24.647 1.00 95.38 398 ALA A CA 1
ATOM 3025 C C . ALA A 1 398 ? -33.339 6.072 24.894 1.00 95.38 398 ALA A C 1
ATOM 3027 O O . ALA A 1 398 ? -32.985 5.702 26.010 1.00 95.38 398 ALA A O 1
ATOM 3028 N N . ALA A 1 399 ? -33.346 5.251 23.837 1.00 95.19 399 ALA A N 1
ATOM 3029 C CA . ALA A 1 399 ? -32.953 3.843 23.928 1.00 95.19 399 ALA A CA 1
ATOM 3030 C C . ALA A 1 399 ? -31.471 3.667 24.309 1.00 95.19 399 ALA A C 1
ATOM 3032 O O . ALA A 1 399 ? -31.127 2.715 25.010 1.00 95.19 399 ALA A O 1
ATOM 3033 N N . LEU A 1 400 ? -30.589 4.580 23.886 1.00 95.38 400 LEU A N 1
ATOM 3034 C CA . LEU A 1 400 ? -29.184 4.581 24.302 1.00 95.38 400 LEU A CA 1
ATOM 3035 C C . LEU A 1 400 ? -29.052 4.807 25.818 1.00 95.38 400 LEU A C 1
ATOM 3037 O O . LEU A 1 400 ? -28.392 4.018 26.496 1.00 95.38 400 LEU A O 1
ATOM 3041 N N . ALA A 1 401 ? -29.711 5.840 26.351 1.00 93.94 401 ALA A N 1
ATOM 3042 C CA . ALA A 1 401 ? -29.688 6.174 27.775 1.00 93.94 401 ALA A CA 1
ATOM 3043 C C . ALA A 1 401 ? -30.369 5.105 28.653 1.00 93.94 401 ALA A C 1
ATOM 3045 O O . ALA A 1 401 ? -29.837 4.743 29.703 1.00 93.94 401 ALA A O 1
ATOM 3046 N N . GLU A 1 402 ? -31.502 4.550 28.212 1.00 95.62 402 GLU A N 1
ATOM 3047 C CA . GLU A 1 402 ? -32.213 3.472 28.914 1.00 95.62 402 GLU A CA 1
ATOM 3048 C C . GLU A 1 402 ? -31.344 2.210 29.030 1.00 95.62 402 GLU A C 1
ATOM 3050 O O . GLU A 1 402 ? -31.169 1.666 30.122 1.00 95.62 402 GLU A O 1
ATOM 3055 N N . ASN A 1 403 ? -30.733 1.766 27.925 1.00 95.62 403 ASN A N 1
ATOM 3056 C CA . ASN A 1 403 ? -29.870 0.585 27.939 1.00 95.62 403 ASN A CA 1
ATOM 3057 C C . ASN A 1 403 ? -28.573 0.815 28.737 1.00 95.62 403 ASN A C 1
ATOM 3059 O O . ASN A 1 403 ? -28.133 -0.091 29.447 1.00 95.62 403 ASN A O 1
ATOM 3063 N N . LEU A 1 404 ? -27.993 2.022 28.703 1.00 93.75 404 LEU A N 1
ATOM 3064 C CA . LEU A 1 404 ? -26.886 2.406 29.592 1.00 93.75 404 LEU A CA 1
ATOM 3065 C C . LEU A 1 404 ? -27.270 2.251 31.072 1.00 93.75 404 LEU A C 1
ATOM 3067 O O . LEU A 1 404 ? -26.557 1.589 31.827 1.00 93.75 404 LEU A O 1
ATOM 3071 N N . ALA A 1 405 ? -28.417 2.800 31.480 1.00 93.00 405 ALA A N 1
ATOM 3072 C CA . ALA A 1 405 ? -28.902 2.704 32.856 1.00 93.00 405 ALA A CA 1
ATOM 3073 C C . ALA A 1 405 ? -29.217 1.257 33.283 1.00 93.00 405 ALA A C 1
ATOM 3075 O O . ALA A 1 405 ? -29.028 0.913 34.451 1.00 93.00 405 ALA A O 1
ATOM 3076 N N . LYS A 1 406 ? -29.662 0.413 32.343 1.00 94.81 406 LYS A N 1
ATOM 3077 C CA . LYS A 1 406 ? -30.036 -0.993 32.562 1.00 94.81 406 LYS A CA 1
ATOM 3078 C C . LYS A 1 406 ? -28.849 -1.951 32.715 1.00 94.81 406 LYS A C 1
ATOM 3080 O O . LYS A 1 406 ? -28.966 -2.920 33.461 1.00 94.81 406 LYS A O 1
ATOM 3085 N N . TYR A 1 407 ? -27.747 -1.735 31.989 1.00 92.62 407 TYR A N 1
ATOM 3086 C CA . TYR A 1 407 ? -26.634 -2.700 31.909 1.00 92.62 407 TYR A CA 1
ATOM 3087 C C . TYR A 1 407 ? -25.355 -2.295 32.669 1.00 92.62 407 TYR A C 1
ATOM 3089 O O . TYR A 1 407 ? -24.428 -3.115 32.759 1.00 92.62 407 TYR A O 1
ATOM 3097 N N . ARG A 1 408 ? -25.278 -1.065 33.201 1.00 81.38 408 ARG A N 1
ATOM 3098 C CA . ARG A 1 408 ? -24.104 -0.562 33.945 1.00 81.38 408 ARG A CA 1
ATOM 3099 C C . ARG A 1 408 ? -23.755 -1.386 35.184 1.00 81.38 408 ARG A C 1
ATOM 3101 O O . ARG A 1 408 ? -24.662 -1.948 35.823 1.00 81.38 408 ARG A O 1
#

Sequence (408 aa):
MRIYTPSIISALQKHLGSTDPELGGPLENLGGSPGRVSSHWESRVLQGSIMAAVLGDPTAVRIDPVTLAALQDTGWYTVSLSQAQSLVWGDGEGAMFGSLSTCRDNSSSFFCTGSGLGCHFLHLHKGECQTDRYLEGCRMYKPLKNGSECWKKENTGLSPEDDDSGEIFGSDSRCFFSSLIRQNHSQFIGFSSSVEGRCYRHRCTGPNRYQIQVCGSGWVDCPAGGTTEIKGYEGLIFCPDRRLCLYLDITPPSTSNVSSSSESSAQNVSWSPLRPSTESTVATSLCFTAAVCLLAALMVFYRKRCSCKAEFQSILKEAGGKLVVVDFTATWCGPCKQIGPEFEKLSQLPENSNVIFLKVDVDEAEDVSSHCGIKSMPTFHFYKNGAKLHTFSGANPAALAENLAKYR

InterPro domains:
  IPR001577 Peptidase M8, leishmanolysin [PF01457] (27-134)
  IPR013766 Thioredoxin domain [PF00085] (309-405)
  IPR013766 Thioredoxin domain [PS51352] (271-408)
  IPR017937 Thioredoxin, conserved site [PS00194] (325-343)
  IPR036249 Thioredoxin-like superfamily [SSF52833] (308-407)